Protein AF-A0A937WLL1-F1 (afdb_monomer_lite)

pLDDT: mean 71.46, std 21.96, range [28.14, 98.62]

Foldseek 3Di:
DPVVVLLVCLVCVVVVVDDPVVNVVSVVVLVVDVVSVVVSVVVVVVVVVVVPPPPPPCDPVNVVVVVVVVVPVPPCVVVVVVVCDPVNVVVVVVVVPDPPDDPVVVVCCVPPVVVVVVVVVVVVVVVVVVVVVVVVVVVVPDPDDYDDDDDDDDDDDDDDDDDDDDDDDDDDDDDKDKDWDQDPVRVVVCVVPVDDDDDDIDIDTDDPVQKDKDWFFDDDDPDTDTPIDIDGHDDPPDPDDDDDDDDDDCVVVVVVVVVVVLVVQLVQVVVFDWDDPVVLVVPAPDDDLDDCDFPPQWGFDTWTDRPQFRKIWTWTDNPPWIKTKMKHFPPDPRDDDPVSVVVVQVVQDDPRATKDWDWDDDDTITMIMITNDDPVSVVSRVVVSVPTD

Structure (mmCIF, N/CA/C/O backbone):
data_AF-A0A937WLL1-F1
#
_entry.id   AF-A0A937WLL1-F1
#
loop_
_atom_site.group_PDB
_atom_site.id
_atom_site.type_symbol
_atom_site.label_atom_id
_atom_site.label_alt_id
_atom_site.label_comp_id
_atom_site.label_asym_id
_atom_site.label_entity_id
_atom_site.label_seq_id
_atom_site.pdbx_PDB_ins_code
_atom_site.Cartn_x
_atom_site.Cartn_y
_atom_site.Cartn_z
_atom_site.occupancy
_atom_site.B_iso_or_equiv
_atom_site.auth_seq_id
_atom_site.auth_comp_id
_atom_site.auth_asym_id
_atom_site.auth_atom_id
_atom_site.pdbx_PDB_model_num
ATOM 1 N N . MET A 1 1 ? 14.117 -2.444 -32.388 1.00 97.25 1 MET A N 1
ATOM 2 C CA . MET A 1 1 ? 14.603 -3.468 -31.423 1.00 97.25 1 MET A CA 1
ATOM 3 C C . MET A 1 1 ? 13.394 -4.237 -30.873 1.00 97.25 1 MET A C 1
ATOM 5 O O . MET A 1 1 ? 12.284 -3.794 -31.127 1.00 97.25 1 MET A O 1
ATOM 9 N N . LYS A 1 2 ? 13.553 -5.382 -30.183 1.00 98.38 2 LYS A N 1
ATOM 10 C CA . LYS A 1 2 ? 12.450 -5.972 -29.388 1.00 98.38 2 LYS A CA 1
ATOM 11 C C . LYS A 1 2 ? 12.321 -5.209 -28.065 1.00 98.38 2 LYS A C 1
ATOM 13 O O . LYS A 1 2 ? 13.347 -4.993 -27.421 1.00 98.38 2 LYS A O 1
ATOM 18 N N . CYS A 1 3 ? 11.100 -4.879 -27.643 1.00 98.44 3 CYS A N 1
ATOM 19 C CA . CYS A 1 3 ? 10.845 -4.047 -26.460 1.00 98.44 3 CYS A CA 1
ATOM 20 C C . CYS A 1 3 ? 11.473 -4.624 -25.181 1.00 98.44 3 CYS A C 1
ATOM 22 O O . CYS A 1 3 ? 12.105 -3.900 -24.430 1.00 98.44 3 CYS A O 1
ATOM 24 N N . GLU A 1 4 ? 11.412 -5.943 -24.979 1.00 98.25 4 GLU A N 1
ATOM 25 C CA . GLU A 1 4 ? 12.044 -6.626 -23.837 1.00 98.25 4 GLU A CA 1
ATOM 26 C C . GLU A 1 4 ? 13.565 -6.376 -23.742 1.00 98.25 4 GLU A C 1
ATOM 28 O O . GLU A 1 4 ? 14.099 -6.161 -22.657 1.00 98.25 4 GLU A O 1
ATOM 33 N N . LYS A 1 5 ? 14.274 -6.339 -24.882 1.00 98.31 5 LYS A N 1
ATOM 34 C CA . LYS A 1 5 ? 15.704 -5.996 -24.906 1.00 98.31 5 LYS A CA 1
ATOM 35 C C . LYS A 1 5 ? 15.936 -4.496 -24.726 1.00 98.31 5 LYS A C 1
ATOM 37 O O . LYS A 1 5 ? 16.968 -4.117 -24.191 1.00 98.31 5 LYS A O 1
ATOM 42 N N . ALA A 1 6 ? 15.001 -3.655 -25.161 1.00 98.62 6 ALA A N 1
ATOM 43 C CA . ALA A 1 6 ? 15.078 -2.220 -24.934 1.00 98.62 6 ALA A CA 1
ATOM 44 C C . ALA A 1 6 ? 14.906 -1.868 -23.454 1.00 98.62 6 ALA A C 1
ATOM 46 O O . ALA A 1 6 ? 15.761 -1.177 -22.922 1.00 98.62 6 ALA A O 1
ATOM 47 N N . LYS A 1 7 ? 13.887 -2.427 -22.782 1.00 98.00 7 LYS A N 1
ATOM 48 C CA . LYS A 1 7 ? 13.642 -2.303 -21.334 1.00 98.00 7 LYS A CA 1
ATOM 49 C C . LYS A 1 7 ? 14.917 -2.500 -20.513 1.00 98.00 7 LYS A C 1
ATOM 51 O O . LYS A 1 7 ? 15.310 -1.616 -19.762 1.00 98.00 7 LYS A O 1
ATOM 56 N N . ARG A 1 8 ? 15.616 -3.618 -20.746 1.00 97.88 8 ARG A N 1
ATOM 57 C CA . ARG A 1 8 ? 16.883 -3.958 -20.073 1.00 97.88 8 ARG A CA 1
ATOM 58 C C . ARG A 1 8 ? 18.015 -2.944 -20.304 1.00 97.88 8 ARG A C 1
ATOM 60 O O . ARG A 1 8 ? 18.937 -2.935 -19.513 1.00 97.88 8 ARG A O 1
ATOM 67 N N . LEU A 1 9 ? 17.961 -2.138 -21.369 1.00 98.44 9 LEU A N 1
ATOM 68 C CA . LEU A 1 9 ? 18.966 -1.121 -21.714 1.00 98.44 9 LEU A CA 1
ATOM 69 C C . LEU A 1 9 ? 18.543 0.306 -21.303 1.00 98.44 9 LEU A C 1
ATOM 71 O O . LEU A 1 9 ? 19.343 1.226 -21.447 1.00 98.44 9 LEU A O 1
ATOM 75 N N . ILE A 1 10 ? 17.303 0.529 -20.838 1.00 98.38 10 ILE A N 1
ATOM 76 C CA . ILE A 1 10 ? 16.839 1.866 -20.417 1.00 98.38 10 ILE A CA 1
ATOM 77 C C . ILE A 1 10 ? 17.561 2.320 -19.140 1.00 98.38 10 ILE A C 1
ATOM 79 O O . ILE A 1 10 ? 17.889 3.497 -19.027 1.00 98.38 10 ILE A O 1
ATOM 83 N N . VAL A 1 11 ? 17.860 1.398 -18.220 1.00 96.88 11 VAL A N 1
ATOM 84 C CA . VAL A 1 11 ? 18.607 1.693 -16.984 1.00 96.88 11 VAL A CA 1
ATOM 85 C C . VAL A 1 11 ? 20.025 2.164 -17.329 1.00 96.88 11 VAL A C 1
ATOM 87 O O . VAL A 1 11 ? 20.369 3.315 -17.063 1.00 96.88 11 VAL A O 1
ATOM 90 N N . ASP A 1 12 ? 20.790 1.331 -18.041 1.00 98.06 12 ASP A N 1
ATOM 91 C CA . ASP A 1 12 ? 22.132 1.627 -18.561 1.00 98.06 12 ASP A CA 1
ATOM 92 C C . ASP A 1 12 ? 22.189 2.959 -19.343 1.00 98.06 12 ASP A C 1
ATOM 94 O O . ASP A 1 12 ? 23.186 3.678 -19.315 1.00 98.06 12 ASP A O 1
ATOM 98 N N . TYR A 1 13 ? 21.124 3.297 -20.083 1.00 98.31 13 TYR A N 1
ATOM 99 C CA . TYR A 1 13 ? 21.034 4.531 -20.869 1.00 98.31 13 TYR A CA 1
ATOM 100 C C . TYR A 1 13 ? 20.954 5.781 -19.986 1.00 98.31 13 TYR A C 1
ATOM 102 O O . TYR A 1 13 ? 21.634 6.773 -20.269 1.00 98.31 13 TYR A O 1
ATOM 110 N N . VAL A 1 14 ? 20.153 5.738 -18.915 1.00 97.44 14 VAL A N 1
ATOM 111 C CA . VAL A 1 14 ? 20.004 6.877 -17.997 1.00 97.44 14 VAL A CA 1
ATOM 112 C C . VAL A 1 14 ? 21.281 7.095 -17.182 1.00 97.44 14 VAL A C 1
ATOM 114 O O . VAL A 1 14 ? 21.695 8.240 -17.045 1.00 97.44 14 VAL A O 1
ATOM 117 N N . TYR A 1 15 ? 21.977 6.028 -16.772 1.00 96.75 15 TYR A N 1
ATOM 118 C CA . TYR A 1 15 ? 23.308 6.120 -16.144 1.00 96.75 15 TYR A CA 1
ATOM 119 C C . TYR A 1 15 ? 24.470 6.335 -17.137 1.00 96.75 15 TYR A C 1
ATOM 121 O O . TYR A 1 15 ? 25.625 6.428 -16.732 1.00 96.75 15 TYR A O 1
ATOM 129 N N . HIS A 1 16 ? 24.173 6.457 -18.436 1.00 97.38 16 HIS A N 1
ATOM 130 C CA . HIS A 1 16 ? 25.131 6.706 -19.525 1.00 97.38 16 HIS A CA 1
ATOM 131 C C . HIS A 1 16 ? 26.199 5.609 -19.735 1.00 97.38 16 HIS A C 1
ATOM 133 O O . HIS A 1 16 ? 27.222 5.847 -20.373 1.00 97.38 16 HIS A O 1
ATOM 139 N N . GLU A 1 17 ? 25.933 4.382 -19.284 1.00 97.81 17 GLU A N 1
ATOM 140 C CA . GLU A 1 17 ? 26.839 3.227 -19.387 1.00 97.81 17 GLU A CA 1
ATOM 141 C C . GLU A 1 17 ? 26.786 2.523 -20.761 1.00 97.81 17 GLU A C 1
ATOM 143 O O . GLU A 1 17 ? 27.630 1.684 -21.086 1.00 97.81 17 GLU A O 1
ATOM 148 N N . LEU A 1 18 ? 25.807 2.858 -21.612 1.00 97.94 18 LEU A N 1
ATOM 149 C CA . LEU A 1 18 ? 25.686 2.277 -22.952 1.00 97.94 18 LEU A CA 1
ATOM 150 C C . LEU A 1 18 ? 26.771 2.754 -23.924 1.00 97.94 18 LEU A C 1
ATOM 152 O O . LEU A 1 18 ? 26.909 3.947 -24.193 1.00 97.94 18 LEU A O 1
ATOM 156 N N . SER A 1 19 ? 27.398 1.801 -24.623 1.00 98.12 19 SER A N 1
ATOM 157 C CA . SER A 1 19 ? 28.174 2.111 -25.831 1.00 98.12 19 SER A CA 1
ATOM 158 C C . SER A 1 19 ? 27.311 2.825 -26.884 1.00 98.12 19 SER A C 1
ATOM 160 O O . SER A 1 19 ? 26.127 2.512 -27.043 1.00 98.12 19 SER A O 1
ATOM 162 N N . GLU A 1 20 ? 27.906 3.724 -27.676 1.00 98.25 20 GLU A N 1
ATOM 163 C CA . GLU A 1 20 ? 27.212 4.507 -28.721 1.00 98.25 20 GLU A CA 1
ATOM 164 C C . GLU A 1 20 ? 26.327 3.642 -29.640 1.00 98.25 20 GLU A C 1
ATOM 166 O O . GLU A 1 20 ? 25.216 4.015 -30.018 1.00 98.25 20 GLU A O 1
ATOM 171 N N . LYS A 1 21 ? 26.802 2.433 -29.963 1.00 98.19 21 LYS A N 1
ATOM 172 C CA . LYS A 1 21 ? 26.127 1.457 -30.830 1.00 98.19 21 LYS A CA 1
ATOM 173 C C . LYS A 1 21 ? 24.905 0.797 -30.176 1.00 98.19 21 LYS A C 1
ATOM 175 O O . LYS A 1 21 ? 24.009 0.351 -30.897 1.00 98.19 21 LYS A O 1
ATOM 180 N N . GLN A 1 22 ? 24.865 0.700 -28.846 1.00 98.19 22 GLN A N 1
ATOM 181 C CA . GLN A 1 22 ? 23.660 0.329 -28.093 1.00 98.19 22 GLN A CA 1
ATOM 182 C C . GLN A 1 22 ? 22.740 1.539 -27.940 1.00 98.19 22 GLN A C 1
ATOM 184 O O . GLN A 1 22 ? 21.559 1.430 -28.262 1.00 98.19 22 GLN A O 1
ATOM 189 N N . ARG A 1 23 ? 23.300 2.684 -27.525 1.00 98.56 23 ARG A N 1
ATOM 190 C CA . ARG A 1 23 ? 22.599 3.953 -27.314 1.00 98.56 23 ARG A CA 1
ATOM 191 C C . ARG A 1 23 ? 21.766 4.352 -28.534 1.00 98.56 23 ARG A C 1
ATOM 193 O O . ARG A 1 23 ? 20.544 4.396 -28.432 1.00 98.56 23 ARG A O 1
ATOM 200 N N . LYS A 1 24 ? 22.389 4.489 -29.710 1.00 98.56 24 LYS A N 1
ATOM 201 C CA . LYS A 1 24 ? 21.690 4.852 -30.954 1.00 98.56 24 LYS A CA 1
ATOM 202 C C . LYS A 1 24 ? 20.559 3.878 -31.307 1.00 98.56 24 LYS A C 1
ATOM 204 O O . LYS A 1 24 ? 19.473 4.298 -31.689 1.00 98.56 24 LYS A O 1
ATOM 209 N N . LYS A 1 25 ? 20.770 2.568 -31.123 1.00 98.50 25 LYS A N 1
ATOM 210 C CA . LYS A 1 25 ? 19.743 1.538 -31.381 1.00 98.50 25 LYS A CA 1
ATOM 211 C C . LYS A 1 25 ? 18.589 1.552 -30.379 1.00 98.50 25 LYS A C 1
ATOM 213 O O . LYS A 1 25 ? 17.514 1.031 -30.690 1.00 98.50 25 LYS A O 1
ATOM 218 N N . LEU A 1 26 ? 18.817 2.077 -29.177 1.00 98.50 26 LEU A N 1
ATOM 219 C CA . LEU A 1 26 ? 17.780 2.307 -28.182 1.00 98.50 26 LEU A CA 1
ATOM 220 C C . LEU A 1 26 ? 17.007 3.589 -28.508 1.00 98.50 26 LEU A C 1
ATOM 222 O O . LEU A 1 26 ? 15.784 3.532 -28.554 1.00 98.50 26 LEU A O 1
ATOM 226 N N . GLU A 1 27 ? 17.694 4.684 -28.835 1.00 98.56 27 GLU A N 1
ATOM 227 C CA . GLU A 1 27 ? 17.097 5.955 -29.276 1.00 98.56 27 GLU A CA 1
ATOM 228 C C . GLU A 1 27 ? 16.195 5.753 -30.515 1.00 98.56 27 GLU A C 1
ATOM 230 O O . GLU A 1 27 ? 15.017 6.111 -30.482 1.00 98.56 27 GLU A O 1
ATOM 235 N N . GLU A 1 28 ? 16.680 5.057 -31.554 1.00 98.50 28 GLU A N 1
ATOM 236 C CA . GLU A 1 28 ? 15.906 4.646 -32.747 1.00 98.50 28 GLU A CA 1
ATOM 237 C C . GLU A 1 28 ? 14.632 3.848 -32.398 1.00 98.50 28 GLU A C 1
ATOM 239 O O . GLU A 1 28 ? 13.606 3.941 -33.079 1.00 98.50 28 GLU A O 1
ATOM 244 N N . HIS A 1 29 ? 14.678 3.038 -31.337 1.00 98.56 29 HIS A N 1
ATOM 245 C CA . HIS A 1 29 ? 13.539 2.232 -30.906 1.00 98.56 29 HIS A CA 1
ATOM 246 C C . HIS A 1 29 ? 12.571 3.001 -30.003 1.00 98.56 29 HIS A C 1
ATOM 248 O O . HIS A 1 29 ? 11.366 2.823 -30.128 1.00 98.56 29 HIS A O 1
ATOM 254 N N . ILE A 1 30 ? 13.071 3.867 -29.124 1.00 98.50 30 ILE A N 1
ATOM 255 C CA . ILE A 1 30 ? 12.256 4.711 -28.247 1.00 98.50 30 ILE A CA 1
ATOM 256 C C . ILE A 1 30 ? 11.495 5.758 -29.069 1.00 98.50 30 ILE A C 1
ATOM 258 O O . ILE A 1 30 ? 10.316 5.986 -28.813 1.00 98.50 30 ILE A O 1
ATOM 262 N N . ALA A 1 31 ? 12.108 6.298 -30.128 1.00 98.38 31 ALA A N 1
ATOM 263 C CA . ALA A 1 31 ? 11.439 7.167 -31.098 1.00 98.38 31 ALA A CA 1
ATOM 264 C C . ALA A 1 31 ? 10.294 6.476 -31.874 1.00 98.38 31 ALA A C 1
ATOM 266 O O . ALA A 1 31 ? 9.439 7.157 -32.435 1.00 98.38 31 ALA A O 1
ATOM 267 N N . SER A 1 32 ? 10.260 5.137 -31.908 1.00 98.25 32 SER A N 1
ATOM 268 C CA . SER A 1 32 ? 9.259 4.334 -32.630 1.00 98.25 32 SER A CA 1
ATOM 269 C C . SER A 1 32 ? 8.369 3.464 -31.727 1.00 98.25 32 SER A C 1
ATOM 271 O O . SER A 1 32 ? 7.480 2.776 -32.226 1.00 98.25 32 SER A O 1
ATOM 273 N N . CYS A 1 33 ? 8.565 3.483 -30.403 1.00 98.50 33 CYS A N 1
ATOM 274 C CA . CYS A 1 33 ? 7.836 2.643 -29.451 1.00 98.50 33 CYS A CA 1
ATOM 275 C C . CYS A 1 33 ? 7.332 3.460 -28.256 1.00 98.50 33 CYS A C 1
ATOM 277 O O . CYS A 1 33 ? 8.070 3.725 -27.305 1.00 98.50 33 CYS A O 1
ATOM 279 N N . TRP A 1 34 ? 6.039 3.801 -28.282 1.00 97.69 34 TRP A N 1
ATOM 280 C CA . TRP A 1 34 ? 5.379 4.599 -27.243 1.00 97.69 34 TRP A CA 1
ATOM 281 C C . TRP A 1 34 ? 5.574 4.028 -25.828 1.00 97.69 34 TRP A C 1
ATOM 283 O O . TRP A 1 34 ? 5.936 4.772 -24.923 1.00 97.69 34 TRP A O 1
ATOM 293 N N . GLY A 1 35 ? 5.437 2.708 -25.648 1.00 96.69 35 GLY A N 1
ATOM 294 C CA . GLY A 1 35 ? 5.604 2.060 -24.341 1.00 96.69 35 GLY A CA 1
ATOM 295 C C . GLY A 1 35 ? 7.008 2.235 -23.747 1.00 96.69 35 GLY A C 1
ATOM 296 O O . GLY A 1 35 ? 7.138 2.647 -22.599 1.00 96.69 35 GLY A O 1
ATOM 297 N N . CYS A 1 36 ? 8.065 2.013 -24.536 1.00 98.38 36 CYS A N 1
ATOM 298 C CA . CYS A 1 36 ? 9.440 2.232 -24.069 1.00 98.38 36 CYS A CA 1
ATOM 299 C C . CYS A 1 36 ? 9.795 3.727 -23.928 1.00 98.38 36 CYS A C 1
ATOM 301 O O . CYS A 1 36 ? 10.671 4.069 -23.139 1.00 98.38 36 CYS A O 1
ATOM 303 N N . SER A 1 37 ? 9.108 4.625 -24.645 1.00 98.00 37 SER A N 1
ATOM 304 C CA . SER A 1 37 ? 9.223 6.078 -24.444 1.00 98.00 37 SER A CA 1
ATOM 305 C C . SER A 1 37 ? 8.583 6.539 -23.131 1.00 98.00 37 SER A C 1
ATOM 307 O O . SER A 1 37 ? 9.179 7.332 -22.404 1.00 98.00 37 SER A O 1
ATOM 309 N N . PHE A 1 38 ? 7.405 6.009 -22.792 1.00 96.75 38 PHE A N 1
ATOM 310 C CA . PHE A 1 38 ? 6.745 6.253 -21.509 1.00 96.75 38 PHE A CA 1
ATOM 311 C C . PHE A 1 38 ? 7.589 5.732 -20.337 1.00 96.75 38 PHE A C 1
ATOM 313 O O . PHE A 1 38 ? 7.813 6.442 -19.363 1.00 96.75 38 PHE A O 1
ATOM 320 N N . GLU A 1 39 ? 8.131 4.523 -20.467 1.00 97.06 39 GLU A N 1
ATOM 321 C CA . GLU A 1 39 ? 8.973 3.878 -19.458 1.00 97.06 39 GLU A CA 1
ATOM 322 C C . GLU A 1 39 ? 10.291 4.625 -19.198 1.00 97.06 39 GLU A C 1
ATOM 324 O O . GLU A 1 39 ? 10.636 4.854 -18.039 1.00 97.06 39 GLU A O 1
ATOM 329 N N . LEU A 1 40 ? 10.976 5.101 -20.250 1.00 98.19 40 LEU A N 1
ATOM 330 C CA . LEU A 1 40 ? 12.132 5.993 -20.099 1.00 98.19 40 LEU A CA 1
ATOM 331 C C . LEU A 1 40 ? 11.752 7.269 -19.330 1.00 98.19 40 LEU A C 1
ATOM 333 O O . LEU A 1 40 ? 12.439 7.628 -18.377 1.00 98.19 40 LEU A O 1
ATOM 337 N N . LYS A 1 41 ? 10.646 7.930 -19.704 1.00 96.25 41 LYS A N 1
ATOM 338 C CA . LYS A 1 41 ? 10.170 9.143 -19.015 1.00 96.25 41 LYS A CA 1
ATOM 339 C C . LYS A 1 41 ? 9.822 8.885 -17.550 1.00 96.25 41 LYS A C 1
ATOM 341 O O . LYS A 1 41 ? 10.092 9.741 -16.714 1.00 96.25 41 LYS A O 1
ATOM 346 N N . SER A 1 42 ? 9.250 7.722 -17.234 1.00 93.75 42 SER A N 1
ATOM 347 C CA . SER A 1 42 ? 8.934 7.332 -15.858 1.00 93.75 42 SER A CA 1
ATOM 348 C C . SER A 1 42 ? 10.206 7.187 -15.022 1.00 93.75 42 SER A C 1
ATOM 350 O O . SER A 1 42 ? 10.306 7.803 -13.968 1.00 93.75 42 SER A O 1
ATOM 352 N N . ILE A 1 43 ? 11.204 6.448 -15.520 1.00 96.12 43 ILE A N 1
ATOM 353 C CA . ILE A 1 43 ? 12.489 6.248 -14.829 1.00 96.12 43 ILE A CA 1
ATOM 354 C C . ILE A 1 43 ? 13.238 7.578 -14.662 1.00 96.12 43 ILE A C 1
ATOM 356 O O . ILE A 1 43 ? 13.753 7.860 -13.582 1.00 96.12 43 ILE A O 1
ATOM 360 N N . GLN A 1 44 ? 13.233 8.436 -15.688 1.00 97.00 44 GLN A N 1
ATOM 361 C CA . GLN A 1 44 ? 13.789 9.789 -15.595 1.00 97.00 44 GLN A CA 1
ATOM 362 C C . GLN A 1 44 ? 13.069 10.634 -14.533 1.00 97.00 44 GLN A C 1
ATOM 364 O O . GLN A 1 44 ? 13.743 11.244 -13.709 1.00 97.00 44 GLN A O 1
ATOM 369 N N . LYS A 1 45 ? 11.726 10.625 -14.483 1.00 95.25 45 LYS A N 1
ATOM 370 C CA . LYS A 1 45 ? 10.957 11.330 -13.440 1.00 95.25 45 LYS A CA 1
ATOM 371 C C . LYS A 1 45 ? 11.312 10.816 -12.040 1.00 95.25 45 LYS A C 1
ATOM 373 O O . LYS A 1 45 ? 11.522 11.630 -11.148 1.00 95.25 45 LYS A O 1
ATOM 378 N N . THR A 1 46 ? 11.403 9.499 -11.844 1.00 94.31 46 THR A N 1
ATOM 379 C CA . THR A 1 46 ? 11.791 8.902 -10.554 1.00 94.31 46 THR A CA 1
ATOM 380 C C . THR A 1 46 ? 13.189 9.344 -10.125 1.00 94.31 46 THR A C 1
ATOM 382 O O . THR A 1 46 ? 13.368 9.735 -8.976 1.00 94.31 46 THR A O 1
ATOM 385 N N . ILE A 1 47 ? 14.165 9.352 -11.038 1.00 94.31 47 ILE A N 1
ATOM 386 C CA . ILE A 1 47 ? 15.529 9.806 -10.732 1.00 94.31 47 ILE A CA 1
ATOM 387 C C . ILE A 1 47 ? 15.548 11.304 -10.413 1.00 94.31 47 ILE A C 1
ATOM 389 O O . ILE A 1 47 ? 16.085 11.676 -9.378 1.00 94.31 47 ILE A O 1
ATOM 393 N N . THR A 1 48 ? 14.871 12.154 -11.194 1.00 92.94 48 THR A N 1
ATOM 394 C CA . THR A 1 48 ? 14.752 13.587 -10.873 1.00 92.94 48 THR A CA 1
ATOM 395 C C . THR A 1 48 ? 14.073 13.826 -9.521 1.00 92.94 48 THR A C 1
ATOM 397 O O . THR A 1 48 ? 14.493 14.719 -8.795 1.00 92.94 48 THR A O 1
ATOM 400 N N . LEU A 1 49 ? 13.071 13.025 -9.135 1.00 91.31 49 LEU A N 1
ATOM 401 C CA . LEU A 1 49 ? 12.464 13.110 -7.803 1.00 91.31 49 LEU A CA 1
ATOM 402 C C . LEU A 1 49 ? 13.478 12.767 -6.700 1.00 91.31 49 LEU A C 1
ATOM 404 O O . LEU A 1 49 ? 13.632 13.554 -5.769 1.00 91.31 49 LEU A O 1
ATOM 408 N N . VAL A 1 50 ? 14.217 11.661 -6.837 1.00 91.12 50 VAL A N 1
ATOM 409 C CA . VAL A 1 50 ? 15.267 11.237 -5.887 1.00 91.12 50 VAL A CA 1
ATOM 410 C C . VAL A 1 50 ? 16.429 12.238 -5.813 1.00 91.12 50 VAL A C 1
ATOM 412 O O . VAL A 1 50 ? 16.972 12.464 -4.738 1.00 91.12 50 VAL A O 1
ATOM 415 N N . GLU A 1 51 ? 16.796 12.880 -6.923 1.00 89.62 51 GLU A N 1
ATOM 416 C CA . GLU A 1 51 ? 17.812 13.943 -6.956 1.00 89.62 51 GLU A CA 1
ATOM 417 C C . GLU A 1 51 ? 17.301 15.286 -6.407 1.00 89.62 51 GLU A C 1
ATOM 419 O O . GLU A 1 51 ? 18.101 16.085 -5.918 1.00 89.62 51 GLU A O 1
ATOM 424 N N . SER A 1 52 ? 15.988 15.539 -6.485 1.00 86.62 52 SER A N 1
ATOM 425 C CA . SER A 1 52 ? 15.339 16.746 -5.950 1.00 86.62 52 SER A CA 1
ATOM 426 C C . SER A 1 52 ? 15.019 16.663 -4.459 1.00 86.62 52 SER A C 1
ATOM 428 O O . SER A 1 52 ? 14.913 17.703 -3.808 1.00 86.62 52 SER A O 1
ATOM 430 N N . GLN A 1 53 ? 14.893 15.451 -3.901 1.00 89.62 53 GLN A N 1
ATOM 431 C CA . GLN A 1 53 ? 14.898 15.270 -2.454 1.00 89.62 53 GLN A CA 1
ATOM 432 C C . GLN A 1 53 ? 16.221 15.809 -1.920 1.00 89.62 53 GLN A C 1
ATOM 434 O O . GLN A 1 53 ? 17.300 15.397 -2.350 1.00 89.62 53 GLN A O 1
ATOM 439 N N . THR A 1 54 ? 16.128 16.777 -1.008 1.00 72.50 54 THR A N 1
ATOM 440 C CA . THR A 1 54 ? 17.281 17.498 -0.478 1.00 72.50 54 THR A CA 1
ATOM 441 C C . THR A 1 54 ? 18.314 16.494 0.007 1.00 72.50 54 THR A C 1
ATOM 443 O O . THR A 1 54 ? 18.006 15.679 0.879 1.00 72.50 54 THR A O 1
ATOM 446 N N . LYS A 1 55 ? 19.536 16.548 -0.540 1.00 73.31 55 LYS A N 1
ATOM 447 C CA . LYS A 1 55 ? 20.654 15.735 -0.051 1.00 73.31 55 LYS A CA 1
ATOM 448 C C . LYS A 1 55 ? 20.949 16.135 1.388 1.00 73.31 55 LYS A C 1
ATOM 450 O O . LYS A 1 55 ? 21.719 17.054 1.643 1.00 73.31 55 LYS A O 1
ATOM 455 N N . MET A 1 56 ? 20.299 15.443 2.316 1.00 75.06 56 MET A N 1
ATOM 456 C CA . MET A 1 56 ? 20.651 15.449 3.720 1.00 75.06 56 MET A CA 1
ATOM 457 C C . MET A 1 56 ? 22.082 14.929 3.783 1.00 75.06 56 MET A C 1
ATOM 459 O O . MET A 1 56 ? 22.331 13.767 3.458 1.00 75.06 56 MET A O 1
ATOM 463 N N . GLU A 1 57 ? 23.025 15.807 4.115 1.00 78.88 57 GLU A N 1
ATOM 464 C CA . GLU A 1 57 ? 24.409 15.411 4.335 1.00 78.88 57 GLU A CA 1
ATOM 465 C C . GLU A 1 57 ? 24.430 14.526 5.581 1.00 78.88 57 GLU A C 1
ATOM 467 O O . GLU A 1 57 ? 24.431 15.006 6.714 1.00 78.88 57 GLU A O 1
ATOM 472 N N . ILE A 1 58 ? 24.344 13.211 5.355 1.00 84.25 58 ILE A N 1
ATOM 473 C CA . ILE A 1 58 ? 24.480 12.207 6.403 1.00 84.25 58 ILE A CA 1
ATOM 474 C C . ILE A 1 58 ? 25.868 12.407 6.992 1.00 84.25 58 ILE A C 1
ATOM 476 O O . ILE A 1 58 ? 26.866 12.249 6.286 1.00 84.25 58 ILE A O 1
ATOM 480 N N . ASP A 1 59 ? 25.907 12.774 8.272 1.00 92.81 59 ASP A N 1
ATOM 481 C CA . ASP A 1 59 ? 27.148 13.017 8.990 1.00 92.81 59 ASP A CA 1
ATOM 482 C C . ASP A 1 59 ? 28.137 11.858 8.782 1.00 92.81 59 ASP A C 1
ATOM 484 O O . ASP A 1 59 ? 27.791 10.675 8.867 1.00 92.81 59 ASP A O 1
ATOM 488 N N . GLU A 1 60 ? 29.389 12.207 8.492 1.00 93.12 60 GLU A N 1
ATOM 489 C CA . GLU A 1 60 ? 30.407 11.230 8.128 1.00 93.12 60 GLU A CA 1
ATOM 490 C C . GLU A 1 60 ? 30.726 10.294 9.308 1.00 93.12 60 GLU A C 1
ATOM 492 O O . GLU A 1 60 ? 31.123 9.144 9.093 1.00 93.12 60 GLU A O 1
ATOM 497 N N . GLN A 1 61 ? 30.530 10.748 10.554 1.00 92.75 61 GLN A N 1
ATOM 498 C CA . GLN A 1 61 ? 30.673 9.904 11.738 1.00 92.75 61 GLN A CA 1
ATOM 499 C C . GLN A 1 61 ? 29.496 8.923 11.863 1.00 92.75 61 GLN A C 1
ATOM 501 O O . GLN A 1 61 ? 29.738 7.720 11.977 1.00 92.75 61 GLN A O 1
ATOM 506 N N . LEU A 1 62 ? 28.251 9.391 11.726 1.00 92.12 62 LEU A N 1
ATOM 507 C CA . LEU A 1 62 ? 27.043 8.557 11.690 1.00 92.12 62 LEU A CA 1
ATOM 508 C C . LEU A 1 62 ? 27.114 7.492 10.582 1.00 92.12 62 LEU A C 1
ATOM 510 O O . LEU A 1 62 ? 26.758 6.333 10.812 1.00 92.12 62 LEU A O 1
ATOM 514 N N . TRP A 1 63 ? 27.626 7.843 9.398 1.00 92.75 63 TRP A N 1
ATOM 515 C CA . TRP A 1 63 ? 27.848 6.893 8.304 1.00 92.75 63 TRP A CA 1
ATOM 516 C C . TRP A 1 63 ? 28.909 5.840 8.661 1.00 92.75 63 TRP A C 1
ATOM 518 O O . TRP A 1 63 ? 28.678 4.641 8.486 1.00 92.75 63 TRP A O 1
ATOM 528 N N . LYS A 1 64 ? 30.054 6.254 9.227 1.00 92.62 64 LYS A N 1
ATOM 529 C CA . LYS A 1 64 ? 31.116 5.340 9.695 1.00 92.62 64 LYS A CA 1
ATOM 530 C C . LYS A 1 64 ? 30.647 4.420 10.823 1.00 92.62 64 LYS A C 1
ATOM 532 O O . LYS A 1 64 ? 31.078 3.270 10.883 1.00 92.62 64 LYS A O 1
ATOM 537 N N . GLU A 1 65 ? 29.791 4.903 11.718 1.00 94.94 65 GLU A N 1
ATOM 538 C CA . GLU A 1 65 ? 29.215 4.120 12.814 1.00 94.94 65 GLU A CA 1
ATOM 539 C C . GLU A 1 65 ? 28.179 3.117 12.301 1.00 94.94 65 GLU A C 1
ATOM 541 O O . GLU A 1 65 ? 28.298 1.928 12.600 1.00 94.94 65 GLU A O 1
ATOM 546 N N . SER A 1 66 ? 27.263 3.554 11.432 1.00 90.88 66 SER A N 1
ATOM 547 C CA . SER A 1 66 ? 26.281 2.686 10.765 1.00 90.88 66 SER A CA 1
ATOM 548 C C . SER A 1 66 ? 26.961 1.580 9.954 1.00 90.88 66 SER A C 1
ATOM 550 O O . SER A 1 66 ? 26.595 0.409 10.057 1.00 90.88 66 SER A O 1
ATOM 552 N N . TRP A 1 67 ? 28.002 1.916 9.184 1.00 92.25 67 TRP A N 1
ATOM 553 C CA . TRP A 1 67 ? 28.743 0.934 8.392 1.00 92.25 67 TRP A CA 1
ATOM 554 C C . TRP A 1 67 ? 29.520 -0.059 9.266 1.00 92.25 67 TRP A C 1
ATOM 556 O O . TRP A 1 67 ? 29.524 -1.256 8.984 1.00 92.25 67 TRP A O 1
ATOM 566 N N . ARG A 1 68 ? 30.117 0.408 10.371 1.00 90.81 68 ARG A N 1
ATOM 567 C CA . ARG A 1 68 ? 30.769 -0.455 11.370 1.00 90.81 68 ARG A CA 1
ATOM 568 C C . ARG A 1 68 ? 29.766 -1.392 12.045 1.00 90.81 68 ARG A C 1
ATOM 570 O O . ARG A 1 68 ? 30.101 -2.543 12.316 1.00 90.81 68 ARG A O 1
ATOM 577 N N . GLU A 1 69 ? 28.545 -0.937 12.318 1.00 91.50 69 GLU A N 1
ATOM 578 C CA . GLU A 1 69 ? 27.496 -1.817 12.835 1.00 91.50 69 GLU A CA 1
ATOM 579 C C . GLU A 1 69 ? 27.062 -2.853 11.789 1.00 91.50 69 GLU A C 1
ATOM 581 O O . GLU A 1 69 ? 26.948 -4.028 12.131 1.00 91.50 69 GLU A O 1
ATOM 586 N N . ILE A 1 70 ? 26.908 -2.475 10.516 1.00 85.31 70 ILE A N 1
ATOM 587 C CA . ILE A 1 70 ? 26.631 -3.423 9.423 1.00 85.31 70 ILE A CA 1
ATOM 588 C C . ILE A 1 70 ? 27.758 -4.460 9.296 1.00 85.31 70 ILE A C 1
ATOM 590 O O . ILE A 1 70 ? 27.468 -5.651 9.221 1.00 85.31 70 ILE A O 1
ATOM 594 N N . GLU A 1 71 ? 29.031 -4.057 9.340 1.00 88.38 71 GLU A N 1
ATOM 595 C CA . GLU A 1 71 ? 30.177 -4.977 9.272 1.00 88.38 71 GLU A CA 1
ATOM 596 C C . GLU A 1 71 ? 30.252 -5.934 10.480 1.00 88.38 71 GLU A C 1
ATOM 598 O O . GLU A 1 71 ? 30.653 -7.087 10.324 1.00 88.38 71 GLU A O 1
ATOM 603 N N . ASN A 1 72 ? 29.804 -5.497 11.663 1.00 86.19 72 ASN A N 1
ATOM 604 C CA . ASN A 1 72 ? 29.698 -6.338 12.861 1.00 86.19 72 ASN A CA 1
ATOM 605 C C . ASN A 1 72 ? 28.447 -7.245 12.876 1.00 86.19 72 ASN A C 1
ATOM 607 O O . ASN A 1 72 ? 28.493 -8.335 13.450 1.00 86.19 72 ASN A O 1
ATOM 611 N N . ARG A 1 73 ? 27.324 -6.795 12.294 1.00 82.25 73 ARG A N 1
ATOM 612 C CA . ARG A 1 73 ? 26.050 -7.540 12.210 1.00 82.25 73 ARG A CA 1
ATOM 613 C C . ARG A 1 73 ? 26.028 -8.546 11.068 1.00 82.25 73 ARG A C 1
ATOM 615 O O . ARG A 1 73 ? 25.389 -9.590 11.200 1.00 82.25 73 ARG A O 1
ATOM 622 N N . LEU A 1 74 ? 26.722 -8.260 9.965 1.00 83.38 74 LEU A N 1
ATOM 623 C CA . LEU A 1 74 ? 27.098 -9.281 8.997 1.00 83.38 74 LEU A CA 1
ATOM 624 C C . LEU A 1 74 ? 27.836 -10.369 9.786 1.00 83.38 74 LEU A C 1
ATOM 626 O O . LEU A 1 74 ? 28.878 -10.083 10.380 1.00 83.38 74 LEU A O 1
ATOM 630 N N . PRO A 1 75 ? 27.317 -11.611 9.849 1.00 63.88 75 PRO A N 1
ATOM 631 C CA . PRO A 1 75 ? 27.977 -12.648 10.622 1.00 63.88 75 PRO A CA 1
ATOM 632 C C . PRO A 1 75 ? 29.400 -12.800 10.096 1.00 63.88 75 PRO A C 1
ATOM 634 O O . PRO A 1 75 ? 29.618 -12.684 8.886 1.00 63.88 75 PRO A O 1
ATOM 637 N N . GLN A 1 76 ? 30.361 -13.111 10.975 1.00 59.25 76 GLN A N 1
ATOM 638 C CA . GLN A 1 76 ? 31.727 -13.449 10.567 1.00 59.25 76 GLN A CA 1
ATOM 639 C C . GLN A 1 76 ? 31.712 -14.765 9.773 1.00 59.25 76 GLN A C 1
ATOM 641 O O . GLN A 1 76 ? 32.075 -15.842 10.245 1.00 59.25 76 GLN A O 1
ATOM 646 N N . SER A 1 77 ? 31.259 -14.684 8.526 1.00 52.59 77 SER A N 1
ATOM 647 C CA . SER A 1 77 ? 30.970 -15.805 7.643 1.00 52.59 77 SER A CA 1
ATOM 648 C C . SER A 1 77 ? 32.254 -16.522 7.258 1.00 52.59 77 SER A C 1
ATOM 650 O O . SER A 1 77 ? 32.241 -17.729 7.079 1.00 52.59 77 SER A O 1
ATOM 652 N N . LYS A 1 78 ? 33.397 -15.828 7.289 1.00 53.44 78 LYS A N 1
ATOM 653 C CA . LYS A 1 78 ? 34.746 -16.413 7.212 1.00 53.44 78 LYS A CA 1
ATOM 654 C C . LYS A 1 78 ? 35.041 -17.419 8.345 1.00 53.44 78 LYS A C 1
ATOM 656 O O . LYS A 1 78 ? 35.891 -18.286 8.162 1.00 53.44 78 LYS A O 1
ATOM 661 N N . ALA A 1 79 ? 34.337 -17.347 9.480 1.00 57.44 79 ALA A N 1
ATOM 662 C CA . ALA A 1 79 ? 34.347 -18.362 10.537 1.00 57.44 79 ALA A CA 1
ATOM 663 C C . ALA A 1 79 ? 33.200 -19.381 10.378 1.00 57.44 79 ALA A C 1
ATOM 665 O O . ALA A 1 79 ? 33.441 -20.582 10.479 1.00 57.44 79 ALA A O 1
ATOM 666 N N . ALA A 1 80 ? 31.976 -18.947 10.051 1.00 52.12 80 ALA A N 1
ATOM 667 C CA . ALA A 1 80 ? 30.838 -19.861 9.864 1.00 52.12 80 ALA A CA 1
ATOM 668 C C . ALA A 1 80 ? 31.034 -20.833 8.676 1.00 52.12 80 ALA A C 1
ATOM 670 O O . ALA A 1 80 ? 30.851 -22.039 8.825 1.00 52.12 80 ALA A O 1
ATOM 671 N N . LEU A 1 81 ? 31.516 -20.342 7.528 1.00 54.41 81 LEU A N 1
ATOM 672 C CA . LEU A 1 81 ? 31.921 -21.135 6.355 1.00 54.41 81 LEU A CA 1
ATOM 673 C C . LEU A 1 81 ? 33.104 -22.068 6.647 1.00 54.41 81 LEU A C 1
ATOM 675 O O . LEU A 1 81 ? 33.302 -23.033 5.921 1.00 54.41 81 LEU A O 1
ATOM 679 N N . LYS A 1 82 ? 33.879 -21.812 7.709 1.00 56.03 82 LYS A N 1
ATOM 680 C CA . LYS A 1 82 ? 34.982 -22.687 8.136 1.00 56.03 82 LYS A CA 1
ATOM 681 C C . LYS A 1 82 ? 34.489 -23.928 8.892 1.00 56.03 82 LYS A C 1
ATOM 683 O O . LYS A 1 82 ? 35.197 -24.930 8.923 1.00 56.03 82 LYS A O 1
ATOM 688 N N . ASN A 1 83 ? 33.279 -23.864 9.458 1.00 56.03 83 ASN A N 1
ATOM 689 C CA . ASN A 1 83 ? 32.591 -24.989 10.101 1.00 56.03 83 ASN A CA 1
ATOM 690 C C . ASN A 1 83 ? 31.481 -25.598 9.224 1.00 56.03 83 ASN A C 1
ATOM 692 O O . ASN A 1 83 ? 31.099 -26.748 9.442 1.00 56.03 83 ASN A O 1
ATOM 696 N N . ARG A 1 84 ? 30.983 -24.874 8.212 1.00 50.88 84 ARG A N 1
ATOM 697 C CA . ARG A 1 84 ? 30.132 -25.438 7.157 1.00 50.88 84 ARG A CA 1
ATOM 698 C C . ARG A 1 84 ? 30.995 -26.407 6.341 1.00 50.88 84 ARG A C 1
ATOM 700 O O . ARG A 1 84 ? 31.873 -25.988 5.592 1.00 50.88 84 ARG A O 1
ATOM 707 N N . THR A 1 85 ? 30.809 -27.710 6.552 1.00 61.94 85 THR A N 1
ATOM 708 C CA . THR A 1 85 ? 31.631 -28.740 5.902 1.00 61.94 85 THR A CA 1
ATOM 709 C C . THR A 1 85 ? 31.552 -28.613 4.382 1.00 61.94 85 THR A C 1
ATOM 711 O O . THR A 1 85 ? 30.524 -28.227 3.828 1.00 61.94 85 THR A O 1
ATOM 714 N N . LEU A 1 86 ? 32.642 -28.968 3.695 1.00 59.75 86 LEU A N 1
ATOM 715 C CA . LEU A 1 86 ? 32.790 -28.824 2.237 1.00 59.75 86 LEU A CA 1
ATOM 716 C C . LEU A 1 86 ? 31.636 -29.502 1.461 1.00 59.75 86 LEU A C 1
ATOM 718 O O . LEU A 1 86 ? 31.194 -29.013 0.427 1.00 59.75 86 LEU A O 1
ATOM 722 N N . PHE A 1 87 ? 31.082 -30.564 2.052 1.00 61.94 87 PHE A N 1
ATOM 723 C CA . PHE A 1 87 ? 29.855 -31.266 1.671 1.00 61.94 87 PHE A CA 1
ATOM 724 C C . PHE A 1 87 ? 28.631 -30.347 1.481 1.00 61.94 87 PHE A C 1
ATOM 726 O O . PHE A 1 87 ? 27.915 -30.493 0.498 1.00 61.94 87 PHE A O 1
ATOM 733 N N . GLY A 1 88 ? 28.396 -29.389 2.386 1.00 69.38 88 GLY A N 1
ATOM 734 C CA . GLY A 1 88 ? 27.252 -28.471 2.317 1.00 69.38 88 GLY A CA 1
ATOM 735 C C . GLY A 1 88 ? 27.374 -27.452 1.183 1.00 69.38 88 GLY A C 1
ATOM 736 O O . GLY A 1 88 ? 26.413 -27.227 0.460 1.00 69.38 88 GLY A O 1
ATOM 737 N N . LEU A 1 89 ? 28.574 -26.904 0.961 1.00 70.12 89 LEU A N 1
ATOM 738 C CA . LEU A 1 89 ? 28.827 -25.993 -0.166 1.00 70.12 89 LEU A CA 1
ATOM 739 C C . LEU A 1 89 ? 28.719 -26.703 -1.524 1.00 70.12 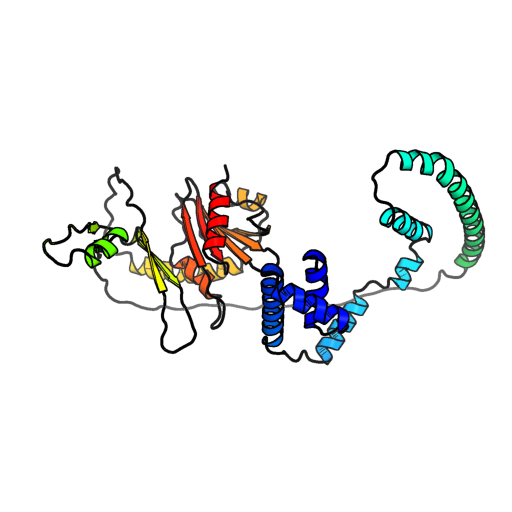89 LEU A C 1
ATOM 741 O O . LEU A 1 89 ? 28.281 -26.099 -2.498 1.00 70.12 89 LEU A O 1
ATOM 745 N N . VAL A 1 90 ? 29.088 -27.987 -1.585 1.00 70.94 90 VAL A N 1
ATOM 746 C CA . VAL A 1 90 ? 28.878 -28.824 -2.775 1.00 70.94 90 VAL A CA 1
ATOM 747 C C . VAL A 1 90 ? 27.393 -29.138 -2.979 1.00 70.94 90 VAL A C 1
ATOM 749 O O . VAL A 1 90 ? 26.935 -29.091 -4.117 1.00 70.94 90 VAL A O 1
ATOM 752 N N . TRP A 1 91 ? 26.625 -29.414 -1.919 1.00 71.12 91 TRP A N 1
ATOM 753 C CA . TRP A 1 91 ? 25.189 -29.693 -2.049 1.00 71.12 91 TRP A CA 1
ATOM 754 C C . TRP A 1 91 ? 24.381 -28.475 -2.506 1.00 71.12 91 TRP A C 1
ATOM 756 O O . TRP A 1 91 ? 23.624 -28.604 -3.467 1.00 71.12 91 TRP A O 1
ATOM 766 N N . ASP A 1 92 ? 24.582 -27.308 -1.883 1.00 72.00 92 ASP A N 1
ATOM 767 C CA . ASP A 1 92 ? 23.930 -26.056 -2.294 1.00 72.00 92 ASP A CA 1
ATOM 768 C C . ASP A 1 92 ? 24.205 -25.779 -3.789 1.00 72.00 92 ASP A C 1
ATOM 770 O O . ASP A 1 92 ? 23.283 -25.582 -4.578 1.00 72.00 92 ASP A O 1
ATOM 774 N N . TRP A 1 93 ? 25.471 -25.886 -4.219 1.00 75.38 93 TRP A N 1
ATOM 775 C CA . TRP A 1 93 ? 25.884 -25.663 -5.614 1.00 75.38 93 TRP A CA 1
ATOM 776 C C . TRP A 1 93 ? 25.307 -26.678 -6.615 1.00 75.38 93 TRP A C 1
ATOM 778 O O . TRP A 1 93 ? 25.090 -26.328 -7.778 1.00 75.38 93 TRP A O 1
ATOM 788 N N . ILE A 1 94 ? 25.074 -27.929 -6.196 1.00 69.94 94 ILE A N 1
ATOM 789 C CA . ILE A 1 94 ? 24.439 -28.958 -7.034 1.00 69.94 94 ILE A CA 1
ATOM 790 C C . ILE A 1 94 ? 22.945 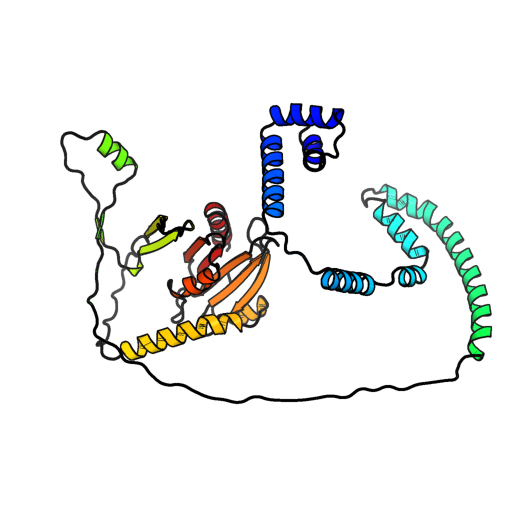-28.662 -7.216 1.00 69.94 94 ILE A C 1
ATOM 792 O O . ILE A 1 94 ? 22.450 -28.781 -8.337 1.00 69.94 94 ILE A O 1
ATOM 796 N N . PHE A 1 95 ? 22.232 -28.272 -6.155 1.00 69.81 95 PHE A N 1
ATOM 797 C CA . PHE A 1 95 ? 20.791 -28.012 -6.238 1.00 69.81 95 PHE A CA 1
ATOM 798 C C . PHE A 1 95 ? 20.458 -26.676 -6.919 1.00 69.81 95 PHE A C 1
ATOM 800 O O . PHE A 1 95 ? 19.605 -26.667 -7.805 1.00 69.81 95 PHE A O 1
ATOM 807 N N . ASP A 1 96 ? 21.175 -25.586 -6.624 1.00 69.12 96 ASP A N 1
ATOM 808 C CA . ASP A 1 96 ? 20.929 -24.263 -7.235 1.00 69.12 96 ASP A CA 1
ATOM 809 C C . ASP A 1 96 ? 21.122 -24.242 -8.764 1.00 69.12 96 ASP A C 1
ATOM 811 O O . ASP A 1 96 ? 20.650 -23.333 -9.451 1.00 69.12 96 ASP A O 1
ATOM 815 N N . ARG A 1 97 ? 21.841 -25.224 -9.325 1.00 69.06 97 ARG A N 1
ATOM 816 C CA . ARG A 1 97 ? 22.192 -25.276 -10.755 1.00 69.06 97 ARG A CA 1
ATOM 817 C C . ARG A 1 97 ? 21.389 -26.268 -11.589 1.00 69.06 97 ARG A C 1
ATOM 819 O O . ARG A 1 97 ? 21.576 -26.281 -12.807 1.00 69.06 97 ARG A O 1
ATOM 826 N N . VAL A 1 98 ? 20.516 -27.082 -10.992 1.00 60.38 98 VAL A N 1
ATOM 827 C CA . VAL A 1 98 ? 19.742 -28.090 -11.736 1.00 60.38 98 VAL A CA 1
ATOM 828 C C . VAL A 1 98 ? 18.243 -27.950 -11.448 1.00 60.38 98 VAL A C 1
ATOM 830 O O . VAL A 1 98 ? 17.793 -28.339 -10.371 1.00 60.38 98 VAL A O 1
ATOM 833 N N . PRO A 1 99 ? 17.436 -27.426 -12.395 1.00 58.47 99 PRO A N 1
ATOM 834 C CA . PRO A 1 99 ? 16.002 -27.262 -12.181 1.00 58.47 99 PRO A CA 1
ATOM 835 C C . PRO A 1 99 ? 15.308 -28.632 -12.024 1.00 58.47 99 PRO A C 1
ATOM 837 O O . PRO A 1 99 ? 15.608 -29.558 -12.783 1.00 58.47 99 PRO A O 1
ATOM 840 N N . PRO A 1 100 ? 14.349 -28.782 -11.088 1.00 53.91 100 PRO A N 1
ATOM 841 C CA . PRO A 1 100 ? 13.802 -30.080 -10.674 1.00 53.91 100 PRO A CA 1
ATOM 842 C C . PRO A 1 100 ? 12.728 -30.633 -11.635 1.00 53.91 100 PRO A C 1
ATOM 844 O O . PRO A 1 100 ? 11.669 -31.087 -11.208 1.00 53.91 100 PRO A O 1
ATOM 847 N N . GLN A 1 101 ? 12.966 -30.581 -12.950 1.00 55.41 101 GLN A N 1
ATOM 848 C CA . GLN A 1 101 ? 11.992 -30.963 -13.980 1.00 55.41 101 GLN A CA 1
ATOM 849 C C . GLN A 1 101 ? 12.574 -31.963 -14.990 1.00 55.41 101 GLN A C 1
ATOM 851 O O . GLN A 1 101 ? 13.065 -31.597 -16.054 1.00 55.41 101 GLN A O 1
ATOM 856 N N . GLY A 1 102 ? 12.480 -33.258 -14.670 1.00 61.56 102 GLY A N 1
ATOM 857 C CA . GLY A 1 102 ? 12.770 -34.332 -15.624 1.00 61.56 102 GLY A CA 1
ATOM 858 C C . GLY A 1 102 ? 12.880 -35.716 -14.984 1.00 61.56 102 GLY A C 1
ATOM 859 O O . GLY A 1 102 ? 13.730 -35.944 -14.130 1.00 61.56 102 GLY A O 1
ATOM 860 N N . TRP A 1 103 ? 12.070 -36.675 -15.448 1.00 57.00 103 TRP A N 1
ATOM 861 C CA . TRP A 1 103 ? 12.053 -38.057 -14.930 1.00 57.00 103 TRP A CA 1
ATOM 862 C C . TRP A 1 103 ? 13.421 -38.763 -15.069 1.00 57.00 103 TRP A C 1
ATOM 864 O O . TRP A 1 103 ? 13.832 -39.521 -14.193 1.00 57.00 103 TRP A O 1
ATOM 874 N N . PHE A 1 104 ? 14.186 -38.418 -16.114 1.00 60.97 104 PHE A N 1
ATOM 875 C CA . PHE A 1 104 ? 15.560 -38.885 -16.353 1.00 60.97 104 PHE A CA 1
ATOM 876 C C . PHE A 1 104 ? 16.560 -38.555 -15.229 1.00 60.97 104 PHE A C 1
ATOM 878 O O . PHE A 1 104 ? 17.561 -39.258 -15.077 1.00 60.97 104 PHE A O 1
ATOM 885 N N . PHE A 1 105 ? 16.310 -37.515 -14.424 1.00 61.78 105 PHE A N 1
ATOM 886 C CA . PHE A 1 105 ? 17.222 -37.104 -13.351 1.00 61.78 105 PHE A CA 1
ATOM 887 C C . PHE A 1 105 ? 17.377 -38.194 -12.278 1.00 61.78 105 PHE A C 1
ATOM 889 O O . PHE A 1 105 ? 18.471 -38.419 -11.754 1.00 61.78 105 PHE A O 1
ATOM 896 N N . HIS A 1 106 ? 16.295 -38.934 -12.016 1.00 63.06 106 HIS A N 1
ATOM 897 C CA . HIS A 1 106 ? 16.251 -39.966 -10.986 1.00 63.06 106 HIS A CA 1
ATOM 898 C C . HIS A 1 106 ? 17.103 -41.196 -11.345 1.00 63.06 106 HIS A C 1
ATOM 900 O O . HIS A 1 106 ? 17.725 -41.793 -10.465 1.00 63.06 106 HIS A O 1
ATOM 906 N N . GLU A 1 107 ? 17.189 -41.566 -12.630 1.00 68.31 107 GLU A N 1
ATOM 907 C CA . GLU A 1 107 ? 18.032 -42.689 -13.061 1.00 68.31 107 GLU A CA 1
ATOM 908 C C . GLU A 1 107 ? 19.524 -42.321 -13.029 1.00 68.31 107 GLU A C 1
ATOM 910 O O . GLU A 1 107 ? 20.347 -43.106 -12.554 1.00 68.31 107 GLU A O 1
ATOM 915 N N . PHE A 1 108 ? 19.881 -41.108 -13.474 1.00 70.25 108 PHE A N 1
ATOM 916 C CA . PHE A 1 108 ? 21.275 -40.655 -13.509 1.00 70.25 108 PHE A CA 1
ATOM 917 C C . PHE A 1 108 ? 21.897 -40.570 -12.106 1.00 70.25 108 PHE A C 1
ATOM 919 O O . PHE A 1 108 ? 23.003 -41.078 -11.888 1.00 70.25 108 PHE A O 1
ATOM 926 N N . ILE A 1 109 ? 21.170 -39.994 -11.137 1.00 68.56 109 ILE A N 1
ATOM 927 C CA . ILE A 1 109 ? 21.610 -39.947 -9.736 1.00 68.56 109 ILE A CA 1
ATOM 928 C C . ILE A 1 109 ? 21.782 -41.366 -9.182 1.00 68.56 109 ILE A C 1
ATOM 930 O O . ILE A 1 109 ? 22.866 -41.700 -8.695 1.00 68.56 109 ILE A O 1
ATOM 934 N N . MET A 1 110 ? 20.757 -42.218 -9.310 1.00 70.50 110 MET A N 1
ATOM 935 C CA . MET A 1 110 ? 20.770 -43.566 -8.731 1.00 70.50 110 MET A CA 1
ATOM 936 C C . MET A 1 110 ? 21.876 -44.460 -9.309 1.00 70.50 110 MET A C 1
ATOM 938 O O . MET A 1 110 ? 22.540 -45.169 -8.556 1.00 70.50 110 MET A O 1
ATOM 942 N N . ARG A 1 111 ? 22.110 -44.431 -10.631 1.00 70.81 111 ARG A N 1
ATOM 943 C CA . ARG A 1 111 ? 23.085 -45.327 -11.282 1.00 70.81 111 ARG A CA 1
ATOM 944 C C . ARG A 1 111 ? 24.531 -44.836 -11.267 1.00 70.81 111 ARG A C 1
ATOM 946 O O . ARG A 1 111 ? 25.420 -45.680 -11.366 1.00 70.81 111 ARG A O 1
ATOM 953 N N . LYS A 1 112 ? 24.801 -43.524 -11.196 1.00 70.44 112 LYS A N 1
ATOM 954 C CA . LYS A 1 112 ? 26.180 -43.002 -11.335 1.00 70.44 112 LYS A CA 1
ATOM 955 C C . LYS A 1 112 ? 26.661 -42.068 -10.231 1.00 70.44 112 LYS A C 1
ATOM 957 O O . LYS A 1 112 ? 27.844 -42.135 -9.904 1.00 70.44 112 LYS A O 1
ATOM 962 N N . ALA A 1 113 ? 25.802 -41.245 -9.630 1.00 72.38 113 ALA A N 1
ATOM 963 C CA . ALA A 1 113 ? 26.246 -40.339 -8.567 1.00 72.38 113 ALA A CA 1
ATOM 964 C C . ALA A 1 113 ? 26.567 -41.103 -7.269 1.00 72.38 113 ALA A C 1
ATOM 966 O O . ALA A 1 113 ? 27.660 -40.960 -6.724 1.00 72.38 113 ALA A O 1
ATOM 967 N N . ILE A 1 114 ? 25.652 -41.970 -6.819 1.00 75.31 114 ILE A N 1
ATOM 968 C CA . ILE A 1 114 ? 25.759 -42.700 -5.541 1.00 75.31 114 ILE A CA 1
ATOM 969 C C . ILE A 1 114 ? 27.081 -43.484 -5.371 1.00 75.31 114 ILE A C 1
ATOM 971 O O . ILE A 1 114 ? 27.748 -43.265 -4.357 1.00 75.31 114 ILE A O 1
ATOM 975 N N . PRO A 1 115 ? 27.526 -44.358 -6.303 1.00 73.56 115 PRO A N 1
ATOM 976 C CA . PRO A 1 115 ? 28.755 -45.136 -6.096 1.00 73.56 115 PRO A CA 1
ATOM 977 C C . PRO A 1 115 ? 30.026 -44.270 -6.063 1.00 73.56 115 PRO A C 1
ATOM 979 O O . PRO A 1 115 ? 30.920 -44.529 -5.257 1.00 73.56 115 PRO A O 1
ATOM 982 N N . ALA A 1 116 ? 30.100 -43.212 -6.879 1.00 72.25 116 ALA A N 1
ATOM 983 C CA . ALA A 1 116 ? 31.219 -42.269 -6.851 1.00 72.25 116 ALA A CA 1
ATOM 984 C C . ALA A 1 116 ? 31.251 -41.466 -5.536 1.00 72.25 116 ALA A C 1
ATOM 986 O O . ALA A 1 116 ? 32.312 -41.266 -4.942 1.00 72.25 116 ALA A O 1
ATOM 987 N N . PHE A 1 117 ? 30.078 -41.059 -5.048 1.00 76.25 117 PHE A N 1
ATOM 988 C CA . PHE A 1 117 ? 29.923 -40.332 -3.791 1.00 76.25 117 PHE A CA 1
ATOM 989 C C . PHE A 1 117 ? 30.289 -41.197 -2.574 1.00 76.25 117 PHE A C 1
ATOM 991 O O . PHE A 1 117 ? 30.979 -40.725 -1.674 1.00 76.25 117 PHE A O 1
ATOM 998 N N . GLY A 1 118 ? 29.916 -42.483 -2.575 1.00 79.62 118 GLY A N 1
ATOM 999 C CA . GLY A 1 118 ? 30.293 -43.437 -1.525 1.00 79.62 118 GLY A CA 1
ATOM 1000 C C . GLY A 1 118 ? 31.811 -43.598 -1.379 1.00 79.62 118 GLY A C 1
ATOM 1001 O O . GLY A 1 118 ? 32.330 -43.544 -0.263 1.00 79.62 118 GLY A O 1
ATOM 1002 N N . ALA A 1 119 ? 32.538 -43.705 -2.497 1.00 78.94 119 ALA A N 1
ATOM 1003 C CA . ALA A 1 119 ? 34.002 -43.751 -2.487 1.00 78.94 119 ALA A CA 1
ATOM 1004 C C . ALA A 1 119 ? 34.627 -42.451 -1.939 1.00 78.94 119 ALA A C 1
ATOM 1006 O O . ALA A 1 119 ? 35.564 -42.500 -1.141 1.00 78.94 119 ALA A O 1
ATOM 1007 N N . PHE A 1 120 ? 34.084 -41.289 -2.315 1.00 79.31 120 PHE A N 1
ATOM 1008 C CA . PHE A 1 120 ? 34.551 -39.984 -1.834 1.00 79.31 120 PHE A CA 1
ATOM 1009 C C . PHE A 1 120 ? 34.325 -39.796 -0.323 1.00 79.31 120 PHE A C 1
ATOM 1011 O O . PHE A 1 120 ? 35.238 -39.384 0.396 1.00 79.31 120 PHE A O 1
ATOM 1018 N N . VAL A 1 121 ? 33.141 -40.166 0.180 1.00 80.50 121 VAL A N 1
ATOM 1019 C CA . VAL A 1 121 ? 32.820 -40.133 1.616 1.00 80.50 121 VAL A CA 1
ATOM 1020 C C . VAL A 1 121 ? 33.754 -41.052 2.407 1.00 80.50 121 VAL A C 1
ATOM 1022 O O . VAL A 1 121 ? 34.282 -40.623 3.429 1.00 80.50 121 VAL A O 1
ATOM 1025 N N . PHE A 1 122 ? 34.037 -42.265 1.920 1.00 81.94 122 PHE A N 1
ATOM 1026 C CA . PHE A 1 122 ? 34.940 -43.206 2.596 1.00 81.94 122 PHE A CA 1
ATOM 1027 C C . PHE A 1 122 ? 36.353 -42.629 2.809 1.00 81.94 122 PHE A C 1
ATOM 1029 O O . PHE A 1 122 ? 36.896 -42.710 3.914 1.00 81.94 122 PHE A O 1
ATOM 1036 N N . VAL A 1 123 ? 36.926 -41.977 1.789 1.00 81.38 123 VAL A N 1
ATOM 1037 C CA . VAL A 1 123 ? 38.250 -41.328 1.879 1.00 81.38 123 VAL A CA 1
ATOM 1038 C C . VAL A 1 123 ? 38.247 -40.166 2.884 1.00 81.38 123 VAL A C 1
ATOM 1040 O O . VAL A 1 123 ? 39.191 -40.022 3.669 1.00 81.38 123 VAL A O 1
ATOM 1043 N N . ILE A 1 124 ? 37.179 -39.362 2.921 1.00 79.31 124 ILE A N 1
ATOM 1044 C CA . ILE A 1 124 ? 37.032 -38.276 3.903 1.00 79.31 124 ILE A CA 1
ATOM 1045 C C . ILE A 1 124 ? 36.871 -38.828 5.326 1.00 79.31 124 ILE A C 1
ATOM 1047 O O . ILE A 1 124 ? 37.549 -38.349 6.235 1.00 79.31 124 ILE A O 1
ATOM 1051 N N . SER A 1 125 ? 36.042 -39.854 5.538 1.00 79.00 125 SER A N 1
ATOM 1052 C CA . SER A 1 125 ? 35.859 -40.486 6.852 1.00 79.00 125 SER A CA 1
ATOM 1053 C C . SER A 1 125 ? 37.163 -41.078 7.395 1.00 79.00 125 SER A C 1
ATOM 1055 O O . SER A 1 125 ? 37.497 -40.839 8.555 1.00 79.00 125 SER A O 1
ATOM 1057 N N . ALA A 1 126 ? 37.946 -41.771 6.559 1.00 80.94 126 ALA A N 1
ATOM 1058 C CA . ALA A 1 126 ? 39.266 -42.278 6.941 1.00 80.94 126 ALA A CA 1
ATOM 1059 C C . ALA A 1 126 ? 40.237 -41.142 7.328 1.00 80.94 126 ALA A C 1
ATOM 1061 O O . ALA A 1 126 ? 40.926 -41.225 8.346 1.00 80.94 126 ALA A O 1
ATOM 1062 N N . SER A 1 127 ? 40.239 -40.042 6.566 1.00 78.44 127 SER A N 1
ATOM 1063 C CA . SER A 1 127 ? 41.073 -38.861 6.843 1.00 78.44 127 SER A CA 1
ATOM 1064 C C . SER A 1 127 ? 40.691 -38.170 8.159 1.00 78.44 127 SER A C 1
ATOM 1066 O O . SER A 1 127 ? 41.556 -37.809 8.958 1.00 78.44 127 SER A O 1
ATOM 1068 N N . LEU A 1 128 ? 39.389 -38.015 8.422 1.00 81.31 128 LEU A N 1
ATOM 1069 C CA . LEU A 1 128 ? 38.876 -37.419 9.659 1.00 81.31 128 LEU A CA 1
ATOM 1070 C C . LEU A 1 128 ? 39.152 -38.295 10.889 1.00 81.31 128 LEU A C 1
ATOM 1072 O O . LEU A 1 128 ? 39.429 -37.750 11.956 1.00 81.31 128 LEU A O 1
ATOM 1076 N N . PHE A 1 129 ? 39.146 -39.624 10.749 1.00 80.94 129 PHE A N 1
ATOM 1077 C CA . PHE A 1 129 ? 39.501 -40.545 11.833 1.00 80.94 129 PHE A CA 1
ATOM 1078 C C . PHE A 1 129 ? 40.956 -40.354 12.300 1.00 80.94 129 PHE A C 1
ATOM 1080 O O . PHE A 1 129 ? 41.211 -40.269 13.502 1.00 80.94 129 PHE A O 1
ATOM 1087 N N . VAL A 1 130 ? 41.901 -40.186 11.365 1.00 79.94 130 VAL A N 1
ATOM 1088 C CA . VAL A 1 130 ? 43.311 -39.873 11.678 1.00 79.94 130 VAL A CA 1
ATOM 1089 C C . VAL A 1 130 ? 43.449 -38.503 12.355 1.00 79.94 130 VAL A C 1
ATOM 1091 O O . VAL A 1 130 ? 44.194 -38.356 13.322 1.00 79.94 130 VAL A O 1
ATOM 1094 N N . ILE A 1 131 ? 42.696 -37.495 11.907 1.00 74.19 131 ILE A N 1
ATOM 1095 C CA . ILE A 1 131 ? 42.694 -36.172 12.554 1.00 74.19 131 ILE A CA 1
ATOM 1096 C C . ILE A 1 131 ? 42.106 -36.253 13.974 1.00 74.19 131 ILE A C 1
ATOM 1098 O O . ILE A 1 131 ? 42.602 -35.585 14.880 1.00 74.19 131 ILE A O 1
ATOM 1102 N N . HIS A 1 132 ? 41.081 -37.080 14.201 1.00 78.12 132 HIS A N 1
ATOM 1103 C CA . HIS A 1 132 ? 40.446 -37.234 15.510 1.00 78.12 132 HIS A CA 1
ATOM 1104 C C . HIS A 1 132 ? 41.365 -37.915 16.535 1.00 78.12 132 HIS A C 1
ATOM 1106 O O . HIS A 1 132 ? 41.494 -37.424 17.658 1.00 78.12 132 HIS A O 1
ATOM 1112 N N . THR A 1 133 ? 42.062 -38.993 16.156 1.00 74.81 133 THR A N 1
ATOM 1113 C CA . THR A 1 133 ? 43.018 -39.675 17.052 1.00 74.81 133 THR A CA 1
ATOM 1114 C C . THR A 1 133 ? 44.207 -38.782 17.419 1.00 74.81 133 THR A C 1
ATOM 1116 O O . THR A 1 133 ? 44.629 -38.774 18.575 1.00 74.81 133 THR A O 1
ATOM 1119 N N . LEU A 1 134 ? 44.683 -37.941 16.492 1.00 71.31 134 LEU A N 1
ATOM 1120 C CA . LEU A 1 134 ? 45.684 -36.907 16.784 1.00 71.31 134 LEU A CA 1
ATOM 1121 C C . LEU A 1 134 ? 45.155 -35.796 17.710 1.00 71.31 134 LEU A C 1
ATOM 1123 O O . LEU A 1 134 ? 45.926 -35.228 18.483 1.00 71.31 134 LEU A O 1
ATOM 1127 N N . ARG A 1 135 ? 43.855 -35.477 17.656 1.00 70.25 135 ARG A N 1
ATOM 1128 C CA . ARG A 1 135 ? 43.249 -34.394 18.450 1.00 70.25 135 ARG A CA 1
ATOM 1129 C C . ARG A 1 135 ? 43.015 -34.784 19.909 1.00 70.25 135 ARG A C 1
ATOM 1131 O O . ARG A 1 135 ? 43.293 -33.969 20.783 1.00 70.25 135 ARG A O 1
ATOM 1138 N N . LEU A 1 136 ? 42.580 -36.022 20.169 1.00 68.38 136 LEU A N 1
ATOM 1139 C CA . LEU A 1 136 ? 42.393 -36.554 21.530 1.00 68.38 136 LEU A CA 1
ATOM 1140 C C . LEU A 1 136 ? 43.693 -36.530 22.351 1.00 68.38 136 LEU A C 1
ATOM 1142 O O . LEU A 1 136 ? 43.674 -36.193 23.532 1.00 68.38 136 LEU A O 1
ATOM 1146 N N . ARG A 1 137 ? 44.839 -36.784 21.703 1.00 63.03 137 ARG A N 1
ATOM 1147 C CA . ARG A 1 137 ? 46.179 -36.695 22.312 1.00 63.03 137 ARG A CA 1
ATOM 1148 C C . ARG A 1 137 ? 46.568 -35.275 22.771 1.00 63.03 137 ARG A C 1
ATOM 1150 O O . ARG A 1 137 ? 47.553 -35.119 23.482 1.00 63.03 137 ARG A O 1
ATOM 1157 N N . ASN A 1 138 ? 45.827 -34.242 22.364 1.00 52.69 138 ASN A N 1
ATOM 1158 C CA . ASN A 1 138 ? 46.136 -32.838 22.655 1.00 52.69 138 ASN A CA 1
ATOM 1159 C C . ASN A 1 138 ? 45.170 -32.185 23.665 1.00 52.69 138 ASN A C 1
ATOM 1161 O O . ASN A 1 138 ? 45.424 -31.063 24.103 1.00 52.69 138 ASN A O 1
ATOM 1165 N N . SER A 1 139 ? 44.062 -32.843 24.031 1.00 55.53 139 SER A N 1
ATOM 1166 C CA . SER A 1 139 ? 43.053 -32.283 24.951 1.00 55.53 139 SER A CA 1
ATOM 1167 C C . SER A 1 139 ? 43.428 -32.369 26.434 1.00 55.53 139 SER A C 1
ATOM 1169 O O . SER A 1 139 ? 43.025 -31.494 27.194 1.00 55.53 139 SER A O 1
ATOM 1171 N N . GLU A 1 140 ? 44.251 -33.340 26.847 1.00 55.03 140 GLU A N 1
ATOM 1172 C CA . GLU A 1 140 ? 44.687 -33.504 28.251 1.00 55.03 140 GLU A CA 1
ATOM 1173 C C . GLU A 1 140 ? 45.473 -32.296 28.798 1.00 55.03 140 GLU A C 1
ATOM 1175 O O . GLU A 1 140 ? 45.602 -32.119 30.007 1.00 55.03 140 GLU A O 1
ATOM 1180 N N . PHE A 1 141 ? 46.001 -31.437 27.920 1.00 49.69 141 PHE A N 1
ATOM 1181 C CA . PHE A 1 141 ? 46.920 -30.361 28.296 1.00 49.69 141 PHE A CA 1
ATOM 1182 C C . PHE A 1 141 ? 46.249 -29.023 28.659 1.00 49.69 141 PHE A C 1
ATOM 1184 O O . PHE A 1 141 ? 46.957 -28.056 28.947 1.00 49.69 141 PHE A O 1
ATOM 1191 N N . ARG A 1 142 ? 44.910 -28.905 28.592 1.00 45.47 142 ARG A N 1
ATOM 1192 C CA . ARG A 1 142 ? 44.243 -27.584 28.574 1.00 45.47 142 ARG A CA 1
ATOM 1193 C C . ARG A 1 142 ? 42.972 -27.438 29.422 1.00 45.47 142 ARG A C 1
ATOM 1195 O O . ARG A 1 142 ? 42.056 -26.724 29.027 1.00 45.47 142 ARG A O 1
ATOM 1202 N N . GLU A 1 143 ? 42.949 -28.027 30.616 1.00 43.47 143 GLU A N 1
ATOM 1203 C CA . GLU A 1 143 ? 41.873 -27.821 31.604 1.00 43.47 143 GLU A CA 1
ATOM 1204 C C . GLU A 1 143 ? 42.380 -27.141 32.893 1.00 43.47 143 GLU A C 1
ATOM 1206 O O . GLU A 1 143 ? 42.377 -27.716 33.980 1.00 43.47 143 GLU A O 1
ATOM 1211 N N . LYS A 1 144 ? 42.855 -25.891 32.775 1.00 42.47 144 LYS A N 1
ATOM 1212 C CA . LYS A 1 144 ? 43.083 -24.967 33.908 1.00 42.47 144 LYS A CA 1
ATOM 1213 C C . LYS A 1 144 ? 42.708 -23.533 33.502 1.00 42.47 144 LYS A C 1
ATOM 1215 O O . LYS A 1 144 ? 42.855 -23.183 32.336 1.00 42.47 144 LYS A O 1
ATOM 1220 N N . THR A 1 145 ? 42.271 -22.730 34.485 1.00 40.28 145 THR A N 1
ATOM 1221 C CA . THR A 1 145 ? 41.695 -21.355 34.394 1.00 40.28 145 THR A CA 1
ATOM 1222 C C . THR A 1 145 ? 40.370 -21.270 33.598 1.00 40.28 145 THR A C 1
ATOM 1224 O O . THR A 1 145 ? 40.351 -21.652 32.438 1.00 40.28 145 THR A O 1
ATOM 1227 N N . SER A 1 146 ? 39.199 -20.949 34.181 1.00 33.97 146 SER A N 1
ATOM 1228 C CA . SER A 1 146 ? 38.737 -19.728 34.910 1.00 33.97 146 SER A CA 1
ATOM 1229 C C . SER A 1 146 ? 38.204 -18.632 33.957 1.00 33.97 146 SER A C 1
ATOM 1231 O O . SER A 1 146 ? 38.778 -18.460 32.889 1.00 33.97 146 SER A O 1
ATOM 1233 N N . GLY A 1 147 ? 37.156 -17.841 34.254 1.00 35.09 147 GLY A N 1
ATOM 1234 C CA . GLY A 1 147 ? 36.202 -17.876 35.382 1.00 35.09 147 GLY A CA 1
ATOM 1235 C C . GLY A 1 147 ? 35.555 -16.503 35.710 1.00 35.09 147 GLY A C 1
ATOM 1236 O O . GLY A 1 147 ? 36.262 -15.505 35.772 1.00 35.09 147 GLY A O 1
ATOM 1237 N N . GLN A 1 148 ? 34.239 -16.501 35.995 1.00 34.56 148 GLN A N 1
ATOM 1238 C CA . GLN A 1 148 ? 33.391 -15.430 36.588 1.00 34.56 148 GLN A CA 1
ATOM 1239 C C . GLN A 1 148 ? 32.970 -14.153 35.788 1.00 34.56 148 GLN A C 1
ATOM 1241 O O . GLN A 1 148 ? 33.630 -13.706 34.858 1.00 34.56 148 GLN A O 1
ATOM 1246 N N . GLN A 1 149 ? 31.812 -13.592 36.200 1.00 34.19 149 GLN A N 1
ATOM 1247 C CA . GLN A 1 149 ? 31.135 -12.323 35.789 1.00 34.19 149 GLN A CA 1
ATOM 1248 C C . GLN A 1 149 ? 31.195 -11.297 36.987 1.00 34.19 149 GLN A C 1
ATOM 1250 O O . GLN A 1 149 ? 32.123 -11.506 37.773 1.00 34.19 149 GLN A O 1
ATOM 1255 N N . PRO A 1 150 ? 30.312 -10.274 37.274 1.00 52.00 150 PRO A N 1
ATOM 1256 C CA . PRO A 1 150 ? 29.004 -9.810 36.724 1.00 52.00 150 PRO A CA 1
ATOM 1257 C C . PRO A 1 150 ? 28.811 -8.249 36.603 1.00 52.00 150 PRO A C 1
ATOM 1259 O O . PRO A 1 150 ? 29.781 -7.528 36.394 1.00 52.00 150 PRO A O 1
ATOM 1262 N N . ALA A 1 151 ? 27.560 -7.734 36.683 1.00 40.94 151 ALA A N 1
ATOM 1263 C CA . ALA A 1 151 ? 27.109 -6.345 36.392 1.00 40.94 151 ALA A CA 1
ATOM 1264 C C . ALA A 1 151 ? 26.208 -5.698 37.502 1.00 40.94 151 ALA A C 1
ATOM 1266 O O . ALA A 1 151 ? 25.992 -6.329 38.535 1.00 40.94 151 ALA A O 1
ATOM 1267 N N . VAL A 1 152 ? 25.693 -4.457 37.309 1.00 31.58 152 VAL A N 1
ATOM 1268 C CA . VAL A 1 152 ? 24.941 -3.612 38.302 1.00 31.58 152 VAL A CA 1
ATOM 1269 C C . VAL A 1 152 ? 23.812 -2.740 37.650 1.00 31.58 152 VAL A C 1
ATOM 1271 O O . VAL A 1 152 ? 23.850 -2.528 36.440 1.00 31.58 152 VAL A O 1
ATOM 1274 N N . SER A 1 153 ? 22.817 -2.239 38.423 1.00 33.72 153 SER A N 1
ATOM 1275 C CA . SER A 1 153 ? 21.612 -1.431 38.029 1.00 33.72 153 SER A CA 1
ATOM 1276 C C . SER A 1 153 ? 21.231 -0.356 39.114 1.00 33.72 153 SER A C 1
ATOM 1278 O O . SER A 1 153 ? 22.064 -0.148 39.991 1.00 33.72 153 SER A O 1
ATOM 1280 N N . SER A 1 154 ? 20.098 0.392 39.231 1.00 33.38 154 SER A N 1
ATOM 1281 C CA . SER A 1 154 ? 18.747 0.538 38.583 1.00 33.38 154 SER A CA 1
ATOM 1282 C C . SER A 1 154 ? 17.933 1.736 39.193 1.00 33.38 154 SER A C 1
ATOM 1284 O O . SER A 1 154 ? 18.140 2.027 40.368 1.00 33.38 154 SER A O 1
ATOM 1286 N N . GLY A 1 155 ? 16.930 2.327 38.494 1.00 30.67 155 GLY A N 1
ATOM 1287 C CA . GLY A 1 155 ? 15.876 3.256 39.040 1.00 30.67 155 GLY A CA 1
ATOM 1288 C C . GLY A 1 155 ? 15.737 4.625 38.311 1.00 30.67 155 GLY A C 1
ATOM 1289 O O . GLY A 1 155 ? 16.692 5.008 37.646 1.00 30.67 155 GLY A O 1
ATOM 1290 N N . GLY A 1 156 ? 14.635 5.418 38.345 1.00 31.53 156 GLY A N 1
ATOM 1291 C CA . GLY A 1 156 ? 13.339 5.378 39.082 1.00 31.53 156 GLY A CA 1
ATOM 1292 C C . GLY A 1 156 ? 12.239 6.374 38.556 1.00 31.53 156 GLY A C 1
ATOM 1293 O O . GLY A 1 156 ? 12.336 6.828 37.421 1.00 31.53 156 GLY A O 1
ATOM 1294 N N . ASN A 1 157 ? 11.188 6.690 39.351 1.00 34.16 157 ASN A N 1
ATOM 1295 C CA . ASN A 1 157 ? 9.826 7.160 38.923 1.00 34.16 157 ASN A CA 1
ATOM 1296 C C . ASN A 1 157 ? 9.504 8.703 38.877 1.00 34.16 157 ASN A C 1
ATOM 1298 O O . ASN A 1 157 ? 10.210 9.477 39.522 1.00 34.16 157 ASN A O 1
ATOM 1302 N N . PRO A 1 158 ? 8.374 9.138 38.235 1.00 45.31 158 PRO A N 1
ATOM 1303 C CA . PRO A 1 158 ? 7.823 10.525 38.199 1.00 45.31 158 PRO A CA 1
ATOM 1304 C C . PRO A 1 158 ? 6.463 10.754 38.953 1.00 45.31 158 PRO A C 1
ATOM 1306 O O . PRO A 1 158 ? 5.989 9.856 39.649 1.00 45.31 158 PRO A O 1
ATOM 1309 N N . LEU A 1 159 ? 5.816 11.943 38.818 1.00 32.41 159 LEU A N 1
ATOM 1310 C CA . LEU A 1 159 ? 4.571 12.367 39.529 1.00 32.41 159 LEU A CA 1
ATOM 1311 C C . LEU A 1 159 ? 3.558 13.264 38.723 1.00 32.41 159 LEU A C 1
ATOM 1313 O O . LEU A 1 159 ? 3.802 13.605 37.573 1.00 32.41 159 LEU A O 1
ATOM 1317 N N . ARG A 1 160 ? 2.403 13.574 39.360 1.00 28.14 160 ARG A N 1
ATOM 1318 C CA . ARG A 1 160 ? 1.087 14.181 38.930 1.00 28.14 160 ARG A CA 1
ATOM 1319 C C . ARG A 1 160 ? 1.051 15.754 38.842 1.00 28.14 160 ARG A C 1
ATOM 1321 O O . ARG A 1 160 ? 2.081 16.331 39.157 1.00 28.14 160 ARG A O 1
ATOM 1328 N N . LEU A 1 161 ? -0.009 16.549 38.502 1.00 31.55 161 LEU A N 1
ATOM 1329 C CA . LEU A 1 161 ? -1.512 16.456 38.392 1.00 31.55 161 LEU A CA 1
ATOM 1330 C C . LEU A 1 161 ? -2.144 17.680 37.599 1.00 31.55 161 LEU A C 1
ATOM 1332 O O . LEU A 1 161 ? -1.475 18.699 37.512 1.00 31.55 161 LEU A O 1
ATOM 1336 N N . SER A 1 162 ? -3.406 17.574 37.095 1.00 30.92 162 SER A N 1
ATOM 1337 C CA . SER A 1 162 ? -4.552 18.560 36.880 1.00 30.92 162 SER A CA 1
ATOM 1338 C C . SER A 1 162 ? -4.401 20.118 36.863 1.00 30.92 162 SER A C 1
ATOM 1340 O O . SER A 1 162 ? -3.541 20.618 37.573 1.00 30.92 162 SER A O 1
ATOM 1342 N N . SER A 1 163 ? -5.323 21.002 36.385 1.00 37.12 163 SER A N 1
ATOM 1343 C CA . SER A 1 163 ? -6.437 21.124 35.369 1.00 37.12 163 SER A CA 1
ATOM 1344 C C . SER A 1 163 ? -7.452 22.229 35.821 1.00 37.12 163 SER A C 1
ATOM 1346 O O . SER A 1 163 ? -7.662 22.241 37.026 1.00 37.12 163 SER A O 1
ATOM 1348 N N . THR A 1 164 ? -8.121 23.046 34.958 1.00 30.78 164 THR A N 1
ATOM 1349 C CA . THR A 1 164 ? -9.434 23.767 35.215 1.00 30.78 164 THR A CA 1
ATOM 1350 C C . THR A 1 164 ? -9.992 24.581 33.998 1.00 30.78 164 THR A C 1
ATOM 1352 O O . THR A 1 164 ? -9.279 25.426 33.474 1.00 3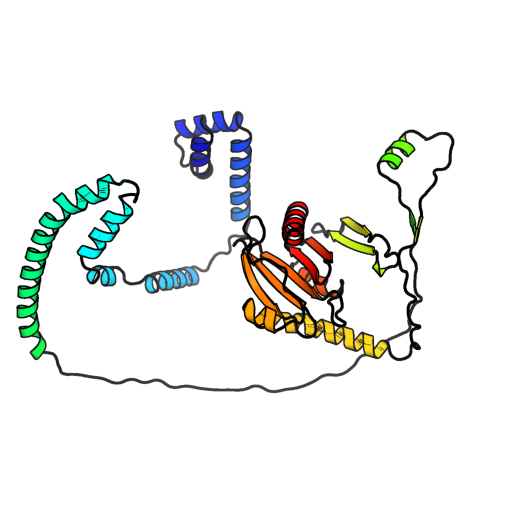0.78 164 THR A O 1
ATOM 1355 N N . GLU A 1 165 ? -11.262 24.306 33.630 1.00 34.78 165 GLU A N 1
ATOM 1356 C CA . GLU A 1 165 ? -12.435 25.097 33.104 1.00 34.78 165 GLU A CA 1
ATOM 1357 C C . GLU A 1 165 ? -12.386 26.270 32.065 1.00 34.78 165 GLU A C 1
ATOM 1359 O O . GLU A 1 165 ? -11.471 27.086 32.020 1.00 34.78 165 GLU A O 1
ATOM 1364 N N . GLU A 1 166 ? -13.489 26.373 31.286 1.00 34.84 166 GLU A N 1
ATOM 1365 C CA . GLU A 1 166 ? -13.900 27.405 30.290 1.00 34.84 166 GLU A CA 1
ATOM 1366 C C . GLU A 1 166 ? -15.389 27.830 30.520 1.00 34.84 166 GLU A C 1
ATOM 1368 O O . GLU A 1 166 ? -16.022 27.359 31.465 1.00 34.84 166 GLU A O 1
ATOM 1373 N N . GLY A 1 167 ? -15.982 28.678 29.656 1.00 37.94 167 GLY A N 1
ATOM 1374 C CA . GLY A 1 167 ? -17.431 28.978 29.610 1.00 37.94 167 GLY A CA 1
ATOM 1375 C C . GLY A 1 167 ? -17.891 29.546 28.248 1.00 37.94 167 GLY A C 1
ATOM 1376 O O . GLY A 1 167 ? -17.072 30.129 27.539 1.00 37.94 167 GLY A O 1
ATOM 1377 N N . GLU A 1 168 ? -19.170 29.370 27.871 1.00 37.75 168 GLU A N 1
ATOM 1378 C CA . GLU A 1 168 ? -19.662 29.547 26.479 1.00 37.75 168 GLU A CA 1
ATOM 1379 C C . GLU A 1 168 ? -20.971 30.388 26.346 1.00 37.75 168 GLU A C 1
ATOM 1381 O O . GLU A 1 168 ? -21.312 31.156 27.250 1.00 37.75 168 GLU A O 1
ATOM 1386 N N . ALA A 1 169 ? -21.624 30.370 25.171 1.00 35.00 169 ALA A N 1
ATOM 1387 C CA . ALA A 1 169 ? -22.586 31.374 24.679 1.00 35.00 169 ALA A CA 1
ATOM 1388 C C . ALA A 1 169 ? -23.656 30.757 23.713 1.00 35.00 169 ALA A C 1
ATOM 1390 O O . ALA A 1 169 ? -23.553 29.578 23.387 1.00 35.00 169 ALA A O 1
ATOM 1391 N N . PRO A 1 170 ? -24.706 31.492 23.263 1.00 42.31 170 PRO A N 1
ATOM 1392 C CA . PRO A 1 170 ? -25.989 30.898 22.839 1.00 42.31 170 PRO A CA 1
ATOM 1393 C C . PRO A 1 170 ? -26.051 30.312 21.411 1.00 42.31 170 PRO A C 1
ATOM 1395 O O . PRO A 1 170 ? -25.233 30.618 20.547 1.00 42.31 170 PRO A O 1
ATOM 1398 N N . SER A 1 171 ? -27.091 29.501 21.169 1.00 47.78 171 SER A N 1
ATOM 1399 C CA . SER A 1 171 ? -27.269 28.603 20.015 1.00 47.78 171 SER A CA 1
ATOM 1400 C C . SER A 1 171 ? -28.102 29.144 18.831 1.00 47.78 171 SER A C 1
ATOM 1402 O O . SER A 1 171 ? -28.871 30.098 18.953 1.00 47.78 171 SER A O 1
ATOM 1404 N N . GLU A 1 172 ? -27.9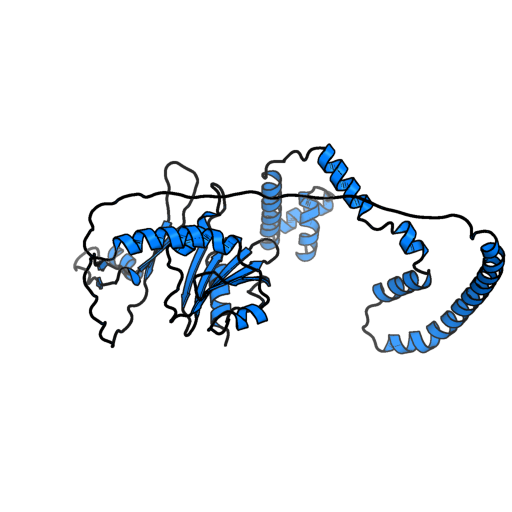56 28.486 17.670 1.00 39.50 172 GLU A N 1
ATOM 1405 C CA . GLU A 1 172 ? -28.596 28.808 16.379 1.00 39.50 172 GLU A CA 1
ATOM 1406 C C . GLU A 1 172 ? -29.646 27.759 15.928 1.00 39.50 172 GLU A C 1
ATOM 1408 O O . GLU A 1 172 ? -29.612 26.617 16.393 1.00 39.50 172 GLU A O 1
ATOM 1413 N N . PRO A 1 173 ? -30.588 28.111 15.021 1.00 42.38 173 PRO A N 1
ATOM 1414 C CA . PRO A 1 173 ? -31.671 27.224 14.580 1.00 42.38 173 PRO A CA 1
ATOM 1415 C C . PRO A 1 173 ? -31.286 26.224 13.472 1.00 42.38 173 PRO A C 1
ATOM 1417 O O . PRO A 1 173 ? -30.393 26.454 12.655 1.00 42.38 173 PRO A O 1
ATOM 1420 N N . GLU A 1 174 ? -32.048 25.130 13.388 1.00 46.94 174 GLU A N 1
ATOM 1421 C CA . GLU A 1 174 ? -31.906 24.101 12.352 1.00 46.94 174 GLU A CA 1
ATOM 1422 C C . GLU A 1 174 ? -32.168 24.632 10.934 1.00 46.94 174 GLU A C 1
ATOM 1424 O O . GLU A 1 174 ? -33.118 25.375 10.679 1.00 46.94 174 GLU A O 1
ATOM 1429 N N . THR A 1 175 ? -31.341 24.200 9.979 1.00 45.50 175 THR A N 1
ATOM 1430 C CA . THR A 1 175 ? -31.361 24.673 8.589 1.00 45.50 175 THR A CA 1
ATOM 1431 C C . THR A 1 175 ? -31.491 23.514 7.600 1.00 45.50 175 THR A C 1
ATOM 1433 O O . THR A 1 175 ? -30.556 22.746 7.380 1.00 45.50 175 THR A O 1
ATOM 1436 N N . LYS A 1 176 ? -32.663 23.414 6.958 1.00 46.69 176 LYS A N 1
ATOM 1437 C CA . LYS A 1 176 ? -32.864 22.596 5.752 1.00 46.69 176 LYS A CA 1
ATOM 1438 C C . LYS A 1 176 ? -32.221 23.265 4.536 1.00 46.69 176 LYS A C 1
ATOM 1440 O O . LYS A 1 176 ? -32.208 24.492 4.445 1.00 46.69 176 LYS A O 1
ATOM 1445 N N . ILE A 1 177 ? -31.743 22.464 3.581 1.00 46.72 177 ILE A N 1
ATOM 1446 C CA . ILE A 1 177 ? -31.063 22.948 2.373 1.00 46.72 177 ILE A CA 1
ATOM 1447 C C . ILE A 1 177 ? -31.723 22.330 1.133 1.00 46.72 177 ILE A C 1
ATOM 1449 O O . ILE A 1 177 ? -31.729 21.112 0.962 1.00 46.72 177 ILE A O 1
ATOM 1453 N N . THR A 1 178 ? -32.253 23.178 0.249 1.00 47.62 178 THR A N 1
ATOM 1454 C CA . THR A 1 178 ? -32.770 22.775 -1.068 1.00 47.62 178 THR A CA 1
ATOM 1455 C C . THR A 1 178 ? -31.669 22.932 -2.110 1.00 47.62 178 THR A C 1
ATOM 1457 O O . THR A 1 178 ? -31.108 24.020 -2.250 1.00 47.62 178 THR A O 1
ATOM 1460 N N . ILE A 1 179 ? -31.370 21.872 -2.864 1.00 47.47 179 ILE A N 1
ATOM 1461 C CA . ILE A 1 179 ? -30.350 21.905 -3.923 1.00 47.47 179 ILE A CA 1
ATOM 1462 C C . ILE A 1 179 ? -31.020 21.721 -5.287 1.00 47.47 179 ILE A C 1
ATOM 1464 O O . ILE A 1 179 ? -31.846 20.828 -5.482 1.00 47.47 179 ILE A O 1
ATOM 1468 N N . ASN A 1 180 ? -30.659 22.595 -6.227 1.00 44.75 180 ASN A N 1
ATOM 1469 C CA . ASN A 1 180 ? -31.172 22.611 -7.593 1.00 44.75 180 ASN A CA 1
ATOM 1470 C C . ASN A 1 180 ? -30.158 21.977 -8.550 1.00 44.75 180 ASN A C 1
ATOM 1472 O O . ASN A 1 180 ? -29.028 22.455 -8.659 1.00 44.75 180 ASN A O 1
ATOM 1476 N N . PHE A 1 181 ? -30.571 20.930 -9.268 1.00 45.06 181 PHE A N 1
ATOM 1477 C CA . PHE A 1 181 ? -29.702 20.196 -10.189 1.00 45.06 181 PHE A CA 1
ATOM 1478 C C . PHE A 1 181 ? -30.000 20.504 -11.655 1.00 45.06 181 PHE A C 1
ATOM 1480 O O . PHE A 1 181 ? -31.152 20.530 -12.088 1.00 45.06 181 PHE A O 1
ATOM 1487 N N . TYR A 1 182 ? -28.928 20.648 -12.433 1.00 45.59 182 TYR A N 1
ATOM 1488 C CA . TYR A 1 182 ? -28.954 20.707 -13.890 1.00 45.59 182 TYR A CA 1
ATOM 1489 C C . TYR A 1 182 ? -28.171 19.497 -14.417 1.00 45.59 182 TYR A C 1
ATOM 1491 O O . TYR A 1 182 ? -26.995 19.331 -14.100 1.00 45.59 182 TYR A O 1
ATOM 1499 N N . LEU A 1 183 ? -28.831 18.615 -15.173 1.00 43.06 183 LEU A N 1
ATOM 1500 C CA . LEU A 1 183 ? -28.201 17.411 -15.736 1.00 43.06 183 LEU A CA 1
ATOM 1501 C C . LEU A 1 183 ? -27.233 17.768 -16.878 1.00 43.06 183 LEU A C 1
ATOM 1503 O O . LEU A 1 183 ? -27.354 18.822 -17.502 1.00 43.06 183 LEU A O 1
ATOM 1507 N N . LYS A 1 184 ? -26.289 16.883 -17.213 1.00 41.81 184 LYS A N 1
ATOM 1508 C CA . LYS A 1 184 ? -25.247 17.191 -18.212 1.00 41.81 184 LYS A CA 1
ATOM 1509 C C . LYS A 1 184 ? -25.765 17.175 -19.659 1.00 41.81 184 LYS A C 1
ATOM 1511 O O . LYS A 1 184 ? -25.272 17.897 -20.526 1.00 41.81 184 LYS A O 1
ATOM 1516 N N . GLU A 1 185 ? -26.829 16.422 -19.916 1.00 45.91 185 GLU A N 1
ATOM 1517 C CA . GLU A 1 185 ? -27.653 16.537 -21.122 1.00 45.91 185 GLU A CA 1
ATOM 1518 C C . GLU A 1 185 ? -28.402 17.881 -21.153 1.00 45.91 185 GLU A C 1
ATOM 1520 O O . GLU A 1 185 ? -28.583 18.477 -22.213 1.00 45.91 185 GLU A O 1
ATOM 1525 N N . HIS A 1 186 ? -28.804 18.383 -19.982 1.00 45.56 186 HIS A N 1
ATOM 1526 C CA . HIS A 1 186 ? -29.567 19.619 -19.818 1.00 45.56 186 HIS A CA 1
ATOM 1527 C C . HIS A 1 186 ? -28.691 20.875 -19.978 1.00 45.56 186 HIS A C 1
ATOM 1529 O O . HIS A 1 186 ? -29.170 21.887 -20.475 1.00 45.56 186 HIS A O 1
ATOM 1535 N N . GLU A 1 187 ? -27.400 20.811 -19.644 1.00 48.62 187 GLU A N 1
ATOM 1536 C CA . GLU A 1 187 ? -26.408 21.856 -19.945 1.00 48.62 187 GLU A CA 1
ATOM 1537 C C . GLU A 1 187 ? -26.240 22.043 -21.468 1.00 48.62 187 GLU A C 1
ATOM 1539 O O . GLU A 1 187 ? -26.349 23.157 -21.986 1.00 48.62 187 GLU A O 1
ATOM 1544 N N . ASN A 1 188 ? -26.112 20.937 -22.212 1.00 48.81 188 ASN A N 1
ATOM 1545 C CA . ASN A 1 188 ? -26.116 20.953 -23.680 1.00 48.81 188 ASN A CA 1
ATOM 1546 C C . ASN A 1 188 ? -27.464 21.416 -24.263 1.00 48.81 188 ASN A C 1
ATOM 1548 O O . ASN A 1 188 ? -27.483 22.112 -25.279 1.00 48.81 188 ASN A O 1
ATOM 1552 N N . ALA A 1 189 ? -28.588 21.078 -23.623 1.00 49.06 189 ALA A N 1
ATOM 1553 C CA . ALA A 1 189 ? -29.905 21.562 -24.032 1.00 49.06 189 ALA A CA 1
ATOM 1554 C C . ALA A 1 189 ? -30.065 23.075 -23.799 1.00 49.06 189 ALA A C 1
ATOM 1556 O O . ALA A 1 189 ? -30.555 23.766 -24.686 1.00 49.06 189 ALA A O 1
ATOM 1557 N N . ILE A 1 190 ? -29.600 23.621 -22.669 1.00 49.19 190 ILE A N 1
ATOM 1558 C CA . ILE A 1 190 ? -29.602 25.069 -22.378 1.00 49.19 190 ILE A CA 1
ATOM 1559 C C . ILE A 1 190 ? -28.779 25.840 -23.423 1.00 49.19 190 ILE A C 1
ATOM 1561 O O . ILE A 1 190 ? -29.225 26.879 -23.912 1.00 49.19 190 ILE A O 1
ATOM 1565 N N . MET A 1 191 ? -27.628 25.293 -23.830 1.00 56.28 191 MET A N 1
ATOM 1566 C CA . MET A 1 191 ? -26.779 25.841 -24.900 1.00 56.28 191 MET A CA 1
ATOM 1567 C C . MET A 1 191 ? -27.445 25.841 -26.292 1.00 56.28 191 MET A C 1
ATOM 1569 O O . MET A 1 191 ? -26.988 26.559 -27.179 1.00 56.28 191 MET A O 1
ATOM 1573 N N . GLN A 1 192 ? -28.511 25.059 -26.503 1.00 54.94 192 GLN A N 1
ATOM 1574 C CA . GLN A 1 192 ? -29.267 24.998 -27.765 1.00 54.94 192 GLN A CA 1
ATOM 1575 C C . GLN A 1 192 ? -30.640 25.692 -27.691 1.00 54.94 192 GLN A C 1
ATOM 1577 O O . GLN A 1 192 ? -31.139 26.183 -28.701 1.00 54.94 192 GLN A O 1
ATOM 1582 N N . ALA A 1 193 ? -31.259 25.749 -26.510 1.00 48.28 193 ALA A N 1
ATOM 1583 C CA . ALA A 1 193 ? -32.645 26.165 -26.296 1.00 48.28 193 ALA A CA 1
ATOM 1584 C C . ALA A 1 193 ? -32.793 27.634 -25.856 1.00 48.28 193 ALA A C 1
ATOM 1586 O O . ALA A 1 193 ? -33.738 27.985 -25.150 1.00 48.28 193 ALA A O 1
ATOM 1587 N N . SER A 1 194 ? -31.891 28.523 -26.288 1.00 49.00 194 SER A N 1
ATOM 1588 C CA . SER A 1 194 ? -31.863 29.946 -25.896 1.00 49.00 194 SER A CA 1
ATOM 1589 C C . SER A 1 194 ? -33.083 30.779 -26.346 1.00 49.00 194 SER A C 1
ATOM 1591 O O . SER A 1 194 ? -33.116 31.987 -26.120 1.00 49.00 194 SER A O 1
ATOM 1593 N N . TYR A 1 195 ? -34.098 30.149 -26.951 1.00 50.75 195 TYR A N 1
ATOM 1594 C CA . TYR A 1 195 ? -35.389 30.746 -27.279 1.00 50.75 195 TYR A CA 1
ATOM 1595 C C . TYR A 1 195 ? -36.558 29.811 -26.906 1.00 50.75 195 TYR A C 1
ATOM 1597 O O . TYR A 1 195 ? -36.748 28.758 -27.506 1.00 50.75 195 TYR A O 1
ATOM 1605 N N . SER A 1 196 ? -37.417 30.288 -25.995 1.00 50.12 196 SER A N 1
ATOM 1606 C CA . SER A 1 196 ? -38.801 29.826 -25.762 1.00 50.12 196 SER A CA 1
ATOM 1607 C C . SER A 1 196 ? -39.045 28.473 -25.057 1.00 50.12 196 SER A C 1
ATOM 1609 O O . SER A 1 196 ? -39.746 27.602 -25.566 1.00 50.12 196 SER A O 1
ATOM 1611 N N . SER A 1 197 ? -38.576 28.328 -23.813 1.00 51.88 197 SER A N 1
ATOM 1612 C CA . SER A 1 197 ? -39.417 27.910 -22.660 1.00 51.88 197 SER A CA 1
ATOM 1613 C C . SER A 1 197 ? -38.608 27.923 -21.353 1.00 51.88 197 SER A C 1
ATOM 1615 O O . SER A 1 197 ? -37.388 27.786 -21.377 1.00 51.88 197 SER A O 1
ATOM 1617 N N . GLN A 1 198 ? -39.261 28.123 -20.199 1.00 52.53 198 GLN A N 1
ATOM 1618 C CA . GLN A 1 198 ? -38.577 27.994 -18.904 1.00 52.53 198 GLN A CA 1
ATOM 1619 C C . GLN A 1 198 ? -38.358 26.507 -18.567 1.00 52.53 198 GLN A C 1
ATOM 1621 O O . GLN A 1 198 ? -39.311 25.728 -18.661 1.00 52.53 198 GLN A O 1
ATOM 1626 N N . PRO A 1 199 ? -37.139 26.096 -18.169 1.00 48.91 199 PRO A N 1
ATOM 1627 C CA . PRO A 1 199 ? -36.839 24.700 -17.886 1.00 48.91 199 PRO A CA 1
ATOM 1628 C C . PRO A 1 199 ? -37.519 24.216 -16.603 1.00 48.91 199 PRO A C 1
ATOM 1630 O O . PRO A 1 199 ? -37.604 24.929 -15.599 1.00 48.91 199 PRO A O 1
ATOM 1633 N N . LYS A 1 200 ? -37.959 22.957 -16.625 1.00 46.50 200 LYS A N 1
ATOM 1634 C CA . LYS A 1 200 ? -38.540 22.280 -15.467 1.00 46.50 200 LYS A CA 1
ATOM 1635 C C . LYS A 1 200 ? -37.418 21.740 -14.576 1.00 46.50 200 LYS A C 1
ATOM 1637 O O . LYS A 1 200 ? -36.935 20.632 -14.789 1.00 46.50 200 LYS A O 1
ATOM 1642 N N . HIS A 1 201 ? -37.006 22.551 -13.607 1.00 47.41 201 HIS A N 1
ATOM 1643 C CA . HIS A 1 201 ? -36.055 22.167 -12.567 1.00 47.41 201 HIS A CA 1
ATOM 1644 C C . HIS A 1 201 ? -36.584 20.989 -11.731 1.00 47.41 201 HIS A C 1
ATOM 1646 O O . HIS A 1 201 ? -37.796 20.776 -11.619 1.00 47.41 201 HIS A O 1
ATOM 1652 N N . GLN A 1 202 ? -35.663 20.226 -11.143 1.00 48.84 202 GLN A N 1
ATOM 1653 C CA . GLN A 1 202 ? -35.969 19.175 -10.180 1.00 48.84 202 GLN A CA 1
ATOM 1654 C C . GLN A 1 202 ? -35.306 19.529 -8.850 1.00 48.84 202 GLN A C 1
ATOM 1656 O O . GLN A 1 202 ? -34.092 19.396 -8.697 1.00 48.84 202 GLN A O 1
ATOM 1661 N N . GLU A 1 203 ? -36.116 19.997 -7.904 1.00 57.03 203 GLU A N 1
ATOM 1662 C CA . GLU A 1 203 ? -35.678 20.221 -6.529 1.00 57.03 203 GLU A CA 1
ATOM 1663 C C . GLU A 1 203 ? -35.546 18.881 -5.801 1.00 57.03 203 GLU A C 1
ATOM 1665 O O . GLU A 1 203 ? -36.346 17.961 -6.007 1.00 57.03 203 GLU A O 1
ATOM 1670 N N . ILE A 1 204 ? -34.550 18.782 -4.924 1.00 55.78 204 ILE A N 1
ATOM 1671 C CA . ILE A 1 204 ? -34.444 17.702 -3.946 1.00 55.78 204 ILE A CA 1
ATOM 1672 C C . ILE A 1 204 ? -34.222 18.359 -2.580 1.00 55.78 204 ILE A C 1
ATOM 1674 O O . ILE A 1 204 ? -33.192 18.997 -2.356 1.00 55.78 204 ILE A O 1
ATOM 1678 N N . GLU A 1 205 ? -35.196 18.219 -1.674 1.00 57.00 205 GLU A N 1
ATOM 1679 C CA . GLU A 1 205 ? -34.964 18.452 -0.245 1.00 57.00 205 GLU A CA 1
ATOM 1680 C C . GLU A 1 205 ? -34.064 17.331 0.283 1.00 57.00 205 GLU A C 1
ATOM 1682 O O . GLU A 1 205 ? -34.385 16.150 0.122 1.00 57.00 205 GLU A O 1
ATOM 1687 N N . LEU A 1 206 ? -32.956 17.696 0.927 1.00 55.12 206 LEU A N 1
ATOM 1688 C CA . LEU A 1 206 ? -32.060 16.758 1.597 1.00 55.12 206 LEU A CA 1
ATOM 1689 C C . LEU A 1 206 ? -31.869 17.166 3.057 1.00 55.12 206 LEU A C 1
ATOM 1691 O O . LEU A 1 206 ? -31.813 18.353 3.391 1.00 55.12 206 LEU A O 1
ATOM 1695 N N . GLY A 1 207 ? -31.733 16.160 3.919 1.00 64.31 207 GLY A N 1
ATOM 1696 C CA . GLY A 1 207 ? -31.146 16.345 5.238 1.00 64.31 207 GLY A CA 1
ATOM 1697 C C . GLY A 1 207 ? -29.671 16.730 5.114 1.00 64.31 207 GLY A C 1
ATOM 1698 O O . GLY A 1 207 ? -28.989 16.328 4.166 1.00 64.31 207 GLY A O 1
ATOM 1699 N N . ARG A 1 208 ? -29.154 17.491 6.081 1.00 57.22 208 ARG A N 1
ATOM 1700 C CA . ARG A 1 208 ? -27.731 17.880 6.135 1.00 57.22 208 ARG A CA 1
ATOM 1701 C C . ARG A 1 208 ? -26.822 16.645 6.254 1.00 57.22 208 ARG A C 1
ATOM 1703 O O . ARG A 1 208 ? -25.694 16.647 5.778 1.00 57.22 208 ARG A O 1
ATOM 1710 N N . GLU A 1 209 ? -27.362 15.595 6.855 1.00 55.62 209 GLU A N 1
ATOM 1711 C CA . GLU A 1 209 ? -26.821 14.262 7.098 1.00 55.62 209 GLU A CA 1
ATOM 1712 C C . GLU A 1 209 ? -26.803 13.323 5.872 1.00 55.62 209 GLU A C 1
ATOM 1714 O O . GLU A 1 209 ? -26.049 12.349 5.870 1.00 55.62 209 GLU A O 1
ATOM 1719 N N . ASP A 1 210 ? -27.571 13.616 4.814 1.00 51.75 210 ASP A N 1
ATOM 1720 C CA . ASP A 1 210 ? -27.530 12.881 3.533 1.00 51.75 210 ASP A CA 1
ATOM 1721 C C . ASP A 1 210 ? -26.561 13.526 2.511 1.00 51.75 210 ASP A C 1
ATOM 1723 O O . ASP A 1 210 ? -26.376 13.011 1.403 1.00 51.75 210 ASP A O 1
ATOM 1727 N N . MET A 1 211 ? -25.901 14.631 2.881 1.00 48.94 211 MET A N 1
ATOM 1728 C CA . MET A 1 211 ? -24.972 15.387 2.038 1.00 48.94 211 MET A CA 1
ATOM 1729 C C . MET A 1 211 ? -23.511 15.196 2.478 1.00 48.94 211 MET A C 1
ATOM 1731 O O . MET A 1 211 ? -23.069 15.704 3.508 1.00 48.94 211 MET A O 1
ATOM 1735 N N . PHE A 1 212 ? -22.729 14.493 1.658 1.00 48.44 212 PHE A N 1
ATOM 1736 C CA . PHE A 1 212 ? -21.333 14.155 1.931 1.00 48.44 212 PHE A CA 1
ATOM 1737 C C . PHE A 1 212 ? -20.393 15.078 1.153 1.00 48.44 212 PHE A C 1
ATOM 1739 O O . PHE A 1 212 ? -20.125 14.874 -0.032 1.00 48.44 212 PHE A O 1
ATOM 1746 N N . TYR A 1 213 ? -19.872 16.093 1.839 1.00 45.59 213 TYR A N 1
ATOM 1747 C CA . TYR A 1 213 ? -18.812 16.951 1.315 1.00 45.59 213 TYR A CA 1
ATOM 1748 C C . TYR A 1 213 ? -17.469 16.217 1.293 1.00 45.59 213 TYR A C 1
ATOM 1750 O O . TYR A 1 213 ? -17.032 15.700 2.325 1.00 45.59 213 TYR A O 1
ATOM 1758 N N . TYR A 1 214 ? -16.778 16.267 0.157 1.00 51.09 214 TYR A N 1
ATOM 1759 C CA . TYR A 1 214 ? -15.333 16.077 0.093 1.00 51.09 214 TYR A CA 1
ATOM 1760 C C . TYR A 1 214 ? -14.670 17.380 -0.365 1.00 51.09 214 TYR A C 1
ATOM 1762 O O . TYR A 1 214 ? -15.240 18.149 -1.136 1.00 51.09 214 TYR A O 1
ATOM 1770 N N . ASP A 1 215 ? -13.465 17.632 0.131 1.00 42.28 215 ASP A N 1
ATOM 1771 C CA . ASP A 1 215 ? -12.679 18.819 -0.193 1.00 42.28 215 ASP A CA 1
ATOM 1772 C C . ASP A 1 215 ? -11.290 18.357 -0.629 1.00 42.28 215 ASP A C 1
ATOM 1774 O O . ASP A 1 215 ? -10.521 17.839 0.183 1.00 42.28 215 ASP A O 1
ATOM 1778 N N . THR A 1 216 ? -10.983 18.472 -1.923 1.00 42.56 216 THR A N 1
ATOM 1779 C CA . THR A 1 216 ? -9.625 18.214 -2.414 1.00 42.56 216 THR A CA 1
ATOM 1780 C C . THR A 1 216 ? -8.793 19.484 -2.298 1.00 42.56 216 THR A C 1
ATOM 1782 O O . THR A 1 216 ? -8.716 20.290 -3.229 1.00 42.56 216 THR A O 1
ATOM 1785 N N . VAL A 1 217 ? -8.166 19.643 -1.129 1.00 43.66 217 VAL A N 1
ATOM 1786 C CA . VAL A 1 217 ? -7.241 20.738 -0.807 1.00 43.66 217 VAL A CA 1
ATOM 1787 C C . VAL A 1 217 ? -6.023 20.674 -1.732 1.00 43.66 217 VAL A C 1
ATOM 1789 O O . VAL A 1 217 ? -5.315 19.665 -1.773 1.00 43.66 217 VAL A O 1
ATOM 1792 N N . ARG A 1 218 ? -5.772 21.749 -2.491 1.00 39.28 218 ARG A N 1
ATOM 1793 C CA . ARG A 1 218 ? -4.793 21.751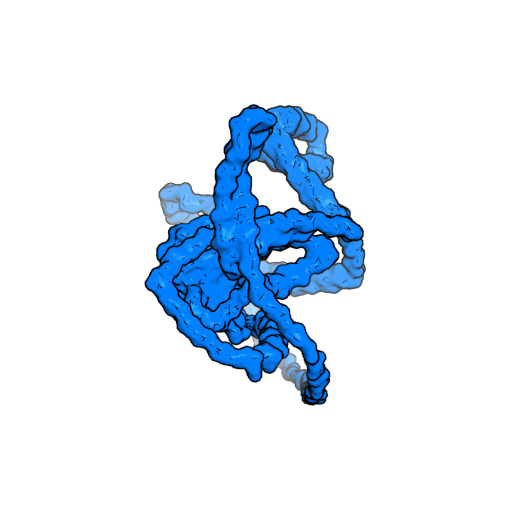 -3.585 1.00 39.28 218 ARG A CA 1
ATOM 1794 C C . ARG A 1 218 ? -3.896 22.995 -3.571 1.00 39.28 218 ARG A C 1
ATOM 1796 O O . ARG A 1 218 ? -4.362 24.110 -3.779 1.00 39.28 218 ARG A O 1
ATOM 1803 N N . GLY A 1 219 ? -2.586 22.773 -3.424 1.00 35.06 219 GLY A N 1
ATOM 1804 C CA . GLY A 1 219 ? -1.529 23.767 -3.668 1.00 35.06 219 GLY A CA 1
ATOM 1805 C C . GLY A 1 219 ? -1.012 24.538 -2.443 1.00 35.06 219 GLY A C 1
ATOM 1806 O O . GLY A 1 219 ? -1.673 24.636 -1.415 1.00 35.06 219 GLY A O 1
ATOM 1807 N N . MET A 1 220 ? 0.193 25.106 -2.581 1.00 37.12 220 MET A N 1
ATOM 1808 C CA . MET A 1 220 ? 0.771 26.077 -1.641 1.00 37.12 220 MET A CA 1
ATOM 1809 C C . MET A 1 220 ? 0.606 27.499 -2.186 1.00 37.12 220 MET A C 1
ATOM 1811 O O . MET A 1 220 ? 1.074 27.799 -3.284 1.00 37.12 220 MET A O 1
ATOM 1815 N N . GLY A 1 221 ? -0.006 28.392 -1.408 1.00 47.09 221 GLY A N 1
ATOM 1816 C CA . GLY A 1 221 ? -0.178 29.800 -1.769 1.00 47.09 221 GLY A CA 1
ATOM 1817 C C . GLY A 1 221 ? -1.180 30.524 -0.869 1.00 47.09 221 GLY A C 1
ATOM 1818 O O . GLY A 1 221 ? -1.828 29.911 -0.027 1.00 47.09 221 GLY A O 1
ATOM 1819 N N . ARG A 1 222 ? -1.328 31.844 -1.059 1.00 39.81 222 ARG A N 1
ATOM 1820 C CA . ARG A 1 222 ? -2.375 32.642 -0.383 1.00 39.81 222 ARG A CA 1
ATOM 1821 C C . ARG A 1 222 ? -3.774 32.464 -0.985 1.00 39.81 222 ARG A C 1
ATOM 1823 O O . ARG A 1 222 ? -4.739 32.924 -0.388 1.00 39.81 222 ARG A O 1
ATOM 1830 N N . GLU A 1 223 ? -3.878 31.809 -2.135 1.00 43.12 223 GLU A N 1
ATOM 1831 C CA . GLU A 1 223 ? -5.142 31.456 -2.778 1.00 43.12 223 GLU A CA 1
ATOM 1832 C C . GLU A 1 223 ? -5.311 29.937 -2.707 1.00 43.12 223 GLU A C 1
ATOM 1834 O O . GLU A 1 223 ? -4.798 29.196 -3.543 1.00 43.12 223 GLU A O 1
ATOM 1839 N N . GLN A 1 224 ? -6.004 29.471 -1.668 1.00 44.28 224 GLN A N 1
ATOM 1840 C CA . GLN A 1 224 ? -6.447 28.083 -1.575 1.00 44.28 224 GLN A CA 1
ATOM 1841 C C . GLN A 1 224 ? -7.617 27.883 -2.544 1.00 44.28 224 GLN A C 1
ATOM 1843 O O . GLN A 1 224 ? -8.674 28.489 -2.372 1.00 44.28 224 GLN A O 1
ATOM 1848 N N . GLN A 1 225 ? -7.440 27.029 -3.552 1.00 41.56 225 GLN A N 1
ATOM 1849 C CA . GLN A 1 225 ? -8.530 26.563 -4.411 1.00 41.56 225 GLN A CA 1
ATOM 1850 C C . GLN A 1 225 ? -8.791 25.088 -4.108 1.00 41.56 225 GLN A C 1
ATOM 1852 O O . GLN A 1 225 ? -8.220 24.197 -4.733 1.00 41.56 225 GLN A O 1
ATOM 1857 N N . GLY A 1 226 ? -9.632 24.844 -3.101 1.00 44.84 226 GLY A N 1
ATOM 1858 C CA . GLY A 1 226 ? -10.200 23.521 -2.858 1.00 44.84 226 GLY A CA 1
ATOM 1859 C C . GLY A 1 226 ? -11.228 23.199 -3.939 1.00 44.84 226 GLY A C 1
ATOM 1860 O O . GLY A 1 226 ? -12.204 23.932 -4.115 1.00 44.84 226 GLY A O 1
ATOM 1861 N N . GLU A 1 227 ? -11.023 22.105 -4.671 1.00 43.69 227 GLU A N 1
ATOM 1862 C CA . GLU A 1 227 ? -12.060 21.543 -5.542 1.00 43.69 227 GLU A CA 1
ATOM 1863 C C . GLU A 1 227 ? -13.077 20.805 -4.651 1.00 43.69 227 GLU A C 1
ATOM 1865 O O . GLU A 1 227 ? -13.007 19.594 -4.443 1.00 43.69 227 GLU A O 1
ATOM 1870 N N . ALA A 1 228 ? -13.992 21.569 -4.050 1.00 43.81 228 ALA A N 1
ATOM 1871 C CA . ALA A 1 228 ? -15.043 21.041 -3.189 1.00 43.81 228 ALA A CA 1
ATOM 1872 C C . ALA A 1 228 ? -16.105 20.301 -4.016 1.00 43.81 228 ALA A C 1
ATOM 1874 O O . ALA A 1 228 ? -16.720 20.871 -4.921 1.00 43.81 228 ALA A O 1
ATOM 1875 N N . GLY A 1 229 ? -16.349 19.035 -3.679 1.00 45.22 229 GLY A N 1
ATOM 1876 C CA . GLY A 1 229 ? -17.356 18.196 -4.317 1.00 45.22 229 GLY A CA 1
ATOM 1877 C C . GLY A 1 229 ? -18.363 17.638 -3.317 1.00 45.22 229 GLY A C 1
ATOM 1878 O O . GLY A 1 229 ? -18.107 17.536 -2.117 1.00 45.22 229 GLY A O 1
ATOM 1879 N N . VAL A 1 230 ? -19.545 17.283 -3.820 1.00 44.78 230 VAL A N 1
ATOM 1880 C CA . VAL A 1 230 ? -20.662 16.812 -2.996 1.00 44.78 230 VAL A CA 1
ATOM 1881 C C . VAL A 1 230 ? -21.158 15.472 -3.520 1.00 44.78 230 VAL A C 1
ATOM 1883 O O . VAL A 1 230 ? -21.724 15.390 -4.610 1.00 44.78 230 VAL A O 1
ATOM 1886 N N . PHE A 1 231 ? -20.987 14.422 -2.719 1.00 48.62 231 PHE A N 1
ATOM 1887 C CA . PHE A 1 231 ? -21.712 13.170 -2.896 1.00 48.62 231 PHE A CA 1
ATOM 1888 C C . PHE A 1 231 ? -23.066 13.268 -2.191 1.00 48.62 231 PHE A C 1
ATOM 1890 O O . PHE A 1 231 ? -23.166 13.663 -1.031 1.00 48.62 231 PHE A O 1
ATOM 1897 N N . LEU A 1 232 ? -24.122 12.897 -2.906 1.00 46.12 232 LEU A N 1
ATOM 1898 C CA . LEU A 1 232 ? -25.498 12.958 -2.424 1.00 46.12 232 LEU A CA 1
ATOM 1899 C C . LEU A 1 232 ? -25.954 11.537 -2.120 1.00 46.12 232 LEU A C 1
ATOM 1901 O O . LEU A 1 232 ? -25.925 10.675 -3.005 1.00 46.12 232 LEU A O 1
ATOM 1905 N N . ARG A 1 233 ? -26.396 11.273 -0.892 1.00 46.16 233 ARG A N 1
ATOM 1906 C CA . ARG A 1 233 ? -27.063 10.011 -0.588 1.00 46.16 233 ARG A CA 1
ATOM 1907 C C . ARG A 1 233 ? -28.463 10.053 -1.195 1.00 46.16 233 ARG A C 1
ATOM 1909 O O . ARG A 1 233 ? -29.195 11.023 -1.023 1.00 46.16 233 ARG A O 1
ATOM 1916 N N . ALA A 1 234 ? -28.851 8.999 -1.912 1.00 39.59 234 ALA A N 1
ATOM 1917 C CA . ALA A 1 234 ? -30.242 8.857 -2.327 1.00 39.59 234 ALA A CA 1
ATOM 1918 C C . ALA A 1 234 ? -31.115 8.754 -1.058 1.00 39.59 234 ALA A C 1
ATOM 1920 O O . ALA A 1 234 ? -30.820 7.894 -0.219 1.00 39.59 234 ALA A O 1
ATOM 1921 N N . PRO A 1 235 ? -32.154 9.598 -0.897 1.00 45.94 235 PRO A N 1
ATOM 1922 C CA . PRO A 1 235 ? -32.878 9.706 0.363 1.00 45.94 235 PRO A CA 1
ATOM 1923 C C . PRO A 1 235 ? -33.496 8.362 0.744 1.00 45.94 235 PRO A C 1
ATOM 1925 O O . PRO A 1 235 ? -34.157 7.698 -0.066 1.00 45.94 235 PRO A O 1
ATOM 1928 N N . ARG A 1 236 ? -33.278 7.950 1.997 1.00 43.41 236 ARG A N 1
ATOM 1929 C CA . ARG A 1 236 ? -33.857 6.716 2.539 1.00 43.41 236 ARG A CA 1
ATOM 1930 C C . ARG A 1 236 ? -35.380 6.797 2.420 1.00 43.41 236 ARG A C 1
ATOM 1932 O O . ARG A 1 236 ? -35.991 7.746 2.904 1.00 43.41 236 ARG A O 1
ATOM 1939 N N . ARG A 1 237 ? -36.015 5.781 1.819 1.00 35.56 237 ARG A N 1
ATOM 1940 C CA . ARG A 1 237 ? -37.484 5.647 1.806 1.00 35.56 237 ARG A CA 1
ATOM 1941 C C . ARG A 1 237 ? -37.979 5.325 3.217 1.00 35.56 237 ARG A C 1
ATOM 1943 O O . ARG A 1 237 ? -38.213 4.165 3.539 1.00 35.56 237 ARG A O 1
ATOM 1950 N N . SER A 1 238 ? -38.082 6.348 4.062 1.00 42.44 238 SER A N 1
ATOM 1951 C CA . SER A 1 238 ? -38.518 6.181 5.443 1.00 42.44 238 SER A CA 1
ATOM 1952 C C . SER A 1 238 ? -39.975 5.731 5.492 1.00 42.44 238 SER A C 1
ATOM 1954 O O . SER A 1 238 ? -40.875 6.421 5.015 1.00 42.44 238 SER A O 1
ATOM 1956 N N . SER A 1 239 ? -40.193 4.560 6.083 1.00 33.06 239 SER A N 1
ATOM 1957 C CA . SER A 1 239 ? -41.508 4.004 6.409 1.00 33.06 239 SER A CA 1
ATOM 1958 C C . SER A 1 239 ? -41.690 3.807 7.918 1.00 33.06 239 SER A C 1
ATOM 1960 O O . SER A 1 239 ? -42.588 3.080 8.336 1.00 33.06 239 SER A O 1
ATOM 1962 N N . TYR A 1 240 ? -40.836 4.437 8.733 1.00 33.56 240 TYR A N 1
ATOM 1963 C CA . TYR A 1 240 ? -40.859 4.357 10.193 1.00 33.56 240 TYR A CA 1
ATOM 1964 C C . TYR A 1 240 ? -40.943 5.764 10.805 1.00 33.56 240 TYR A C 1
ATOM 1966 O O . TYR A 1 240 ? -40.197 6.650 10.382 1.00 33.56 240 TYR A O 1
ATOM 1974 N N . PRO A 1 241 ? -41.836 5.998 11.784 1.00 36.75 241 PRO A N 1
ATOM 1975 C CA . PRO A 1 241 ? -41.915 7.274 12.482 1.00 36.75 241 PRO A CA 1
ATOM 1976 C C . PRO A 1 241 ? -40.736 7.428 13.450 1.00 36.75 241 PRO A C 1
ATOM 1978 O O . PRO A 1 241 ? -40.461 6.531 14.249 1.00 36.75 241 PRO A O 1
ATOM 1981 N N . THR A 1 242 ? -40.063 8.575 13.411 1.00 38.59 242 THR A N 1
ATOM 1982 C CA . THR A 1 242 ? -39.041 8.937 14.399 1.00 38.59 242 THR A CA 1
ATOM 1983 C C . THR A 1 242 ? -39.675 9.233 15.769 1.00 38.59 242 THR A C 1
ATOM 1985 O O . THR A 1 242 ? -40.744 9.851 15.831 1.00 38.59 242 THR A O 1
ATOM 1988 N N . PRO A 1 243 ? -39.048 8.812 16.885 1.00 38.84 243 PRO A N 1
ATOM 1989 C CA . PRO A 1 243 ? -39.433 9.257 18.224 1.00 38.84 243 PRO A CA 1
ATOM 1990 C C . PRO A 1 243 ? -39.295 10.779 18.392 1.00 38.84 243 PRO A C 1
ATOM 1992 O O . PRO A 1 243 ? -38.524 11.425 17.688 1.00 38.84 243 PRO A O 1
ATOM 1995 N N . ARG A 1 244 ? -40.027 11.355 19.354 1.00 38.03 244 ARG A N 1
ATOM 1996 C CA . ARG A 1 244 ? -39.837 12.755 19.771 1.00 38.03 244 ARG A CA 1
ATOM 1997 C C . ARG A 1 244 ? -38.606 12.887 20.662 1.00 38.03 244 ARG A C 1
ATOM 1999 O O . ARG A 1 244 ? -38.471 12.126 21.617 1.00 38.03 244 ARG A O 1
ATOM 2006 N N . GLU A 1 245 ? -37.795 13.904 20.404 1.00 39.84 245 GLU A N 1
ATOM 2007 C CA . GLU A 1 245 ? -36.651 14.264 21.244 1.00 39.84 245 GLU A CA 1
ATOM 2008 C C . GLU A 1 245 ? -37.067 15.026 22.524 1.00 39.84 245 GLU A C 1
ATOM 2010 O O . GLU A 1 245 ? -38.116 15.686 22.542 1.00 39.84 245 GLU A O 1
ATOM 2015 N N . PRO A 1 246 ? -36.279 14.925 23.615 1.00 41.09 246 PRO A N 1
ATOM 2016 C CA . PRO A 1 246 ? -36.478 15.675 24.856 1.00 41.09 246 PRO A CA 1
ATOM 2017 C C . PRO A 1 246 ? -35.874 17.096 24.809 1.00 41.09 246 PRO A C 1
ATOM 2019 O O . PRO A 1 246 ? -35.195 17.486 23.866 1.00 41.09 246 PRO A O 1
ATOM 2022 N N . SER A 1 247 ? -36.147 17.898 25.843 1.00 39.69 247 SER A N 1
ATOM 2023 C CA . SER A 1 247 ? -35.879 19.345 25.872 1.00 39.69 247 SER A CA 1
ATOM 2024 C C . SER A 1 247 ? -34.420 19.762 26.139 1.00 39.69 247 SER A C 1
ATOM 2026 O O . SER A 1 247 ? -33.686 19.131 26.894 1.00 39.69 247 SER A O 1
ATOM 2028 N N . THR A 1 248 ? -34.064 20.922 25.585 1.00 51.47 248 THR A N 1
ATOM 2029 C CA . THR A 1 248 ? -32.717 21.410 25.227 1.00 51.47 248 THR A CA 1
ATOM 2030 C C . THR A 1 248 ? -31.809 21.909 26.374 1.00 51.47 248 THR A C 1
ATOM 2032 O O . THR A 1 248 ? -31.076 22.875 26.192 1.00 51.47 248 THR A O 1
ATOM 2035 N N . SER A 1 249 ? -31.829 21.305 27.570 1.00 48.50 249 SER A N 1
ATOM 2036 C CA . SER A 1 249 ? -31.067 21.800 28.744 1.00 48.50 249 SER A CA 1
ATOM 2037 C C . SER A 1 249 ? -29.904 20.902 29.206 1.00 48.50 249 SER A C 1
ATOM 2039 O O . SER A 1 249 ? -29.578 20.896 30.392 1.00 48.50 249 SER A O 1
ATOM 2041 N N . LEU A 1 250 ? -29.317 20.108 28.302 1.00 54.44 250 LEU A N 1
ATOM 2042 C CA . LEU A 1 250 ? -28.210 19.170 28.591 1.00 54.44 250 LEU A CA 1
ATOM 2043 C C . LEU A 1 250 ? -27.009 19.285 27.622 1.00 54.44 250 LEU A C 1
ATOM 2045 O O . LEU A 1 250 ? -25.950 18.711 27.876 1.00 54.44 250 LEU A O 1
ATOM 2049 N N . GLN A 1 251 ? -27.151 20.042 26.529 1.00 53.72 251 GLN A N 1
ATOM 2050 C CA . GLN A 1 251 ? -26.266 19.934 25.362 1.00 53.72 251 GLN A CA 1
ATOM 2051 C C . GLN A 1 251 ? -24.885 20.591 25.518 1.00 53.72 251 GLN A C 1
ATOM 2053 O O . GLN A 1 251 ? -23.935 20.111 24.911 1.00 53.72 251 GLN A O 1
ATOM 2058 N N . GLU A 1 252 ? -24.717 21.636 26.337 1.00 50.69 252 GLU A N 1
ATOM 2059 C CA . GLU A 1 252 ? -23.389 22.254 26.541 1.00 50.69 252 GLU A CA 1
ATOM 2060 C C . GLU A 1 252 ? -22.431 21.287 27.255 1.00 50.69 252 GLU A C 1
ATOM 2062 O O . GLU A 1 252 ? -21.310 21.064 26.798 1.00 50.69 252 GLU A O 1
ATOM 2067 N N . THR A 1 253 ? -22.906 20.605 28.305 1.00 55.34 253 THR A N 1
ATOM 2068 C CA . THR A 1 253 ? -22.157 19.525 28.969 1.00 55.34 253 THR A CA 1
ATOM 2069 C C . THR A 1 253 ? -21.818 18.376 28.021 1.00 55.34 253 THR A C 1
ATOM 2071 O O . THR A 1 253 ? -20.719 17.823 28.100 1.00 55.34 253 THR A O 1
ATOM 2074 N N . GLU A 1 254 ? -22.710 18.039 27.085 1.00 54.72 254 GLU A N 1
ATOM 2075 C CA . GLU A 1 254 ? -22.416 17.055 26.041 1.00 54.72 254 GLU A CA 1
ATOM 2076 C C . GLU A 1 254 ? -21.346 17.577 25.073 1.00 54.72 254 GLU A C 1
ATOM 2078 O O . GLU A 1 254 ? -20.380 16.863 24.816 1.00 54.72 254 GLU A O 1
ATOM 2083 N N . ALA A 1 255 ? -21.432 18.827 24.610 1.00 52.06 255 ALA A N 1
ATOM 2084 C CA . ALA A 1 255 ? -20.482 19.436 23.679 1.00 52.06 255 ALA A CA 1
ATOM 2085 C C . ALA A 1 255 ? -19.049 19.507 24.240 1.00 52.06 255 ALA A C 1
ATOM 2087 O O . ALA A 1 255 ? -18.104 19.085 23.561 1.00 52.06 255 ALA A O 1
ATOM 2088 N N . THR A 1 256 ? -18.863 19.950 25.491 1.00 56.94 256 THR A N 1
ATOM 2089 C CA . THR A 1 256 ? -17.531 19.938 26.124 1.00 56.94 256 THR A CA 1
ATOM 2090 C C . THR A 1 256 ? -17.036 18.504 26.341 1.00 56.94 256 THR A C 1
ATOM 2092 O O . THR A 1 256 ? -15.861 18.215 26.095 1.00 56.94 256 THR A O 1
ATOM 2095 N N . SER A 1 257 ? -17.924 17.569 26.716 1.00 61.06 257 SER A N 1
ATOM 2096 C CA . SER A 1 257 ? -17.562 16.151 26.857 1.00 61.06 257 SER A CA 1
ATOM 2097 C C . SER A 1 257 ? -17.162 15.509 25.522 1.00 61.06 257 SER A C 1
ATOM 2099 O O . SER A 1 257 ? -16.198 14.750 25.481 1.00 61.06 257 SER A O 1
ATOM 2101 N N . LEU A 1 258 ? -17.818 15.870 24.413 1.00 57.25 258 LEU A N 1
ATOM 2102 C CA . LEU A 1 258 ? -17.501 15.421 23.056 1.00 57.25 258 LEU A CA 1
ATOM 2103 C C . LEU A 1 258 ? -16.155 15.981 22.588 1.00 57.25 258 LEU A C 1
ATOM 2105 O O . LEU A 1 258 ? -15.371 15.258 21.976 1.00 57.25 258 LEU A O 1
ATOM 2109 N N . ARG A 1 259 ? -15.842 17.242 22.914 1.00 56.00 259 ARG A N 1
ATOM 2110 C CA . ARG A 1 259 ? -14.535 17.852 22.619 1.00 56.00 259 ARG A CA 1
ATOM 2111 C C . ARG A 1 259 ? -13.405 17.169 23.398 1.00 56.00 259 ARG A C 1
ATOM 2113 O O . ARG A 1 259 ? -12.351 16.893 22.827 1.00 56.00 259 ARG A O 1
ATOM 2120 N N . ALA A 1 260 ? -13.646 16.809 24.660 1.00 62.53 260 ALA A N 1
ATOM 2121 C CA . ALA A 1 260 ? -12.726 15.992 25.451 1.00 62.53 260 ALA A CA 1
ATOM 2122 C C . ALA A 1 260 ? -12.610 14.546 24.917 1.00 62.53 260 ALA A C 1
ATOM 2124 O O . ALA A 1 260 ? -11.500 14.027 24.801 1.00 62.53 260 ALA A O 1
ATOM 2125 N N . LYS A 1 261 ? -13.727 13.910 24.524 1.00 62.00 261 LYS A N 1
ATOM 2126 C CA . LYS A 1 261 ? -13.759 12.557 23.932 1.00 62.00 261 LYS A CA 1
ATOM 2127 C C . LYS A 1 261 ? -12.965 12.501 22.619 1.00 62.00 261 LYS A C 1
ATOM 2129 O O . LYS A 1 261 ? -12.199 11.561 22.437 1.00 62.00 261 LYS A O 1
ATOM 2134 N N . ARG A 1 262 ? -13.054 13.535 21.768 1.00 60.44 262 ARG A N 1
ATOM 2135 C CA . ARG A 1 262 ? -12.236 13.692 20.544 1.00 60.44 262 ARG A CA 1
ATOM 2136 C C . ARG A 1 262 ? -10.743 13.866 20.834 1.00 60.44 262 ARG A C 1
ATOM 2138 O O . ARG A 1 262 ? -9.942 13.096 20.324 1.00 60.44 262 ARG A O 1
ATOM 2145 N N . SER A 1 263 ? -10.364 14.779 21.733 1.00 58.69 263 SER A N 1
ATOM 2146 C CA . SER A 1 263 ? -8.952 14.964 22.131 1.00 58.69 263 SER A CA 1
ATOM 2147 C C . SER A 1 263 ? -8.306 13.666 22.659 1.00 58.69 263 SER A C 1
ATOM 2149 O O . SER A 1 263 ? -7.151 13.344 22.361 1.00 58.69 263 SER A O 1
ATOM 2151 N N . ASN A 1 264 ? -9.085 12.860 23.387 1.00 63.88 264 ASN A N 1
ATOM 2152 C CA . ASN A 1 264 ? -8.660 11.532 23.823 1.00 63.88 264 ASN A CA 1
ATOM 2153 C C . ASN A 1 264 ? -8.579 10.522 22.665 1.00 63.88 264 ASN A C 1
ATOM 2155 O O . ASN A 1 264 ? -7.676 9.695 22.673 1.00 63.88 264 ASN A O 1
ATOM 2159 N N . LEU A 1 265 ? -9.454 10.587 21.654 1.00 61.31 265 LEU A N 1
ATOM 2160 C CA . LEU A 1 265 ? -9.493 9.640 20.533 1.00 61.31 265 LEU A CA 1
ATOM 2161 C C . LEU A 1 265 ? -8.147 9.557 19.792 1.00 61.31 265 LEU A C 1
ATOM 2163 O O . LEU A 1 265 ? -7.585 8.466 19.685 1.00 61.31 265 LEU A O 1
ATOM 2167 N N . ALA A 1 266 ? -7.587 10.698 19.368 1.00 61.12 266 ALA A N 1
ATOM 2168 C CA . ALA A 1 2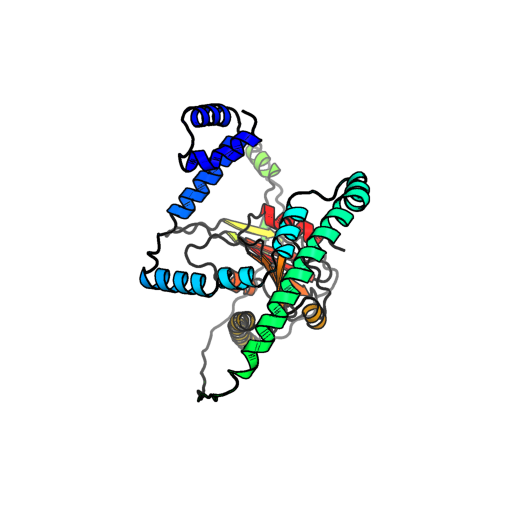66 ? -6.257 10.789 18.750 1.00 61.12 266 ALA A CA 1
ATOM 2169 C C . ALA A 1 266 ? -5.164 10.106 19.601 1.00 61.12 266 ALA A C 1
ATOM 2171 O O . ALA A 1 266 ? -4.320 9.359 19.096 1.00 61.12 266 ALA A O 1
ATOM 2172 N N . THR A 1 267 ? -5.228 10.306 20.919 1.00 63.00 267 THR A N 1
ATOM 2173 C CA . THR A 1 267 ? -4.298 9.730 21.901 1.00 63.00 267 THR A CA 1
ATOM 2174 C C . THR A 1 267 ? -4.501 8.217 22.070 1.00 63.00 267 THR A C 1
ATOM 2176 O O . THR A 1 267 ? -3.531 7.457 22.117 1.00 63.00 267 THR A O 1
ATOM 2179 N N . ASN A 1 268 ? -5.750 7.751 22.100 1.00 67.00 268 ASN A N 1
ATOM 2180 C CA . ASN A 1 268 ? -6.110 6.338 22.217 1.00 67.00 268 ASN A CA 1
ATOM 2181 C C . ASN A 1 268 ? -5.657 5.543 20.982 1.00 67.00 268 ASN A C 1
ATOM 2183 O O . ASN A 1 268 ? -5.144 4.433 21.113 1.00 67.00 268 ASN A O 1
ATOM 2187 N N . ILE A 1 269 ? -5.767 6.116 19.777 1.00 60.25 269 ILE A N 1
ATOM 2188 C CA . ILE A 1 269 ? -5.275 5.486 18.540 1.00 60.25 269 ILE A CA 1
ATOM 2189 C C . ILE A 1 269 ? -3.756 5.302 18.598 1.00 60.25 269 ILE A C 1
ATOM 2191 O O . ILE A 1 269 ? -3.269 4.216 18.281 1.00 60.25 269 ILE A O 1
ATOM 2195 N N . ALA A 1 270 ? -3.003 6.313 19.045 1.00 61.38 270 ALA A N 1
ATOM 2196 C CA . ALA A 1 270 ? -1.549 6.212 19.184 1.00 61.38 270 ALA A CA 1
ATOM 2197 C C . ALA A 1 270 ? -1.132 5.079 20.146 1.00 61.38 270 ALA A C 1
ATOM 2199 O O . ALA A 1 270 ? -0.201 4.329 19.846 1.00 61.38 270 ALA A O 1
ATOM 2200 N N . ASN A 1 271 ? -1.872 4.909 21.247 1.00 66.75 271 ASN A N 1
ATOM 2201 C CA . ASN A 1 271 ? -1.635 3.879 22.264 1.00 66.75 271 ASN A CA 1
ATOM 2202 C C . ASN A 1 271 ? -2.249 2.500 21.937 1.00 66.75 271 ASN A C 1
ATOM 2204 O O . ASN A 1 271 ? -1.931 1.522 22.615 1.00 66.75 271 ASN A O 1
ATOM 2208 N N . SER A 1 272 ? -3.114 2.399 20.921 1.00 73.56 272 SER A N 1
ATOM 2209 C CA . SER A 1 272 ? -3.878 1.178 20.624 1.00 73.56 272 SER A CA 1
ATOM 2210 C C . SER A 1 272 ? -2.986 -0.040 20.343 1.00 73.56 272 SER A C 1
ATOM 2212 O O . SER A 1 272 ? -2.070 -0.003 19.515 1.00 73.56 272 SER A O 1
ATOM 2214 N N . HIS A 1 273 ? -3.276 -1.153 21.022 1.00 84.94 273 HIS A N 1
ATOM 2215 C CA . HIS A 1 273 ? -2.523 -2.398 20.877 1.00 84.94 273 HIS A CA 1
ATOM 2216 C C . HIS A 1 273 ? -2.719 -3.011 19.480 1.00 84.94 273 HIS A C 1
ATOM 2218 O O . HIS A 1 273 ? -3.837 -3.072 18.963 1.00 84.94 273 HIS A O 1
ATOM 2224 N N . LYS A 1 274 ? -1.635 -3.519 18.878 1.00 91.44 274 LYS A N 1
ATOM 2225 C CA . LYS A 1 274 ? -1.693 -4.274 17.617 1.00 91.44 274 LYS A CA 1
ATOM 2226 C C . LYS A 1 274 ? -2.318 -5.646 17.870 1.00 91.44 274 LYS A C 1
ATOM 2228 O O . LYS A 1 274 ? -1.791 -6.423 18.660 1.00 91.44 274 LYS A O 1
ATOM 2233 N N . LEU A 1 275 ? -3.429 -5.936 17.204 1.00 93.94 275 LEU A N 1
ATOM 2234 C CA . LEU A 1 275 ? -4.159 -7.198 17.310 1.00 93.94 275 LEU A CA 1
ATOM 2235 C C . LEU A 1 275 ? -3.796 -8.131 16.150 1.00 93.94 275 LEU A C 1
ATOM 2237 O O . LEU A 1 275 ? -3.580 -7.684 15.019 1.00 93.94 275 LEU A O 1
ATOM 2241 N N . SER A 1 276 ? -3.786 -9.437 16.407 1.00 93.44 276 SER A N 1
ATOM 2242 C CA . SER A 1 276 ? -3.948 -10.438 15.351 1.00 93.44 276 SER A CA 1
ATOM 2243 C C . SER A 1 276 ? -5.397 -10.463 14.847 1.00 93.44 276 SER A C 1
ATOM 2245 O O . SER A 1 276 ? -6.318 -10.003 15.522 1.00 93.44 276 SER A O 1
ATOM 2247 N N . LEU A 1 277 ? -5.625 -11.055 13.670 1.00 91.81 277 LEU A N 1
ATOM 2248 C CA . LEU A 1 277 ? -6.969 -11.177 13.093 1.00 91.81 277 LEU A CA 1
ATOM 2249 C C . LEU A 1 277 ? -7.945 -11.932 14.014 1.00 91.81 277 LEU A C 1
ATOM 2251 O O . LEU A 1 277 ? -9.114 -11.569 14.086 1.00 91.81 277 LEU A O 1
ATOM 2255 N N . LYS A 1 278 ? -7.462 -12.942 14.753 1.00 93.12 278 LYS A N 1
ATOM 2256 C CA . LYS A 1 278 ? -8.282 -13.699 15.707 1.00 93.12 278 LYS A CA 1
ATOM 2257 C C . LYS A 1 278 ? -8.657 -12.850 16.924 1.00 93.12 278 LYS A C 1
ATOM 2259 O O . LYS A 1 278 ? -9.826 -12.798 17.282 1.00 93.12 278 LYS A O 1
ATOM 2264 N N . GLU A 1 279 ? -7.689 -12.157 17.524 1.00 95.62 279 GLU A N 1
ATOM 2265 C CA . GLU A 1 279 ? -7.958 -11.265 18.660 1.00 95.62 279 GLU A CA 1
ATOM 2266 C C . GLU A 1 279 ? -8.905 -10.133 18.254 1.00 95.62 279 GLU A C 1
ATOM 2268 O O . GLU A 1 279 ? -9.809 -9.805 19.011 1.00 95.62 279 GLU A O 1
ATOM 2273 N N . ALA A 1 280 ? -8.760 -9.582 17.044 1.00 94.12 280 ALA A N 1
ATOM 2274 C CA . ALA A 1 280 ? -9.678 -8.583 16.507 1.00 94.12 280 ALA A CA 1
ATOM 2275 C C . ALA A 1 280 ? -11.117 -9.121 16.390 1.00 94.12 280 ALA A C 1
ATOM 2277 O O . ALA A 1 280 ? -12.039 -8.457 16.859 1.00 94.12 280 ALA A O 1
ATOM 2278 N N . GLN A 1 281 ? -11.307 -10.336 15.856 1.00 93.56 281 GLN A N 1
ATOM 2279 C CA . GLN A 1 281 ? -12.615 -11.012 15.793 1.00 93.56 281 GLN A CA 1
ATOM 2280 C C . GLN A 1 281 ? -13.217 -11.295 17.180 1.00 93.56 281 GLN A C 1
ATOM 2282 O O . GLN A 1 281 ? -14.432 -11.283 17.329 1.00 93.56 281 GLN A O 1
ATOM 2287 N N . GLU A 1 282 ? -12.387 -11.525 18.198 1.00 94.94 282 GLU A N 1
ATOM 2288 C CA . GLU A 1 282 ? -12.819 -11.715 19.593 1.00 94.94 282 GLU A CA 1
ATOM 2289 C C . GLU A 1 282 ? -13.033 -10.380 20.345 1.00 94.94 282 GLU A C 1
ATOM 2291 O O . GLU A 1 282 ? -13.508 -10.381 21.479 1.00 94.94 282 GLU A O 1
ATOM 2296 N N . THR A 1 283 ? -12.698 -9.240 19.726 1.00 93.75 283 THR A N 1
ATOM 2297 C CA . THR A 1 283 ? -12.669 -7.901 20.350 1.00 93.75 283 THR A CA 1
ATOM 2298 C C . THR A 1 283 ? -13.802 -6.969 19.884 1.00 93.75 283 THR A C 1
ATOM 2300 O O . THR A 1 283 ? -14.027 -5.924 20.510 1.00 93.75 283 THR A O 1
ATOM 2303 N N . VAL A 1 284 ? -14.529 -7.310 18.813 1.00 93.06 284 VAL A N 1
ATOM 2304 C CA . VAL A 1 284 ? -15.675 -6.537 18.296 1.00 93.06 284 VAL A CA 1
ATOM 2305 C C . VAL A 1 284 ? -16.893 -7.422 18.033 1.00 93.06 284 VAL A C 1
ATOM 2307 O O . VAL A 1 284 ? -16.759 -8.595 17.706 1.00 93.06 284 VAL A O 1
ATOM 2310 N N . ASN A 1 285 ? -18.091 -6.845 18.139 1.00 91.88 285 ASN A N 1
ATOM 2311 C CA . ASN A 1 285 ? -19.361 -7.569 18.017 1.00 91.88 285 ASN A CA 1
ATOM 2312 C C . ASN A 1 285 ? -19.839 -7.771 16.558 1.00 91.88 285 ASN A C 1
ATOM 2314 O O . ASN A 1 285 ? -20.996 -8.121 16.340 1.00 91.88 285 ASN A O 1
ATOM 2318 N N . PHE A 1 286 ? -18.980 -7.543 15.555 1.00 92.81 286 PHE A N 1
ATOM 2319 C CA . PHE A 1 286 ? -19.322 -7.629 14.129 1.00 92.81 286 PHE A CA 1
ATOM 2320 C C . PHE A 1 286 ? -18.352 -8.524 13.339 1.00 92.81 286 PHE A C 1
ATOM 2322 O O . PHE A 1 286 ? -17.178 -8.658 13.685 1.00 92.81 286 PHE A O 1
ATOM 2329 N N . LYS A 1 287 ? -18.835 -9.128 12.242 1.00 94.50 287 LYS A N 1
ATOM 2330 C CA . LYS A 1 287 ? -18.004 -9.895 11.298 1.00 94.50 287 LYS A CA 1
ATOM 2331 C C . LYS A 1 287 ? -17.041 -8.938 10.586 1.00 94.50 287 LYS A C 1
ATOM 2333 O O . LYS A 1 287 ? -17.483 -8.125 9.781 1.00 94.50 287 LYS A O 1
ATOM 2338 N N . ILE A 1 288 ? -15.737 -9.074 10.837 1.00 94.50 288 ILE A N 1
ATOM 2339 C CA . ILE A 1 288 ? -14.690 -8.415 10.033 1.00 94.50 288 ILE A CA 1
ATOM 2340 C C . ILE A 1 288 ? -14.842 -8.864 8.574 1.00 94.50 288 ILE A C 1
ATOM 2342 O O . ILE A 1 288 ? -14.879 -10.071 8.310 1.00 94.50 288 ILE A O 1
ATOM 2346 N N . VAL A 1 289 ? -14.936 -7.918 7.636 1.00 94.69 289 VAL A N 1
ATOM 2347 C CA . VAL A 1 289 ? -15.163 -8.202 6.204 1.00 94.69 289 VAL A CA 1
ATOM 2348 C C . VAL A 1 289 ? -13.866 -8.097 5.404 1.00 94.69 289 VAL A C 1
ATOM 2350 O O . VAL A 1 289 ? -13.665 -8.833 4.438 1.00 94.69 289 VAL A O 1
ATOM 2353 N N . ALA A 1 290 ? -12.980 -7.188 5.801 1.00 88.19 290 ALA A N 1
ATOM 2354 C CA . ALA A 1 290 ? -11.793 -6.827 5.052 1.00 88.19 290 ALA A CA 1
ATOM 2355 C C . ALA A 1 290 ? -10.820 -8.015 4.846 1.00 88.19 290 ALA A C 1
ATOM 2357 O O . ALA A 1 290 ? -10.498 -8.748 5.788 1.00 88.19 290 ALA A O 1
ATOM 2358 N N . PRO A 1 291 ? -10.312 -8.216 3.616 1.00 92.88 291 PRO A N 1
ATOM 2359 C CA . PRO A 1 291 ? -9.464 -9.353 3.277 1.00 92.88 291 PRO A CA 1
ATOM 2360 C C . PRO A 1 291 ? -8.026 -9.143 3.770 1.00 92.88 291 PRO A C 1
ATOM 2362 O O . PRO A 1 291 ? -7.574 -8.016 3.964 1.00 92.88 291 PRO A O 1
ATOM 2365 N N . GLN A 1 292 ? -7.246 -10.224 3.875 1.00 93.81 292 GLN A N 1
ATOM 2366 C CA . GLN A 1 292 ? -5.808 -10.133 4.187 1.00 93.81 292 GLN A CA 1
ATOM 2367 C C . GLN A 1 292 ? -4.989 -9.420 3.092 1.00 93.81 292 GLN A C 1
ATOM 2369 O O . GLN A 1 292 ? -3.866 -8.988 3.348 1.00 93.81 292 GLN A O 1
ATOM 2374 N N . THR A 1 293 ? -5.542 -9.297 1.882 1.00 94.50 293 THR A N 1
ATOM 2375 C CA . THR A 1 293 ? -4.902 -8.675 0.718 1.00 94.50 293 THR A CA 1
ATOM 2376 C C . THR A 1 293 ? -5.899 -7.820 -0.061 1.00 94.50 293 THR A C 1
ATOM 2378 O O . THR A 1 293 ? -6.944 -8.332 -0.468 1.00 94.50 293 THR A O 1
ATOM 2381 N N . LEU A 1 294 ? -5.564 -6.558 -0.328 1.00 93.94 294 LEU A N 1
ATOM 2382 C CA . LEU A 1 294 ? -6.288 -5.685 -1.253 1.00 93.94 294 LEU A CA 1
ATOM 2383 C C . LEU A 1 294 ? -5.521 -5.584 -2.582 1.00 93.94 294 LEU A C 1
ATOM 2385 O O . LEU A 1 294 ? -4.289 -5.600 -2.623 1.00 93.94 294 LEU A O 1
ATOM 2389 N N . TYR A 1 295 ? -6.257 -5.505 -3.689 1.00 84.25 295 TYR A N 1
ATOM 2390 C CA . TYR A 1 295 ? -5.677 -5.367 -5.027 1.00 84.25 295 TYR A CA 1
ATOM 2391 C C . TYR A 1 295 ? -4.946 -4.012 -5.168 1.00 84.25 295 TYR A C 1
ATOM 2393 O O . TYR A 1 295 ? -5.451 -3.027 -4.634 1.00 84.25 295 TYR A O 1
ATOM 2401 N N . PRO A 1 296 ? -3.807 -3.920 -5.887 1.00 78.12 296 PRO A N 1
ATOM 2402 C CA . PRO A 1 296 ? -3.089 -4.990 -6.586 1.00 78.12 296 PRO A CA 1
ATOM 2403 C C . PRO A 1 296 ? -2.081 -5.760 -5.721 1.00 78.12 296 PRO A C 1
ATOM 2405 O O . PRO A 1 296 ? -1.753 -6.891 -6.072 1.00 78.12 296 PRO A O 1
ATOM 2408 N N . ALA A 1 297 ? -1.573 -5.169 -4.633 1.00 92.38 297 ALA A N 1
ATOM 2409 C CA . ALA A 1 297 ? -0.459 -5.729 -3.852 1.00 92.38 297 ALA A CA 1
ATOM 2410 C C . ALA A 1 297 ? -0.478 -5.382 -2.347 1.00 92.38 297 ALA A C 1
ATOM 2412 O O . ALA A 1 297 ? 0.480 -5.678 -1.636 1.00 92.38 297 ALA A O 1
ATOM 2413 N N . TYR A 1 298 ? -1.550 -4.765 -1.848 1.00 95.81 298 TYR A N 1
ATOM 2414 C CA . TYR A 1 298 ? -1.637 -4.282 -0.471 1.00 95.81 298 TYR A CA 1
ATOM 2415 C C . TYR A 1 298 ? -1.866 -5.431 0.514 1.00 95.81 298 TYR A C 1
ATOM 2417 O O . TYR A 1 298 ? -2.912 -6.078 0.494 1.00 95.81 298 TYR A O 1
ATOM 2425 N N . LEU A 1 299 ? -0.917 -5.660 1.417 1.00 95.75 299 LEU A N 1
ATOM 2426 C CA . LEU A 1 299 ? -0.997 -6.675 2.467 1.00 95.75 299 LEU A CA 1
ATOM 2427 C C . LEU A 1 299 ? -1.478 -6.050 3.780 1.00 95.75 299 LEU A C 1
ATOM 2429 O O . LEU A 1 299 ? -1.029 -4.964 4.147 1.00 95.75 299 LEU A O 1
ATOM 2433 N N . LEU A 1 300 ? -2.366 -6.740 4.501 1.00 96.75 300 LEU A N 1
ATOM 2434 C CA . LEU A 1 300 ? -2.823 -6.326 5.830 1.00 96.75 300 LEU A CA 1
ATOM 2435 C C . LEU A 1 300 ? -1.675 -6.450 6.841 1.00 96.75 300 LEU A C 1
ATOM 2437 O O . LEU A 1 300 ? -1.311 -7.552 7.250 1.00 96.75 300 LEU A O 1
ATOM 2441 N N . GLU A 1 301 ? -1.105 -5.319 7.251 1.00 95.06 301 GLU A N 1
ATOM 2442 C CA . GLU A 1 301 ? 0.061 -5.285 8.133 1.00 95.06 301 GLU A CA 1
ATOM 2443 C C . GLU A 1 301 ? -0.339 -5.254 9.612 1.00 95.06 301 GLU A C 1
ATOM 2445 O O . GLU A 1 301 ? 0.267 -5.931 10.447 1.00 95.06 301 GLU A O 1
ATOM 2450 N N . THR A 1 302 ? -1.335 -4.432 9.956 1.00 95.06 302 THR A N 1
ATOM 2451 C CA . THR A 1 302 ? -1.690 -4.095 11.342 1.00 95.06 302 THR A CA 1
ATOM 2452 C C . THR A 1 302 ? -3.200 -3.949 11.495 1.00 95.06 302 THR A C 1
ATOM 2454 O O . THR A 1 302 ? -3.833 -3.262 10.703 1.00 95.06 302 THR A O 1
ATOM 2457 N N . ILE A 1 303 ? -3.758 -4.536 12.557 1.00 96.56 303 ILE A N 1
ATOM 2458 C CA . ILE A 1 303 ? -5.133 -4.301 13.014 1.00 96.56 303 ILE A CA 1
ATOM 2459 C C . ILE A 1 303 ? -5.057 -3.671 14.410 1.00 96.56 303 ILE A C 1
ATOM 2461 O O . ILE A 1 303 ? -4.216 -4.069 15.219 1.00 96.56 303 ILE A O 1
ATOM 2465 N N . ARG A 1 304 ? -5.918 -2.696 14.701 1.00 95.19 304 ARG A N 1
ATOM 2466 C CA . ARG A 1 304 ? -6.063 -2.027 16.005 1.00 95.19 304 ARG A CA 1
ATOM 2467 C C . ARG A 1 304 ? -7.548 -1.904 16.344 1.00 95.19 304 ARG A C 1
ATOM 2469 O O . ARG A 1 304 ? -8.340 -1.615 15.448 1.00 95.19 304 ARG A O 1
ATOM 2476 N N . LYS A 1 305 ? -7.931 -2.053 17.617 1.00 94.50 305 LYS A N 1
ATOM 2477 C CA . LYS A 1 305 ? -9.233 -1.551 18.095 1.00 94.50 305 LYS A CA 1
ATOM 2478 C C . LYS A 1 305 ? -9.108 -0.059 18.396 1.00 94.50 305 LYS A C 1
ATOM 2480 O O . LYS A 1 305 ? -8.086 0.375 18.923 1.00 94.50 305 LYS A O 1
ATOM 2485 N N . ILE A 1 306 ? -10.151 0.703 18.095 1.00 90.94 306 ILE A N 1
ATOM 2486 C CA . ILE A 1 306 ? -10.280 2.101 18.503 1.00 90.94 306 ILE A CA 1
ATOM 2487 C C . ILE A 1 306 ? -11.014 2.125 19.850 1.00 90.94 306 ILE A C 1
ATOM 2489 O O . ILE A 1 306 ? -12.098 1.561 19.981 1.00 90.94 306 ILE A O 1
ATOM 2493 N N . GLU A 1 307 ? -10.409 2.710 20.883 1.00 89.31 307 GLU A N 1
ATOM 2494 C CA . GLU A 1 307 ? -11.007 2.732 22.226 1.00 89.31 307 GLU A CA 1
ATOM 2495 C C . GLU A 1 307 ? -12.115 3.791 22.316 1.00 89.31 307 GLU A C 1
ATOM 2497 O O . GLU A 1 307 ? -11.894 4.949 21.961 1.00 89.31 307 GLU A O 1
ATOM 2502 N N . GLY A 1 308 ? -13.296 3.401 22.811 1.00 87.81 308 GLY A N 1
ATOM 2503 C CA . GLY A 1 308 ? -14.494 4.257 22.831 1.00 87.81 308 GLY A CA 1
ATOM 2504 C C . GLY A 1 308 ? -15.268 4.302 21.506 1.00 87.81 308 GLY A C 1
ATOM 2505 O O . GLY A 1 308 ? -16.010 5.256 21.276 1.00 87.81 308 GLY A O 1
ATOM 2506 N N . ALA A 1 309 ? -15.057 3.308 20.632 1.00 89.19 309 ALA A N 1
ATOM 2507 C CA . ALA A 1 309 ? -15.851 3.055 19.433 1.00 89.19 309 ALA A CA 1
ATOM 2508 C C . ALA A 1 309 ? -15.951 1.544 19.148 1.00 89.19 309 ALA A C 1
ATOM 2510 O O . ALA A 1 309 ? -15.006 0.786 19.397 1.00 89.19 309 ALA A O 1
ATOM 2511 N N . GLU A 1 310 ? -17.047 1.084 18.539 1.00 92.50 310 GLU A N 1
ATOM 2512 C CA . GLU A 1 310 ? -17.109 -0.270 17.963 1.00 92.50 310 GLU A CA 1
ATOM 2513 C C . GLU A 1 310 ? -16.488 -0.280 16.564 1.00 92.50 310 GLU A C 1
ATOM 2515 O O . GLU A 1 310 ? -17.158 -0.488 15.551 1.00 92.50 310 GLU A O 1
ATOM 2520 N N . SER A 1 311 ? -15.179 -0.015 16.515 1.00 94.25 311 SER A N 1
ATOM 2521 C CA . SER A 1 311 ? -14.441 0.136 15.266 1.00 94.25 311 SER A CA 1
ATOM 2522 C C . SER A 1 311 ? -13.043 -0.478 15.303 1.00 94.25 311 SER A C 1
ATOM 2524 O O . SER A 1 311 ? -12.341 -0.448 16.319 1.00 94.25 311 SER A O 1
ATOM 2526 N N . LEU A 1 312 ? -12.636 -1.006 14.149 1.00 95.56 312 LEU A N 1
ATOM 2527 C CA . LEU A 1 312 ? -11.281 -1.457 13.863 1.00 95.56 312 LEU A CA 1
ATOM 2528 C C . LEU A 1 312 ? -10.607 -0.506 12.874 1.00 95.56 312 LEU A C 1
ATOM 2530 O O . LEU A 1 312 ? -11.212 -0.093 11.886 1.00 95.56 312 LEU A O 1
ATOM 2534 N N . HIS A 1 313 ? -9.328 -0.228 13.113 1.00 95.19 313 HIS A N 1
ATOM 2535 C CA . HIS A 1 313 ? -8.424 0.397 12.149 1.00 95.19 313 HIS A CA 1
ATOM 2536 C C . HIS A 1 313 ? -7.500 -0.678 11.578 1.00 95.19 313 HIS A C 1
ATOM 2538 O O . HIS A 1 313 ? -6.736 -1.310 12.311 1.00 95.19 313 HIS A O 1
ATOM 2544 N N . LEU A 1 314 ? -7.593 -0.896 10.269 1.00 95.94 314 LEU A N 1
ATOM 2545 C CA . LEU A 1 314 ? -6.784 -1.832 9.504 1.00 95.94 314 LEU A CA 1
ATOM 2546 C C . LEU A 1 314 ? -5.814 -1.039 8.624 1.00 95.94 314 LEU A C 1
ATOM 2548 O O . LEU A 1 314 ? -6.229 -0.208 7.817 1.00 95.94 314 LEU A O 1
ATOM 2552 N N . ILE A 1 315 ? -4.519 -1.301 8.776 1.00 95.81 315 ILE A N 1
ATOM 2553 C CA . ILE A 1 315 ? -3.455 -0.665 7.997 1.00 95.81 315 ILE A CA 1
ATOM 2554 C C . ILE A 1 315 ? -2.917 -1.683 7.000 1.00 95.81 315 ILE A C 1
ATOM 2556 O O . ILE A 1 315 ? -2.432 -2.752 7.386 1.00 95.81 315 ILE A O 1
ATOM 2560 N N . TYR A 1 316 ? -2.975 -1.314 5.727 1.00 96.81 316 TYR A N 1
ATOM 2561 C CA . TYR A 1 316 ? -2.420 -2.067 4.615 1.00 96.81 316 TYR A CA 1
ATOM 2562 C C . TYR A 1 316 ? -1.180 -1.371 4.054 1.00 96.81 316 TYR A C 1
ATOM 2564 O O . TYR A 1 316 ? -1.103 -0.142 4.055 1.00 96.81 316 TYR A O 1
ATOM 2572 N N . THR A 1 317 ? -0.241 -2.153 3.524 1.00 95.69 317 THR A N 1
ATOM 2573 C CA . THR A 1 317 ? 0.974 -1.658 2.861 1.00 95.69 317 THR A CA 1
ATOM 2574 C C . THR A 1 317 ? 1.329 -2.523 1.654 1.00 95.69 317 THR A C 1
ATOM 2576 O O . THR A 1 317 ? 1.155 -3.741 1.697 1.00 95.69 317 THR A O 1
ATOM 2579 N N . ASP A 1 318 ? 1.823 -1.916 0.577 1.00 94.44 318 ASP A N 1
ATOM 2580 C CA . ASP A 1 318 ? 2.507 -2.623 -0.521 1.00 94.44 318 ASP A CA 1
ATOM 2581 C C . ASP A 1 318 ? 4.046 -2.534 -0.395 1.00 94.44 318 ASP A C 1
ATOM 2583 O O . ASP A 1 318 ? 4.782 -3.084 -1.214 1.00 94.44 318 ASP A O 1
ATOM 2587 N N . GLY A 1 319 ? 4.537 -1.857 0.652 1.00 91.94 319 GLY A N 1
ATOM 2588 C CA . GLY A 1 319 ? 5.948 -1.540 0.879 1.00 91.94 319 GLY A CA 1
ATOM 2589 C C . GLY A 1 319 ? 6.374 -0.139 0.420 1.00 91.94 319 GLY A C 1
ATOM 2590 O O . GLY A 1 319 ? 7.509 0.249 0.695 1.00 91.94 319 GLY A O 1
ATOM 2591 N N . MET A 1 320 ? 5.495 0.625 -0.240 1.00 88.81 320 MET A N 1
ATOM 2592 C CA . MET A 1 320 ? 5.743 2.000 -0.703 1.00 88.81 320 MET A CA 1
ATOM 2593 C C . MET A 1 320 ? 4.645 2.963 -0.229 1.00 88.81 320 MET A C 1
ATOM 2595 O O . MET A 1 320 ? 4.944 3.988 0.383 1.00 88.81 320 MET A O 1
ATOM 2599 N N . SER A 1 321 ? 3.386 2.602 -0.473 1.00 90.50 321 SER A N 1
ATOM 2600 C CA . SER A 1 321 ? 2.175 3.301 -0.045 1.00 90.50 321 SER A CA 1
ATOM 2601 C C . SER A 1 321 ? 1.519 2.576 1.131 1.00 90.50 321 SER A C 1
ATOM 2603 O O . SER A 1 321 ? 1.583 1.350 1.251 1.00 90.50 321 SER A O 1
ATOM 2605 N N . THR A 1 322 ? 0.803 3.326 1.969 1.00 93.19 322 THR A N 1
ATOM 2606 C CA . THR A 1 322 ? -0.077 2.768 3.005 1.00 93.19 322 THR A CA 1
ATOM 2607 C C . THR A 1 322 ? -1.523 3.207 2.807 1.00 93.19 322 THR A C 1
ATOM 2609 O O . THR A 1 322 ? -1.804 4.323 2.366 1.00 93.19 322 THR A O 1
ATOM 2612 N N . LEU A 1 323 ? -2.451 2.313 3.150 1.00 95.19 323 LEU A N 1
ATOM 2613 C CA . LEU A 1 323 ? -3.890 2.566 3.159 1.00 95.19 323 LEU A CA 1
ATOM 2614 C C . LEU A 1 323 ? -4.444 2.283 4.554 1.00 95.19 323 LEU A C 1
ATOM 2616 O O . LEU A 1 323 ? -4.123 1.261 5.162 1.00 95.19 323 LEU A O 1
ATOM 2620 N N . SER A 1 324 ? -5.301 3.171 5.047 1.00 95.19 324 SER A N 1
ATOM 2621 C CA . SER A 1 324 ? -6.062 2.970 6.281 1.00 95.19 324 SER A CA 1
ATOM 2622 C C . SER A 1 324 ? -7.512 2.661 5.942 1.00 95.19 324 SER A C 1
ATOM 2624 O O . SER A 1 324 ? -8.217 3.511 5.403 1.00 95.19 324 SER A O 1
ATOM 2626 N N . LEU A 1 325 ? -7.958 1.453 6.273 1.00 95.81 325 LEU A N 1
ATOM 2627 C CA . LEU A 1 325 ? -9.352 1.038 6.190 1.00 95.81 325 LEU A CA 1
ATOM 2628 C C . LEU A 1 325 ? -9.930 0.969 7.604 1.00 95.81 325 LEU A C 1
ATOM 2630 O O . LEU A 1 325 ? -9.386 0.302 8.480 1.00 95.81 325 LEU A O 1
ATOM 2634 N N . PHE A 1 326 ? -11.041 1.653 7.820 1.00 95.50 326 PHE A N 1
ATOM 2635 C CA . PHE A 1 326 ? -11.813 1.597 9.052 1.00 95.50 326 PHE A CA 1
ATOM 2636 C C . PHE A 1 326 ? -13.043 0.733 8.827 1.00 95.50 326 PHE A C 1
ATOM 2638 O O . PHE A 1 326 ? -13.757 0.949 7.850 1.00 95.50 326 PHE A O 1
ATOM 2645 N N . GLU A 1 327 ? -13.305 -0.199 9.738 1.00 95.81 327 GLU A N 1
ATOM 2646 C CA . GLU A 1 327 ? -14.567 -0.940 9.821 1.00 95.81 327 GLU A CA 1
ATOM 2647 C C . GLU A 1 327 ? -15.295 -0.569 11.113 1.00 95.81 327 GLU A C 1
ATOM 2649 O O . GLU A 1 327 ? -14.662 -0.416 12.160 1.00 95.81 327 GLU A O 1
ATOM 2654 N N . GLN A 1 328 ? -16.618 -0.423 11.059 1.00 95.31 328 GLN A N 1
ATOM 2655 C CA . GLN A 1 328 ? -17.465 -0.205 12.237 1.00 95.31 328 GLN A CA 1
ATOM 2656 C C . GLN A 1 328 ? -18.899 -0.686 12.008 1.00 95.31 328 GLN A C 1
ATOM 2658 O O . GLN A 1 328 ? -19.422 -0.577 10.897 1.00 95.31 328 GLN A O 1
ATOM 2663 N N . ALA A 1 329 ? -19.548 -1.198 13.055 1.00 94.38 329 ALA A N 1
ATOM 2664 C CA . ALA A 1 329 ? -20.897 -1.759 12.961 1.00 94.38 329 ALA A CA 1
ATOM 2665 C C . ALA A 1 329 ? -21.955 -0.695 12.606 1.00 94.38 329 ALA A C 1
ATOM 2667 O O . ALA A 1 329 ? -22.028 0.371 13.222 1.00 94.38 329 ALA A O 1
ATOM 2668 N N . VAL A 1 330 ? -22.825 -1.002 11.637 1.00 90.19 330 VAL A N 1
ATOM 2669 C CA . VAL A 1 330 ? -23.870 -0.088 11.125 1.00 90.19 330 VAL A CA 1
ATOM 2670 C C . VAL A 1 330 ? -24.896 0.295 12.199 1.00 90.19 330 VAL A C 1
ATOM 2672 O O . VAL A 1 330 ? -25.463 1.388 12.133 1.00 90.19 330 VAL A O 1
ATOM 2675 N N . GLU A 1 331 ? -25.087 -0.529 13.228 1.00 89.19 331 GLU A N 1
ATOM 2676 C CA . GLU A 1 331 ? -26.067 -0.293 14.300 1.00 89.19 331 GLU A CA 1
ATOM 2677 C C . GLU A 1 331 ? -25.474 0.294 15.594 1.00 89.19 331 GLU A C 1
ATOM 2679 O O . GLU A 1 331 ? -26.239 0.749 16.432 1.00 89.19 331 GLU A O 1
ATOM 2684 N N . SER A 1 332 ? -24.143 0.387 15.740 1.00 85.38 332 SER A N 1
ATOM 2685 C CA . SER A 1 332 ? -23.520 0.838 17.002 1.00 85.38 332 SER A CA 1
ATOM 2686 C C . SER A 1 332 ? -23.904 2.266 17.406 1.00 85.38 332 SER A C 1
ATOM 2688 O O . SER A 1 332 ? -24.015 3.146 16.549 1.00 85.38 332 SER A O 1
ATOM 2690 N N . GLU A 1 333 ? -24.039 2.532 18.703 1.00 83.38 333 GLU A N 1
ATOM 2691 C CA . GLU A 1 333 ? -24.178 3.897 19.228 1.00 83.38 333 GLU A CA 1
ATOM 2692 C C . GLU A 1 333 ? -22.829 4.647 19.206 1.00 83.38 333 GLU A C 1
ATOM 2694 O O . GLU A 1 333 ? -22.796 5.853 18.968 1.00 83.38 333 GLU A O 1
ATOM 2699 N N . GLU A 1 334 ? -21.700 3.938 19.346 1.00 82.06 334 GLU A N 1
ATOM 2700 C CA . GLU A 1 334 ? -20.347 4.516 19.339 1.00 82.06 334 GLU A CA 1
ATOM 2701 C C . GLU A 1 334 ? -19.658 4.370 17.968 1.00 82.06 334 GLU A C 1
ATOM 2703 O O . GLU A 1 334 ? -18.684 3.628 17.796 1.00 82.06 334 GLU A O 1
ATOM 2708 N N . LYS A 1 335 ? -20.179 5.094 16.969 1.00 80.50 335 LYS A N 1
ATOM 2709 C CA . LYS A 1 335 ? -19.546 5.258 15.644 1.00 80.50 335 LYS A CA 1
ATOM 2710 C C . LYS A 1 335 ? -18.523 6.397 15.638 1.00 80.50 335 LYS A C 1
ATOM 2712 O O . LYS A 1 335 ? -18.588 7.301 16.466 1.00 80.50 335 LYS A O 1
ATOM 2717 N N . LEU A 1 336 ? -17.631 6.401 14.643 1.00 81.94 336 LEU A N 1
ATOM 2718 C CA . LEU A 1 336 ? -16.852 7.598 14.311 1.00 81.94 336 LEU A CA 1
ATOM 2719 C C . LEU A 1 336 ? -17.669 8.500 13.384 1.00 81.94 336 LEU A C 1
ATOM 2721 O O . LEU A 1 336 ? -18.247 8.044 12.395 1.00 81.94 336 LEU A O 1
ATOM 2725 N N . HIS A 1 337 ? -17.687 9.795 13.674 1.00 77.19 337 HIS A N 1
ATOM 2726 C CA . HIS A 1 337 ? -18.319 10.788 12.817 1.00 77.19 337 HIS A CA 1
ATOM 2727 C C . HIS A 1 337 ? -17.378 11.221 11.684 1.00 77.19 337 HIS A C 1
ATOM 2729 O O . HIS A 1 337 ? -16.156 11.088 11.758 1.00 77.19 337 HIS A O 1
ATOM 2735 N N . SER A 1 338 ? -17.940 11.830 10.636 1.00 71.25 338 SER A N 1
ATOM 2736 C CA . SER A 1 338 ? -17.179 12.416 9.519 1.00 71.25 338 SER A CA 1
ATOM 2737 C C . SER A 1 338 ? -16.191 13.512 9.944 1.00 71.25 338 SER A C 1
ATOM 2739 O O . SER A 1 338 ? -15.226 13.773 9.227 1.00 71.25 338 SER A O 1
ATOM 2741 N N . SER A 1 339 ? -16.402 14.134 11.110 1.00 70.31 339 SER A N 1
ATOM 2742 C CA . SER A 1 339 ? -15.434 15.018 11.768 1.00 70.31 339 SER A CA 1
ATOM 2743 C C . SER A 1 339 ? -14.172 14.279 12.197 1.00 70.31 339 SER A C 1
ATOM 2745 O O . SER A 1 339 ? -13.071 14.779 11.995 1.00 70.31 339 SER A O 1
ATOM 2747 N N . ASP A 1 340 ? -14.332 13.090 12.764 1.00 74.94 340 ASP A N 1
ATOM 2748 C CA . ASP A 1 340 ? -13.289 12.423 13.538 1.00 74.94 340 ASP A CA 1
ATOM 2749 C C . ASP A 1 340 ? -12.264 11.797 12.577 1.00 74.94 340 ASP A C 1
ATOM 2751 O O . ASP A 1 340 ? -11.060 11.888 12.795 1.00 74.94 340 ASP A O 1
ATOM 2755 N N . PHE A 1 341 ? -12.722 11.317 11.411 1.00 76.31 341 PHE A N 1
ATOM 2756 C CA . PHE A 1 341 ? -11.857 10.903 10.296 1.00 76.31 341 PHE A CA 1
ATOM 2757 C C . PHE A 1 341 ? -10.924 12.015 9.770 1.00 76.31 341 PHE A C 1
ATOM 2759 O O . PHE A 1 341 ? -9.890 11.700 9.177 1.00 76.31 341 PHE A O 1
ATOM 2766 N N . ARG A 1 342 ? -11.226 13.306 9.998 1.00 63.34 342 ARG A N 1
ATOM 2767 C CA . ARG A 1 342 ? -10.332 14.408 9.589 1.00 63.34 342 ARG A CA 1
ATOM 2768 C C . ARG A 1 342 ? -9.050 14.445 10.416 1.00 63.34 342 ARG A C 1
ATOM 2770 O O . ARG A 1 342 ? -8.001 14.762 9.863 1.00 63.34 342 ARG A O 1
ATOM 2777 N N . GLU A 1 343 ? -9.105 14.067 11.693 1.00 59.75 343 GLU A N 1
ATOM 2778 C CA . GLU A 1 343 ? -7.930 14.037 12.579 1.00 59.75 343 GLU A CA 1
ATOM 2779 C C . GLU A 1 343 ? -6.869 13.041 12.073 1.00 59.75 343 GLU A C 1
ATOM 2781 O O . GLU A 1 343 ? -5.673 13.309 12.158 1.00 59.75 343 GLU A O 1
ATOM 2786 N N . TYR A 1 344 ? -7.293 11.947 11.429 1.00 60.81 344 TYR A N 1
ATOM 2787 C CA . TYR A 1 344 ? -6.398 10.966 10.800 1.00 60.81 344 TYR A CA 1
ATOM 2788 C C . TYR A 1 344 ? -5.731 11.496 9.520 1.00 60.81 344 TYR A C 1
ATOM 2790 O O . TYR A 1 344 ? -4.598 11.123 9.224 1.00 60.81 344 TYR A O 1
ATOM 2798 N N . VAL A 1 345 ? -6.406 12.369 8.761 1.00 57.38 345 VAL A N 1
ATOM 2799 C CA . VAL A 1 345 ? -5.846 12.987 7.544 1.00 57.38 345 VAL A CA 1
ATOM 2800 C C . VAL A 1 345 ? -4.950 14.185 7.862 1.00 57.38 345 VAL A C 1
ATOM 2802 O O . VAL A 1 345 ? -3.976 14.416 7.149 1.00 57.38 345 VAL A O 1
ATOM 2805 N N . MET A 1 346 ? -5.186 14.892 8.970 1.00 44.66 346 MET A N 1
ATOM 2806 C CA . MET A 1 346 ? -4.343 16.015 9.409 1.00 44.66 346 MET A CA 1
ATOM 2807 C C . MET A 1 346 ? -2.914 15.631 9.846 1.00 44.66 346 MET A C 1
ATOM 2809 O O . MET A 1 346 ? -2.118 16.516 10.154 1.00 44.66 346 MET A O 1
ATOM 2813 N N . TYR A 1 347 ? -2.542 14.347 9.808 1.00 47.69 347 TYR A N 1
ATOM 2814 C CA . TYR A 1 347 ? -1.135 13.925 9.869 1.00 47.69 347 TYR A CA 1
ATOM 2815 C C . TYR A 1 347 ? -0.357 14.165 8.562 1.00 47.69 347 TYR A C 1
ATOM 2817 O O . TYR A 1 347 ? 0.872 14.090 8.573 1.00 47.69 347 TYR A O 1
ATOM 2825 N N . SER A 1 348 ? -1.047 14.518 7.470 1.00 50.16 348 SER A N 1
ATOM 2826 C CA . SER A 1 348 ? -0.465 15.209 6.315 1.00 50.16 348 SER A CA 1
ATOM 2827 C C . SER A 1 348 ? 0.165 16.525 6.777 1.00 50.16 348 SER A C 1
ATOM 2829 O O . SER A 1 348 ? -0.552 17.468 7.120 1.00 50.16 348 SER A O 1
ATOM 2831 N N . LYS A 1 349 ? 1.498 16.621 6.779 1.00 52.59 349 LYS A N 1
ATOM 2832 C CA . LYS A 1 349 ? 2.183 17.883 7.094 1.00 52.59 349 LYS A CA 1
ATOM 2833 C C . LYS A 1 349 ? 1.951 18.915 5.990 1.00 52.59 349 LYS A C 1
ATOM 2835 O O . LYS A 1 349 ? 1.541 18.595 4.878 1.00 52.59 349 LYS A O 1
ATOM 2840 N N . GLU A 1 350 ? 2.247 20.176 6.284 1.00 52.03 350 GLU A N 1
ATOM 2841 C CA . GLU A 1 350 ? 2.245 21.233 5.273 1.00 52.03 350 GLU A CA 1
ATOM 2842 C C . GLU A 1 350 ? 3.306 20.914 4.198 1.00 52.03 350 GLU A C 1
ATOM 2844 O O . GLU A 1 350 ? 4.507 20.984 4.458 1.00 52.03 350 GLU A O 1
ATOM 2849 N N . GLY A 1 351 ? 2.849 20.478 3.017 1.00 66.06 351 GLY A N 1
ATOM 2850 C CA . GLY A 1 351 ? 3.692 19.968 1.925 1.00 66.06 351 GLY A CA 1
ATOM 2851 C C . GLY A 1 351 ? 3.578 18.462 1.630 1.00 66.06 351 GLY A C 1
ATOM 2852 O O . GLY A 1 351 ? 4.195 18.009 0.668 1.00 66.06 351 GLY A O 1
ATOM 2853 N N . ASP A 1 352 ? 2.803 17.690 2.400 1.00 71.31 352 ASP A N 1
ATOM 2854 C CA . ASP A 1 352 ? 2.442 16.310 2.042 1.00 71.31 352 ASP A CA 1
ATOM 2855 C C . ASP A 1 352 ? 1.483 16.253 0.834 1.00 71.31 352 ASP A C 1
ATOM 2857 O O . ASP A 1 352 ? 0.753 17.198 0.529 1.00 71.31 352 ASP A O 1
ATOM 2861 N N . GLU A 1 353 ? 1.483 15.115 0.137 1.00 77.94 353 GLU A N 1
ATOM 2862 C CA . GLU A 1 353 ? 0.555 14.840 -0.968 1.00 77.94 353 GLU A CA 1
ATOM 2863 C C . GLU A 1 353 ? -0.893 14.660 -0.470 1.00 77.94 353 GLU A C 1
ATOM 2865 O O . GLU A 1 353 ? -1.096 14.066 0.595 1.00 77.94 353 GLU A O 1
ATOM 2870 N N . PRO A 1 354 ? -1.903 15.125 -1.236 1.00 81.44 354 PRO A N 1
ATOM 2871 C CA . PRO A 1 354 ? -3.301 15.091 -0.819 1.00 81.44 354 PRO A CA 1
ATOM 2872 C C . PRO A 1 354 ? -3.798 13.660 -0.589 1.00 81.44 354 PRO A C 1
ATOM 2874 O O . PRO A 1 354 ? -3.505 12.743 -1.355 1.00 81.44 354 PRO A O 1
ATOM 2877 N N . VAL A 1 355 ? -4.594 13.489 0.466 1.00 87.75 355 VAL A N 1
ATOM 2878 C CA . VAL A 1 355 ? -5.137 12.195 0.891 1.00 87.75 355 VAL A CA 1
ATOM 2879 C C . VAL A 1 355 ? -6.619 12.122 0.533 1.00 87.75 355 VAL A C 1
ATOM 2881 O O . VAL A 1 355 ? -7.405 12.988 0.917 1.00 87.75 355 VAL A O 1
ATOM 2884 N N . ASN A 1 356 ? -7.014 11.065 -0.169 1.00 88.56 356 ASN A N 1
ATOM 2885 C CA . ASN A 1 356 ? -8.403 10.779 -0.499 1.00 88.56 356 ASN A CA 1
ATOM 2886 C C . ASN A 1 356 ? -9.091 10.044 0.667 1.00 88.56 356 ASN A C 1
ATOM 2888 O O . ASN A 1 356 ? -8.525 9.109 1.237 1.00 88.56 356 ASN A O 1
ATOM 2892 N N . ILE A 1 357 ? -10.327 10.444 0.993 1.00 91.06 357 ILE A N 1
ATOM 2893 C CA . ILE A 1 357 ? -11.212 9.790 1.974 1.00 91.06 357 ILE A CA 1
ATOM 2894 C C . ILE A 1 357 ? -12.462 9.304 1.238 1.00 91.06 357 ILE A C 1
ATOM 2896 O O . ILE A 1 357 ? -13.107 10.093 0.549 1.00 91.06 357 ILE A O 1
ATOM 2900 N N . ILE A 1 358 ? -12.847 8.037 1.412 1.00 90.88 358 ILE A N 1
ATOM 2901 C CA . ILE A 1 358 ? -14.077 7.484 0.829 1.00 90.88 358 ILE A CA 1
ATOM 2902 C C . ILE A 1 358 ? -14.820 6.650 1.874 1.00 90.88 358 ILE A C 1
ATOM 2904 O O . ILE A 1 358 ? -14.311 5.632 2.341 1.00 90.88 358 ILE A O 1
ATOM 2908 N N . GLY A 1 359 ? -16.037 7.070 2.226 1.00 91.31 359 GLY A N 1
ATOM 2909 C CA . GLY A 1 359 ? -16.931 6.335 3.124 1.00 91.31 359 GLY A CA 1
ATOM 2910 C C . GLY A 1 359 ? -18.033 5.587 2.368 1.00 91.31 359 GLY A C 1
ATOM 2911 O O . GLY A 1 359 ? -18.623 6.134 1.436 1.00 91.31 359 GLY A O 1
ATOM 2912 N N . TRP A 1 360 ? -18.355 4.359 2.779 1.00 93.00 360 TRP A N 1
ATOM 2913 C CA . TRP A 1 360 ? -19.534 3.622 2.303 1.00 93.00 360 TRP A CA 1
ATOM 2914 C C . TRP A 1 360 ? -20.146 2.740 3.402 1.00 93.00 360 TRP A C 1
ATOM 2916 O O . TRP A 1 360 ? -19.669 2.677 4.535 1.00 93.00 360 TRP A O 1
ATOM 2926 N N . SER A 1 361 ? -21.260 2.075 3.098 1.00 90.06 361 SER A N 1
ATOM 2927 C CA . SER A 1 361 ? -21.927 1.151 4.023 1.00 90.06 361 SER A CA 1
ATOM 2928 C C . SER A 1 361 ? -22.287 -0.141 3.297 1.00 90.06 361 SER A C 1
ATOM 2930 O O . SER A 1 361 ? -22.878 -0.087 2.219 1.00 90.06 361 SER A O 1
ATOM 2932 N N . GLY A 1 362 ? -21.927 -1.282 3.883 1.00 89.31 362 GLY A N 1
ATOM 2933 C CA . GLY A 1 362 ? -22.520 -2.580 3.570 1.00 89.31 362 GLY A CA 1
ATOM 2934 C C . GLY A 1 362 ? -23.816 -2.795 4.360 1.00 89.31 362 GLY A C 1
ATOM 2935 O O . GLY A 1 362 ? -24.446 -1.834 4.802 1.00 89.31 362 GLY A O 1
ATOM 2936 N N . ALA A 1 363 ? -24.204 -4.059 4.549 1.00 88.81 363 ALA A N 1
ATOM 2937 C CA . ALA A 1 363 ? -25.364 -4.420 5.367 1.00 88.81 363 ALA A CA 1
ATOM 2938 C C . ALA A 1 363 ? -25.084 -4.267 6.875 1.00 88.81 363 ALA A C 1
ATOM 2940 O O . ALA A 1 363 ? -25.804 -3.555 7.565 1.00 88.81 363 ALA A O 1
ATOM 2941 N N . GLU A 1 364 ? -24.015 -4.903 7.364 1.00 91.50 364 GLU A N 1
ATOM 2942 C CA . GLU A 1 364 ? -23.666 -4.968 8.796 1.00 91.50 364 GLU A CA 1
ATOM 2943 C C . GLU A 1 364 ? -22.529 -4.006 9.182 1.00 91.50 364 GLU A C 1
ATOM 2945 O O . GLU A 1 364 ? -22.472 -3.521 10.311 1.00 91.50 364 GLU A O 1
ATOM 2950 N N . VAL A 1 365 ? -21.632 -3.702 8.235 1.00 93.75 365 VAL A N 1
ATOM 2951 C CA . VAL A 1 365 ? -20.406 -2.916 8.455 1.00 93.75 365 VAL A CA 1
ATOM 2952 C C . VAL A 1 365 ? -20.396 -1.663 7.579 1.00 93.75 365 VAL A C 1
ATOM 2954 O O . VAL A 1 365 ? -20.685 -1.699 6.381 1.00 93.75 365 VAL A O 1
ATOM 2957 N N . SER A 1 366 ? -20.063 -0.536 8.199 1.00 93.25 366 SER A N 1
ATOM 2958 C CA . SER A 1 366 ? -19.713 0.728 7.555 1.00 93.25 366 SER A CA 1
ATOM 2959 C C . SER A 1 366 ? -18.198 0.863 7.454 1.00 93.25 366 SER A C 1
ATOM 2961 O O . SER A 1 366 ? -17.472 0.440 8.355 1.00 93.25 366 SER A O 1
ATOM 2963 N N . PHE A 1 367 ? -17.742 1.431 6.340 1.00 94.69 367 PHE A N 1
ATOM 2964 C CA . PHE A 1 367 ? -16.337 1.469 5.961 1.00 94.69 367 PHE A CA 1
ATOM 2965 C C . PHE A 1 367 ? -15.894 2.898 5.657 1.00 94.69 367 PHE A C 1
ATOM 2967 O O . PHE A 1 367 ? -16.621 3.626 4.979 1.00 94.69 367 PHE A O 1
ATOM 2974 N N . THR A 1 368 ? -14.673 3.251 6.057 1.00 95.25 368 THR A N 1
ATOM 2975 C CA . THR A 1 368 ? -13.976 4.453 5.571 1.00 95.25 368 THR A CA 1
ATOM 2976 C C . THR A 1 368 ? -12.586 4.056 5.091 1.00 95.25 368 THR A C 1
ATOM 2978 O O . THR A 1 368 ? -11.798 3.530 5.871 1.00 95.25 368 THR A O 1
ATOM 2981 N N . LEU A 1 369 ? -12.271 4.300 3.820 1.00 94.06 369 LEU A N 1
ATOM 2982 C CA . LEU A 1 369 ? -10.946 4.083 3.236 1.00 94.06 369 LEU A CA 1
ATOM 2983 C C . LEU A 1 369 ? -10.227 5.428 3.085 1.00 94.06 369 LEU A C 1
ATOM 2985 O O . LEU A 1 369 ? -10.806 6.385 2.571 1.00 94.06 369 LEU A O 1
ATOM 2989 N N . ILE A 1 370 ? -8.977 5.489 3.538 1.00 93.62 370 ILE A N 1
ATOM 2990 C CA . ILE A 1 370 ? -8.125 6.683 3.537 1.00 93.62 370 ILE A CA 1
ATOM 2991 C C . ILE A 1 370 ? -6.765 6.324 2.924 1.00 93.62 370 ILE A C 1
ATOM 2993 O O . ILE A 1 370 ? -6.134 5.354 3.353 1.00 93.62 370 ILE A O 1
ATOM 2997 N N . GLY A 1 371 ? -6.297 7.098 1.941 1.00 92.62 371 GLY A N 1
ATOM 2998 C CA . GLY A 1 371 ? -5.015 6.843 1.272 1.00 92.62 371 GLY A CA 1
ATOM 2999 C C . GLY A 1 371 ? -4.575 7.932 0.290 1.00 92.62 371 GLY A C 1
ATOM 3000 O O . GLY A 1 371 ? -5.387 8.738 -0.155 1.00 92.62 371 GLY A O 1
ATOM 3001 N N . LYS A 1 372 ? -3.282 7.941 -0.057 1.00 92.00 372 LYS A N 1
ATOM 3002 C CA . LYS A 1 372 ? -2.690 8.852 -1.064 1.00 92.00 372 LYS A CA 1
ATOM 3003 C C . LYS A 1 372 ? -2.902 8.403 -2.519 1.00 92.00 372 LYS A C 1
ATOM 3005 O O . LYS A 1 372 ? -2.595 9.147 -3.442 1.00 92.00 372 LYS A O 1
ATOM 3010 N N . GLU A 1 373 ? -3.421 7.195 -2.723 1.00 91.31 373 GLU A N 1
ATOM 3011 C CA . GLU A 1 373 ? -3.691 6.636 -4.050 1.00 91.31 373 GLU A CA 1
ATOM 3012 C C . GLU A 1 373 ? -4.760 7.419 -4.823 1.00 91.31 373 GLU A C 1
ATOM 3014 O O . GLU A 1 373 ? -5.684 7.989 -4.234 1.00 91.31 373 GLU A O 1
ATOM 3019 N N . ASP A 1 374 ? -4.665 7.386 -6.157 1.00 90.50 374 ASP A N 1
ATOM 3020 C CA . ASP A 1 374 ? -5.654 7.973 -7.065 1.00 90.50 374 ASP A CA 1
ATOM 3021 C C . ASP A 1 374 ? -7.078 7.467 -6.766 1.00 90.50 374 ASP A C 1
ATOM 3023 O O . ASP A 1 374 ? -7.311 6.281 -6.512 1.00 90.50 374 ASP A O 1
ATOM 3027 N N . LEU A 1 375 ? -8.071 8.355 -6.887 1.00 89.00 375 LEU A N 1
ATOM 3028 C CA . LEU A 1 375 ? -9.483 8.041 -6.626 1.00 89.00 375 LEU A CA 1
ATOM 3029 C C . LEU A 1 375 ? -9.989 6.826 -7.432 1.00 89.00 375 LEU A C 1
ATOM 3031 O O . LEU A 1 375 ? -10.791 6.041 -6.931 1.00 89.00 375 LEU A O 1
ATOM 3035 N N . SER A 1 376 ? -9.512 6.635 -8.665 1.00 90.50 376 SER A N 1
ATOM 3036 C CA . SER A 1 376 ? -9.831 5.455 -9.482 1.00 90.50 376 SER A CA 1
ATOM 3037 C C . SER A 1 376 ? -9.325 4.150 -8.858 1.00 90.50 376 SER A C 1
ATOM 3039 O O . SER A 1 376 ? -10.065 3.169 -8.828 1.00 90.50 376 SER A O 1
ATOM 3041 N N . HIS A 1 377 ? -8.104 4.158 -8.320 1.00 91.62 377 HIS A N 1
ATOM 3042 C CA . HIS A 1 377 ? -7.467 3.015 -7.669 1.00 91.62 377 HIS A CA 1
ATOM 3043 C C . HIS A 1 377 ? -8.209 2.641 -6.377 1.00 91.62 377 HIS A C 1
ATOM 3045 O O . HIS A 1 377 ? -8.579 1.482 -6.183 1.00 91.62 377 HIS A O 1
ATOM 3051 N N . LEU A 1 378 ? -8.541 3.634 -5.545 1.00 92.38 378 LEU A N 1
ATOM 3052 C CA . LEU A 1 378 ? -9.349 3.422 -4.340 1.00 92.38 378 LEU A CA 1
ATOM 3053 C C . LEU A 1 378 ? -10.754 2.890 -4.667 1.00 92.38 378 LEU A C 1
ATOM 3055 O O . LEU A 1 378 ? -11.259 2.023 -3.959 1.00 92.38 378 LEU A O 1
ATOM 3059 N N . MET A 1 379 ? -11.375 3.334 -5.765 1.00 92.25 379 MET A N 1
ATOM 3060 C CA . MET A 1 379 ? -12.668 2.798 -6.209 1.00 92.25 379 MET A CA 1
ATOM 3061 C C . MET A 1 379 ? -12.591 1.335 -6.680 1.00 92.25 379 MET A C 1
ATOM 3063 O O . MET A 1 379 ? -13.555 0.595 -6.484 1.00 92.25 379 MET A O 1
ATOM 3067 N N . ASP A 1 380 ? -11.471 0.883 -7.250 1.00 92.75 380 ASP A N 1
ATOM 3068 C CA . ASP A 1 380 ? -11.257 -0.540 -7.564 1.00 92.75 380 ASP A CA 1
ATOM 3069 C C . ASP A 1 380 ? -11.018 -1.388 -6.305 1.00 92.75 380 ASP A C 1
ATOM 3071 O O . ASP A 1 380 ? -11.548 -2.496 -6.200 1.00 92.75 380 ASP A O 1
ATOM 3075 N N . ILE A 1 381 ? -10.332 -0.842 -5.297 1.00 94.31 381 ILE A N 1
ATOM 3076 C CA . ILE A 1 381 ? -10.199 -1.464 -3.969 1.00 94.31 381 ILE A CA 1
ATOM 3077 C C . ILE A 1 381 ? -11.570 -1.605 -3.288 1.00 94.31 381 ILE A C 1
ATOM 3079 O O . ILE A 1 381 ? -11.896 -2.670 -2.762 1.00 94.31 381 ILE A O 1
ATOM 3083 N N . ILE A 1 382 ? -12.415 -0.574 -3.359 1.00 94.25 382 ILE A N 1
ATOM 3084 C CA . ILE A 1 382 ? -13.786 -0.605 -2.828 1.00 94.25 382 ILE A CA 1
ATOM 3085 C C . ILE A 1 382 ? -14.633 -1.662 -3.543 1.00 94.25 382 ILE A C 1
ATOM 3087 O O . ILE A 1 382 ? -15.317 -2.437 -2.876 1.00 94.25 382 ILE A O 1
ATOM 3091 N N . ARG A 1 383 ? -14.551 -1.760 -4.879 1.00 93.00 383 ARG A N 1
ATOM 3092 C CA . ARG A 1 383 ? -15.216 -2.827 -5.652 1.00 93.00 383 ARG A CA 1
ATOM 3093 C C . ARG A 1 383 ? -14.744 -4.216 -5.226 1.00 93.00 383 ARG A C 1
ATOM 3095 O O . ARG A 1 383 ? -15.574 -5.112 -5.103 1.00 93.00 383 ARG A O 1
ATOM 3102 N N . ALA A 1 384 ? -13.446 -4.393 -4.970 1.00 92.06 384 ALA A N 1
ATOM 3103 C CA . ALA A 1 384 ? -12.905 -5.663 -4.498 1.00 92.06 384 ALA A CA 1
ATOM 3104 C C . ALA A 1 384 ? -13.489 -6.046 -3.125 1.00 92.06 384 ALA A C 1
ATOM 3106 O O . ALA A 1 384 ? -13.997 -7.156 -2.983 1.00 92.06 384 ALA A O 1
ATOM 3107 N N . ILE A 1 385 ? -13.523 -5.122 -2.155 1.00 92.94 385 ILE A N 1
ATOM 3108 C CA . ILE A 1 385 ? -14.134 -5.355 -0.830 1.00 92.94 385 ILE A CA 1
ATOM 3109 C C . ILE A 1 385 ? -15.640 -5.644 -0.956 1.00 92.94 385 ILE A C 1
ATOM 3111 O O . ILE A 1 385 ? -16.137 -6.595 -0.362 1.00 92.94 385 ILE A O 1
ATOM 3115 N N . GLN A 1 386 ? -16.367 -4.877 -1.775 1.00 91.06 386 GLN A N 1
ATOM 3116 C CA . GLN A 1 386 ? -17.805 -5.068 -2.023 1.00 91.06 386 GLN A CA 1
ATOM 3117 C C . GLN A 1 386 ? -18.145 -6.365 -2.781 1.00 91.06 386 GLN A C 1
ATOM 3119 O O . GLN A 1 386 ? -19.314 -6.740 -2.838 1.00 91.06 386 GLN A O 1
ATOM 3124 N N . SER A 1 387 ? -17.152 -7.049 -3.360 1.00 91.00 387 SER A N 1
ATOM 3125 C CA . SER A 1 387 ? -17.322 -8.349 -4.026 1.00 91.00 387 SER A CA 1
ATOM 3126 C C . SER A 1 387 ? -17.134 -9.561 -3.099 1.00 91.00 387 SER A C 1
ATOM 3128 O O . SER A 1 387 ? -17.276 -10.698 -3.551 1.00 91.00 387 SER A O 1
ATOM 3130 N N . LEU A 1 388 ? -16.816 -9.334 -1.818 1.00 88.19 388 LEU A N 1
ATOM 3131 C CA . LEU A 1 388 ? -16.625 -10.388 -0.818 1.00 88.19 388 LEU A CA 1
ATOM 3132 C C . LEU A 1 388 ? -17.968 -10.895 -0.234 1.00 88.19 388 LEU A C 1
ATOM 3134 O O . LEU A 1 388 ? -18.914 -10.111 -0.135 1.00 88.19 388 LEU A O 1
ATOM 3138 N N . PRO A 1 389 ? -18.057 -12.186 0.157 1.00 77.88 389 PRO A N 1
ATOM 3139 C CA . PRO A 1 389 ? -19.276 -12.823 0.681 1.00 77.88 389 PRO A CA 1
ATOM 3140 C C . PRO A 1 389 ? -19.451 -12.760 2.217 1.00 77.88 389 PRO A C 1
ATOM 3142 O O . PRO A 1 389 ? -18.450 -12.745 2.973 1.00 77.88 389 PRO A O 1
#

Radius of gyration: 34.41 Å; chains: 1; bounding box: 89×78×72 Å

Secondary structure (DSSP, 8-state):
--HHHHHHHHHHHHTT-S-HHHHHHHHHHHTT-HHHHHHHHHHHHHHHHHHHS------HHHHHHHHHHHHHHS--HHHHHHHS-HHHHHHHHHHTTS-S--THHHHHIIIIIHHHHHHHHHHHHHHHHHHHHHHHHHHTT-----------------------------------EEEEE--HHHHHHHTT--SS-----EEEEE-GGGEEEEEE---SSSS---EEEEEEPPPP---SPPPPPPPSSSHHHHHHHHHHHHHHHHHHHHHPPEEPHHHHHTTSSS-----SEETTTEEEEEEEEPTTSSEEEEEEE-SS-EEEEEEEETT-SSPPPTTHHHHHHTTS-TTPPP-EEEEEE-SSEEEEEEESS-HHHHHHHHHHHHT--

Sequence (389 aa):
MKCEKAKRLIVDYVYHELSEKQRKKLEEHIASCWGCSFELKSIQKTITLVESQTKMEIDEQLWKESWREIENRLPQSKAALKNRTLFGLVWDWIFDRVPPQGWFFHEFIMRKAIPAFGAFVFVISASLFVIHTLRLRNSEFREKTSGQQPAVSSGGNPLRLSSTEEGEAPSEPETKITINFYLKEHENAIMQASYSSQPKHQEIELGREDMFYYDTVRGMGREQQGEAGVFLRAPRRSSYPTPREPSTSLQETEATSLRAKRSNLATNIANSHKLSLKEAQETVNFKIVAPQTLYPAYLLETIRKIEGAESLHLIYTDGMSTLSLFEQAVESEEKLHSSDFREYVMYSKEGDEPVNIIGWSGAEVSFTLIGKEDLSHLMDIIRAIQSLP